Protein AF-A0A1V6EY72-F1 (afdb_monomer_lite)

Radius of gyration: 30.45 Å; chains: 1; bounding box: 79×69×80 Å

Secondary structure (DSSP, 8-state):
-PPPPHHHHHHHHHHHGGG-HHHHHHHHHHHHHHTT--HHHHHHHHHHHHHHH--SSTT---HHHHHHHHHHHHTSPPPPTTTTT-S--THHHHHHHHHHHHHHS-SS-----PPPPPHHHHHHHHHHHTT-EESTTSHHHHHHHHTT--HHHHHHTT-EEES--GGG-SEEEEEEE-TTS-EEEEEEEESS---GGGSEEEES--TT-BEE-TTTTT-SSEEEESSHHHHHHHHHHT--EEE-TT-SS--HHHHHHHHSPPTTSPTT-PPEEEE---SSHHHHHHHHHHHHT-TTSEEEE---SSSSHHHHHHHHHHHHHHHHHHHTT-------PPP--S-------------EE-TTT-PEE-------TTSEEEEE-TTT--EEEEES-GGGGS------PPP--S-----PPPPPPP--PPPHHHHHHHHHHHHHHHHHHHTTSPPPS-SSTT-----HHHHHHHHHHHHT-S-HHHHHHHHHHHHHTT---HHHHTTTS-GGGTT-

Sequence (512 aa):
MPQATPETLLDMALARAPAGRNNAGFWLAQQLHANGYAEPDAEAVMCQFAASTGGAGKDSYTEREARATLKAEYRREAKDPWSGGSGGGPGNWQERKAHKARQSFPTAPPARRDPEPNPDSVERFRRESRKVKAIVGTPAAAYLESRGIPADLARAARCAYAPAWGSVGQAVVFPIVNEAGKSIAANGRAITAQSPDKQKRTYGPKIGGAFLTPGALEADPVAITEAPIDALTLALAGLPAIALCGTSGLPSWLIKRLGSPAADTPAGHSRTVYLAFDNDQAGETAAARIGAAMPLVRTVRLRPKGKDWNQDLQDAGVIALREWLEAAGTNGKATQYPPESPEASESQPDAISGHSVCDSCGAAVALHAYPEGNGWHWYECDSCGESAAILSNPEEAASESNPSASFCDPGGEVELPPAPDPVEYPSPEEMAARMAALAETIRASLVGRPLPIPIKPGESITGIDLYAVAEARSALSKSPQLARPALERLALLGIDVSKHLSGIIGVEHAEV

Structure (mmCIF, N/CA/C/O backbone):
data_AF-A0A1V6EY72-F1
#
_entry.id   AF-A0A1V6EY72-F1
#
loop_
_atom_site.group_PDB
_atom_site.id
_atom_site.type_symbol
_atom_site.label_atom_id
_atom_site.label_alt_id
_atom_site.label_comp_id
_atom_site.label_asym_id
_atom_site.label_entity_id
_atom_site.label_seq_id
_atom_site.pdbx_PDB_ins_code
_atom_site.Cartn_x
_atom_site.Cartn_y
_atom_site.Cartn_z
_atom_site.occupancy
_atom_site.B_iso_or_equiv
_atom_site.auth_seq_id
_atom_site.auth_comp_id
_atom_site.auth_asym_id
_atom_site.auth_atom_id
_atom_site.pdbx_PDB_model_num
ATOM 1 N N . MET A 1 1 ? 17.220 39.074 -24.588 1.00 60.22 1 MET A N 1
ATOM 2 C CA . MET A 1 1 ? 16.649 38.477 -25.819 1.00 60.22 1 MET A CA 1
ATOM 3 C C . MET A 1 1 ? 15.350 39.199 -26.133 1.00 60.22 1 MET A C 1
ATOM 5 O O . MET A 1 1 ? 14.736 39.657 -25.174 1.00 60.22 1 MET A O 1
ATOM 9 N N . PRO A 1 2 ? 14.959 39.366 -27.409 1.00 81.00 2 PRO A N 1
ATOM 10 C CA . PRO A 1 2 ? 13.660 39.950 -27.730 1.00 81.00 2 PRO A CA 1
ATOM 11 C C . PRO A 1 2 ? 12.540 39.130 -27.073 1.00 81.00 2 PRO A C 1
ATOM 13 O O . PRO A 1 2 ? 12.644 37.905 -26.974 1.00 81.00 2 PRO A O 1
ATOM 16 N N . GLN A 1 3 ? 11.511 39.822 -26.590 1.00 90.00 3 GLN A N 1
ATOM 17 C CA . GLN A 1 3 ? 10.302 39.218 -26.032 1.00 90.00 3 GLN A CA 1
ATOM 18 C C . GLN A 1 3 ? 9.636 38.354 -27.114 1.00 90.00 3 GLN A C 1
ATOM 20 O O . GLN A 1 3 ? 9.439 38.825 -28.236 1.00 90.00 3 GLN A O 1
ATOM 25 N N . ALA A 1 4 ? 9.331 37.089 -26.815 1.00 94.25 4 ALA A N 1
ATOM 26 C CA . ALA A 1 4 ? 8.612 36.243 -27.770 1.00 94.25 4 ALA A CA 1
ATOM 27 C C . ALA A 1 4 ? 7.134 36.614 -27.792 1.00 94.25 4 ALA A C 1
ATOM 29 O O . ALA A 1 4 ? 6.539 36.736 -26.728 1.00 94.25 4 ALA A O 1
ATOM 30 N N . THR A 1 5 ? 6.554 36.727 -28.989 1.00 97.00 5 THR A N 1
ATOM 31 C CA . THR A 1 5 ? 5.135 37.066 -29.166 1.00 97.00 5 THR A CA 1
ATOM 32 C C . THR A 1 5 ? 4.212 36.002 -28.558 1.00 97.00 5 THR A C 1
ATOM 34 O O . THR A 1 5 ? 4.597 34.824 -28.506 1.00 97.00 5 THR A O 1
ATOM 37 N N . PRO A 1 6 ? 2.989 36.364 -28.121 1.00 97.44 6 PRO A N 1
ATOM 38 C CA . PRO A 1 6 ? 2.039 35.402 -27.562 1.00 97.44 6 PRO A CA 1
ATOM 39 C C . PRO A 1 6 ? 1.747 34.232 -28.503 1.00 97.44 6 PRO A C 1
ATOM 41 O O . PRO A 1 6 ? 1.673 33.089 -28.056 1.00 97.44 6 PRO A O 1
ATOM 44 N N . GLU A 1 7 ? 1.656 34.503 -29.806 1.00 97.56 7 GLU A N 1
ATOM 45 C CA . GLU A 1 7 ? 1.416 33.502 -30.848 1.00 97.56 7 GLU A CA 1
ATOM 46 C C . GLU A 1 7 ? 2.566 32.492 -30.911 1.00 97.56 7 GLU A C 1
ATOM 48 O O . GLU A 1 7 ? 2.340 31.285 -30.933 1.00 97.56 7 GLU A O 1
ATOM 53 N N . THR A 1 8 ? 3.812 32.973 -30.824 1.00 96.25 8 THR A N 1
ATOM 54 C CA . THR A 1 8 ? 4.997 32.106 -30.803 1.00 96.25 8 THR A CA 1
ATOM 55 C C . THR A 1 8 ? 4.994 31.207 -29.567 1.00 96.25 8 THR A C 1
ATOM 57 O O . THR A 1 8 ? 5.276 30.010 -29.655 1.00 96.25 8 THR A O 1
ATOM 60 N N . LEU A 1 9 ? 4.667 31.761 -28.395 1.00 96.88 9 LEU A N 1
ATOM 61 C CA . LEU A 1 9 ? 4.591 30.989 -27.153 1.00 96.88 9 LEU A CA 1
ATOM 62 C C . LEU A 1 9 ? 3.467 29.944 -27.200 1.00 96.88 9 LEU A C 1
ATOM 64 O O . LEU A 1 9 ? 3.668 28.813 -26.746 1.00 96.88 9 LEU A O 1
ATOM 68 N N . LEU A 1 10 ? 2.320 30.292 -27.787 1.00 97.12 10 LEU A N 1
ATOM 69 C CA . LEU A 1 10 ? 1.195 29.386 -27.988 1.00 97.12 10 LEU A CA 1
ATOM 70 C C . LEU A 1 10 ? 1.566 28.214 -28.905 1.00 97.12 10 LEU A C 1
ATOM 72 O O . LEU A 1 10 ? 1.381 27.061 -28.510 1.00 97.12 10 LEU A O 1
ATOM 76 N N . ASP A 1 11 ? 2.158 28.479 -30.070 1.00 95.94 11 ASP A N 1
ATOM 77 C CA . ASP A 1 11 ? 2.605 27.440 -31.010 1.00 95.94 11 ASP A CA 1
ATOM 78 C C . ASP A 1 11 ? 3.608 26.485 -30.354 1.00 95.94 11 ASP A C 1
ATOM 80 O O . ASP A 1 11 ? 3.514 25.256 -30.455 1.00 95.94 11 ASP A O 1
ATOM 84 N N . MET A 1 12 ? 4.543 27.045 -29.586 1.00 94.50 12 MET A N 1
ATOM 85 C CA . MET A 1 12 ? 5.507 26.278 -28.806 1.00 94.50 12 MET A CA 1
ATOM 86 C C . MET A 1 12 ? 4.840 25.393 -27.744 1.00 94.50 12 MET A C 1
ATOM 88 O O . MET A 1 12 ? 5.313 24.278 -27.489 1.00 94.50 12 MET A O 1
ATOM 92 N N . ALA A 1 13 ? 3.774 25.860 -27.098 1.00 95.88 13 ALA A N 1
ATOM 93 C CA . ALA A 1 13 ? 3.028 25.071 -26.125 1.00 95.88 13 ALA A CA 1
ATOM 94 C C . ALA A 1 13 ? 2.221 23.956 -26.804 1.00 95.88 13 ALA A C 1
ATOM 96 O O . ALA A 1 13 ? 2.232 22.817 -26.331 1.00 95.88 13 ALA A O 1
ATOM 97 N N . LEU A 1 14 ? 1.583 24.242 -27.942 1.00 95.62 14 LEU A N 1
ATOM 98 C CA . LEU A 1 14 ? 0.839 23.255 -28.730 1.00 95.62 14 LEU A CA 1
ATOM 99 C C . LEU A 1 14 ? 1.747 22.121 -29.212 1.00 95.62 14 LEU A C 1
ATOM 101 O O . LEU A 1 14 ? 1.399 20.951 -29.055 1.00 95.62 14 LEU A O 1
ATOM 105 N N . ALA A 1 15 ? 2.961 22.441 -29.663 1.00 93.44 15 ALA A N 1
ATOM 106 C CA . ALA A 1 15 ? 3.965 21.439 -30.020 1.00 93.44 15 ALA A CA 1
ATOM 107 C C . ALA A 1 15 ? 4.370 20.528 -28.838 1.00 93.44 15 ALA A C 1
ATOM 109 O O . ALA A 1 15 ? 4.776 19.384 -29.042 1.00 93.44 15 ALA A O 1
ATOM 110 N N . ARG A 1 16 ? 4.248 21.004 -27.590 1.00 93.19 16 ARG A N 1
ATOM 111 C CA . ARG A 1 16 ? 4.551 20.235 -26.365 1.00 93.19 16 ARG A CA 1
ATOM 112 C C . ARG A 1 16 ? 3.366 19.414 -25.852 1.00 93.19 16 ARG A C 1
ATOM 114 O O . ARG A 1 16 ? 3.576 18.453 -25.111 1.00 93.19 16 ARG A O 1
ATOM 121 N N . ALA A 1 17 ? 2.138 19.764 -26.229 1.00 93.56 17 ALA A N 1
ATOM 122 C CA . ALA A 1 17 ? 0.917 19.150 -25.710 1.00 93.56 17 ALA A CA 1
ATOM 123 C C . ALA A 1 17 ? 0.841 17.610 -25.856 1.00 93.56 17 ALA A C 1
ATOM 125 O O . ALA A 1 17 ? 0.350 16.977 -24.915 1.00 93.56 17 ALA A O 1
ATOM 126 N N . PRO A 1 18 ? 1.362 16.965 -26.928 1.00 91.12 18 PRO A N 1
ATOM 127 C CA . PRO A 1 18 ? 1.364 15.501 -27.049 1.00 91.12 18 PRO A CA 1
ATOM 128 C C . PRO A 1 18 ? 2.125 14.765 -25.935 1.00 91.12 18 PRO A C 1
ATOM 130 O O . PRO A 1 18 ? 1.813 13.617 -25.635 1.00 91.12 18 PRO A O 1
ATOM 133 N N . ALA A 1 19 ? 3.099 15.417 -25.288 1.00 80.75 19 ALA A N 1
ATOM 134 C CA . ALA A 1 19 ? 3.848 14.851 -24.162 1.00 80.75 19 ALA A CA 1
ATOM 135 C C . ALA A 1 19 ? 3.168 15.082 -22.793 1.00 80.75 19 ALA A C 1
ATOM 137 O O . ALA A 1 19 ? 3.672 14.616 -21.768 1.00 80.75 19 ALA A O 1
ATOM 138 N N . GLY A 1 20 ? 2.043 15.806 -22.763 1.00 90.00 20 GLY A N 1
ATOM 139 C CA . GLY A 1 20 ? 1.253 16.095 -21.568 1.00 90.00 20 GLY A CA 1
ATOM 140 C C . GLY A 1 20 ? 0.687 17.516 -21.583 1.00 90.00 20 GLY A C 1
ATOM 141 O O . GLY A 1 20 ? 1.420 18.482 -21.370 1.00 90.00 20 GLY A O 1
ATOM 142 N N . ARG A 1 21 ? -0.633 17.638 -21.767 1.00 93.50 21 ARG A N 1
ATOM 143 C CA . ARG A 1 21 ? -1.346 18.924 -21.912 1.00 93.50 21 ARG A CA 1
ATOM 144 C C . ARG A 1 21 ? -1.190 19.829 -20.690 1.00 93.50 21 ARG A C 1
ATOM 146 O O . ARG A 1 21 ? -0.842 20.993 -20.844 1.00 93.50 21 ARG A O 1
ATOM 153 N N . ASN A 1 22 ? -1.335 19.276 -19.484 1.00 92.00 22 ASN A N 1
ATOM 154 C CA . ASN A 1 22 ? -1.217 20.039 -18.234 1.00 92.00 22 ASN A CA 1
ATOM 155 C C . ASN A 1 22 ? 0.190 20.631 -18.059 1.00 92.00 22 ASN A C 1
ATOM 157 O O . ASN A 1 22 ? 0.340 21.774 -17.637 1.00 92.00 22 ASN A O 1
ATOM 161 N N . ASN A 1 23 ? 1.227 19.870 -18.429 1.00 91.69 23 ASN A N 1
ATOM 162 C CA . ASN A 1 23 ? 2.613 20.335 -18.357 1.00 91.69 23 ASN A CA 1
ATOM 163 C C . ASN A 1 23 ? 2.893 21.426 -19.396 1.00 91.69 23 ASN A C 1
ATOM 165 O O . ASN A 1 23 ? 3.575 22.401 -19.091 1.00 91.69 23 ASN A O 1
ATOM 169 N N . ALA A 1 24 ? 2.359 21.273 -20.610 1.00 94.75 24 ALA A N 1
ATOM 170 C CA . ALA A 1 24 ? 2.478 22.273 -21.665 1.00 94.75 24 ALA A CA 1
ATOM 171 C C . ALA A 1 24 ? 1.741 23.577 -21.311 1.00 94.75 24 ALA A C 1
ATOM 173 O O . ALA A 1 24 ? 2.314 24.651 -21.477 1.00 94.75 24 ALA A O 1
ATOM 174 N N . GLY A 1 25 ? 0.534 23.490 -20.741 1.00 96.31 25 GLY A N 1
ATOM 175 C CA . GLY A 1 25 ? -0.216 24.650 -20.251 1.00 96.31 25 GLY A CA 1
ATOM 176 C C . GLY A 1 25 ? 0.489 25.364 -19.095 1.00 96.31 25 GLY A C 1
ATOM 177 O O . GLY A 1 25 ? 0.601 26.586 -19.095 1.00 96.31 25 GLY A O 1
ATOM 178 N N . PHE A 1 26 ? 1.062 24.619 -18.144 1.00 96.31 26 PHE A N 1
ATOM 179 C CA . PHE A 1 26 ? 1.871 25.217 -17.076 1.00 96.31 26 PHE A CA 1
ATOM 180 C C . PHE A 1 26 ? 3.127 25.916 -17.613 1.00 96.31 26 PHE A C 1
ATOM 182 O O . PHE A 1 26 ? 3.440 27.028 -17.193 1.00 96.31 26 PHE A O 1
ATOM 189 N N . TRP A 1 27 ? 3.823 25.301 -18.573 1.00 95.44 27 TRP A N 1
ATOM 190 C CA . TRP A 1 27 ? 4.966 25.926 -19.238 1.00 95.44 27 TRP A CA 1
ATOM 191 C C . TRP A 1 27 ? 4.571 27.220 -19.968 1.00 95.44 27 TRP A C 1
ATOM 193 O O . TRP A 1 27 ? 5.279 28.219 -19.849 1.00 95.44 27 TRP A O 1
ATOM 203 N N . LEU A 1 28 ? 3.433 27.224 -20.670 1.00 97.38 28 LEU A N 1
ATOM 204 C CA . LEU A 1 28 ? 2.910 28.403 -21.364 1.00 97.38 28 LEU A CA 1
ATOM 205 C C . LEU A 1 28 ? 2.634 29.555 -20.389 1.00 97.38 28 LEU A C 1
ATOM 207 O O . LEU A 1 28 ? 3.116 30.663 -20.613 1.00 97.38 28 LEU A O 1
ATOM 211 N N . ALA A 1 29 ? 1.951 29.281 -19.272 1.00 97.44 29 ALA A N 1
ATOM 212 C CA . ALA A 1 29 ? 1.687 30.276 -18.229 1.00 97.44 29 ALA A CA 1
ATOM 213 C C . ALA A 1 29 ? 2.981 30.901 -17.677 1.00 97.44 29 ALA A C 1
ATOM 215 O O . ALA A 1 29 ? 3.060 32.118 -17.511 1.00 97.44 29 ALA A O 1
ATOM 216 N N . GLN A 1 30 ? 4.020 30.086 -17.454 1.00 96.69 30 GLN A N 1
ATOM 217 C CA . GLN A 1 30 ? 5.333 30.577 -17.027 1.00 96.69 30 GLN A CA 1
ATOM 218 C C . GLN A 1 30 ? 5.979 31.490 -18.062 1.00 96.69 30 GLN A C 1
ATOM 220 O O . GLN A 1 30 ? 6.523 32.527 -17.694 1.00 96.69 30 GLN A O 1
ATOM 225 N N . GLN A 1 31 ? 5.945 31.119 -19.345 1.00 96.94 31 GLN A N 1
ATOM 226 C CA . GLN A 1 31 ? 6.555 31.946 -20.384 1.00 96.94 31 GLN A CA 1
ATOM 227 C C . GLN A 1 31 ? 5.800 33.255 -20.593 1.00 96.94 31 GLN A C 1
ATOM 229 O O . GLN A 1 31 ? 6.450 34.278 -20.783 1.00 96.94 31 GLN A O 1
ATOM 234 N N . LEU A 1 32 ? 4.469 33.250 -20.522 1.00 97.19 32 LEU A N 1
ATOM 235 C CA . LEU A 1 32 ? 3.672 34.472 -20.634 1.00 97.19 32 LEU A CA 1
ATOM 236 C C . LEU A 1 32 ? 4.014 35.456 -19.505 1.00 97.19 32 LEU A C 1
ATOM 238 O O . LEU A 1 32 ? 4.316 36.619 -19.768 1.00 97.19 32 LEU A O 1
ATOM 242 N N . HIS A 1 33 ? 4.087 34.963 -18.268 1.00 97.19 33 HIS A N 1
ATOM 243 C CA . HIS A 1 33 ? 4.457 35.786 -17.121 1.00 97.19 33 HIS A CA 1
ATOM 244 C C . HIS A 1 33 ? 5.901 36.301 -17.215 1.00 97.19 33 HIS A C 1
ATOM 246 O O . HIS A 1 33 ? 6.160 37.488 -17.038 1.00 97.19 33 HIS A O 1
ATOM 252 N N . ALA A 1 34 ? 6.839 35.420 -17.561 1.00 95.31 34 ALA A N 1
ATOM 253 C CA . ALA A 1 34 ? 8.256 35.751 -17.667 1.00 95.31 34 ALA A CA 1
ATOM 254 C C . ALA A 1 34 ? 8.569 36.723 -18.819 1.00 95.31 34 ALA A C 1
ATOM 256 O O . ALA A 1 34 ? 9.513 37.502 -18.742 1.00 95.31 34 ALA A O 1
ATOM 257 N N . ASN A 1 35 ? 7.771 36.707 -19.889 1.00 95.88 35 ASN A N 1
ATOM 258 C CA . ASN A 1 35 ? 7.868 37.685 -20.973 1.00 95.88 35 ASN A CA 1
ATOM 259 C C . ASN A 1 35 ? 7.117 38.991 -20.655 1.00 95.88 35 ASN A C 1
ATOM 261 O O . ASN A 1 35 ? 7.055 39.856 -21.517 1.00 95.88 35 ASN A O 1
ATOM 265 N N . GLY A 1 36 ? 6.566 39.166 -19.450 1.00 95.69 36 GLY A N 1
ATOM 266 C CA . GLY A 1 36 ? 5.952 40.425 -19.021 1.00 95.69 36 GLY A CA 1
ATOM 267 C C . GLY A 1 36 ? 4.573 40.703 -19.623 1.00 95.69 36 GLY A C 1
ATOM 268 O O . GLY A 1 36 ? 4.155 41.858 -19.666 1.00 95.69 36 GLY A O 1
ATOM 269 N N . TYR A 1 37 ? 3.859 39.678 -20.094 1.00 97.62 37 TYR A N 1
ATOM 270 C CA . TYR A 1 37 ? 2.474 39.849 -20.534 1.00 97.62 37 TYR A CA 1
ATOM 271 C C . TYR A 1 37 ? 1.560 40.121 -19.335 1.00 97.62 37 TYR A C 1
ATOM 273 O O . TYR A 1 37 ? 1.716 39.509 -18.276 1.00 97.62 37 TYR A O 1
ATOM 281 N N . ALA A 1 38 ? 0.592 41.027 -19.487 1.00 97.56 38 ALA A N 1
ATOM 282 C CA . ALA A 1 38 ? -0.404 41.269 -18.450 1.00 97.56 38 ALA A CA 1
ATOM 283 C C . ALA A 1 38 ? -1.302 40.032 -18.273 1.00 97.56 38 ALA A C 1
ATOM 285 O O . ALA A 1 38 ? -1.573 39.313 -19.236 1.00 97.56 38 ALA A O 1
ATOM 286 N N . GLU A 1 39 ? -1.778 39.786 -17.047 1.00 97.88 39 GLU A N 1
ATOM 287 C CA . GLU A 1 39 ? -2.614 38.613 -16.732 1.00 97.88 39 GLU A CA 1
ATOM 288 C C . GLU A 1 39 ? -3.836 38.473 -17.667 1.00 97.88 39 GLU A C 1
ATOM 290 O O . GLU A 1 39 ? -4.047 37.363 -18.156 1.00 97.88 39 GLU A O 1
ATOM 295 N N . PRO A 1 40 ? -4.589 39.544 -18.013 1.00 97.88 40 PRO A N 1
ATOM 296 C CA . PRO A 1 40 ? -5.727 39.429 -18.931 1.00 97.88 40 PRO A CA 1
ATOM 297 C C . PRO A 1 40 ? -5.339 38.986 -20.351 1.00 97.88 40 PRO A C 1
ATOM 299 O O . PRO A 1 40 ? -6.041 38.178 -20.959 1.00 97.88 40 PRO A O 1
ATOM 302 N N . ASP A 1 41 ? -4.206 39.466 -20.868 1.00 97.50 41 ASP A N 1
ATOM 303 C CA . ASP A 1 41 ? -3.724 39.105 -22.207 1.00 97.50 41 ASP A CA 1
ATOM 304 C C . ASP A 1 41 ? -3.209 37.658 -22.223 1.00 97.50 41 ASP A C 1
ATOM 306 O O . ASP A 1 41 ? -3.508 36.881 -23.131 1.00 97.50 41 ASP A O 1
ATOM 310 N N . ALA A 1 42 ? -2.492 37.255 -21.170 1.00 97.88 42 ALA A N 1
ATOM 311 C CA . ALA A 1 42 ? -2.031 35.883 -20.987 1.00 97.88 42 ALA A CA 1
ATOM 312 C C . ALA A 1 42 ? -3.197 34.891 -20.807 1.00 97.88 42 ALA A C 1
ATOM 314 O O . ALA A 1 42 ? -3.120 33.744 -21.255 1.00 97.88 42 ALA A O 1
ATOM 315 N N . GLU A 1 43 ? -4.295 35.325 -20.185 1.00 98.25 43 GLU A N 1
ATOM 316 C CA . GLU A 1 43 ? -5.507 34.526 -20.003 1.00 98.25 43 GLU A CA 1
ATOM 317 C C . GLU A 1 43 ? -6.173 34.175 -21.331 1.00 98.25 43 GLU A C 1
ATOM 319 O O . GLU A 1 43 ? -6.558 33.017 -21.526 1.00 98.25 43 GLU A O 1
ATOM 324 N N . ALA A 1 44 ? -6.243 35.124 -22.268 1.00 97.94 44 ALA A N 1
ATOM 325 C CA . ALA A 1 44 ? -6.763 34.869 -23.608 1.00 97.94 44 ALA A CA 1
ATOM 326 C C . ALA A 1 44 ? -5.956 33.771 -24.327 1.00 97.94 44 ALA A C 1
ATOM 328 O O . ALA A 1 44 ? -6.532 32.822 -24.866 1.00 97.94 44 ALA A O 1
ATOM 329 N N . VAL A 1 45 ? -4.623 33.836 -24.245 1.00 98.12 45 VAL A N 1
ATOM 330 C CA . VAL A 1 45 ? -3.705 32.861 -24.861 1.00 98.12 45 VAL A CA 1
ATOM 331 C C . VAL A 1 45 ? -3.845 31.476 -24.218 1.00 98.12 45 VAL A C 1
ATOM 333 O O . VAL A 1 45 ? -3.906 30.458 -24.909 1.00 98.12 45 VAL A O 1
ATOM 336 N N . MET A 1 46 ? -3.957 31.417 -22.888 1.00 98.12 46 MET A N 1
ATOM 337 C CA . MET A 1 46 ? -4.177 30.168 -22.149 1.00 98.12 46 MET A CA 1
ATOM 338 C C . MET A 1 46 ? -5.526 29.517 -22.486 1.00 98.12 46 MET A C 1
ATOM 340 O O . MET A 1 46 ? -5.601 28.292 -22.614 1.00 98.12 46 MET A O 1
ATOM 344 N N . CYS A 1 47 ? -6.585 30.311 -22.670 1.00 97.31 47 CYS A N 1
ATOM 345 C CA . CYS A 1 47 ? -7.887 29.802 -23.108 1.00 97.31 47 CYS A CA 1
ATOM 346 C C . CYS A 1 47 ? -7.820 29.261 -24.542 1.00 97.31 47 CYS A C 1
ATOM 348 O O . CYS A 1 47 ? -8.342 28.180 -24.810 1.00 97.31 47 CYS A O 1
ATOM 350 N N . GLN A 1 48 ? -7.110 29.947 -25.442 1.00 97.44 48 GLN A N 1
ATOM 351 C CA . GLN A 1 48 ? -6.888 29.469 -26.808 1.00 97.44 48 GLN A CA 1
ATOM 352 C C . GLN A 1 48 ? -6.111 28.142 -26.837 1.00 97.44 48 GLN A C 1
ATOM 354 O O . GLN A 1 48 ? -6.460 27.236 -27.599 1.00 97.44 48 GLN A O 1
ATOM 359 N N . PHE A 1 49 ? -5.106 27.980 -25.971 1.00 97.12 49 PHE A N 1
ATOM 360 C CA . PHE A 1 49 ? -4.399 26.711 -25.794 1.00 97.12 49 PHE A CA 1
ATOM 361 C C . PHE A 1 49 ? -5.332 25.588 -25.306 1.00 97.12 49 PHE A C 1
ATOM 363 O O . PHE A 1 49 ? -5.315 24.485 -25.859 1.00 97.12 49 PHE A O 1
ATOM 370 N N . ALA A 1 50 ? -6.174 25.858 -24.303 1.00 96.50 50 ALA A N 1
ATOM 371 C CA . ALA A 1 50 ? -7.151 24.889 -23.801 1.00 96.50 50 ALA A CA 1
ATOM 372 C C . ALA A 1 50 ? -8.164 24.480 -24.883 1.00 96.50 50 ALA A C 1
ATOM 374 O O . ALA A 1 50 ? -8.389 23.290 -25.087 1.00 96.50 50 ALA A O 1
ATOM 375 N N . ALA A 1 51 ? -8.701 25.439 -25.643 1.00 95.75 51 ALA A N 1
ATOM 376 C CA . ALA A 1 51 ? -9.615 25.169 -26.754 1.00 95.75 51 ALA A CA 1
ATOM 377 C C . ALA A 1 51 ? -8.957 24.315 -27.853 1.00 95.75 51 ALA A C 1
ATOM 379 O O . ALA A 1 51 ? -9.561 23.377 -28.364 1.00 95.75 51 ALA A O 1
ATOM 380 N N . SER A 1 52 ? -7.688 24.589 -28.163 1.00 95.12 52 SER A N 1
ATOM 381 C CA . SER A 1 52 ? -6.929 23.872 -29.198 1.00 95.12 52 SER A CA 1
ATOM 382 C C . SER A 1 52 ? -6.496 22.462 -28.771 1.00 95.12 52 SER A C 1
ATOM 384 O O . SER A 1 52 ? -6.199 21.619 -29.616 1.00 95.12 52 SER A O 1
ATOM 386 N N . THR A 1 53 ? -6.444 22.183 -27.464 1.00 92.75 53 THR A N 1
ATOM 387 C CA . THR A 1 53 ? -6.046 20.873 -26.910 1.00 92.75 53 THR A CA 1
ATOM 388 C C . THR A 1 53 ? -7.215 20.076 -26.318 1.00 92.75 53 THR A C 1
ATOM 390 O O . THR A 1 53 ? -7.062 18.890 -26.000 1.00 92.75 53 THR A O 1
ATOM 393 N N . GLY A 1 54 ? -8.391 20.698 -26.206 1.00 79.44 54 GLY A N 1
ATOM 394 C CA . GLY A 1 54 ? -9.635 20.131 -25.699 1.00 79.44 54 GLY A CA 1
ATOM 395 C C . GLY A 1 54 ? -10.318 19.204 -26.704 1.00 79.44 54 GLY A C 1
ATOM 396 O O . GLY A 1 54 ? -11.317 19.562 -27.313 1.00 79.44 54 GLY A O 1
ATOM 397 N N . GLY A 1 55 ? -9.787 17.991 -26.874 1.00 72.12 55 GLY A N 1
ATOM 398 C CA . GLY A 1 55 ? -10.454 16.898 -27.595 1.00 72.12 55 GLY A CA 1
ATOM 399 C C . GLY A 1 55 ? -11.251 15.964 -26.673 1.00 72.12 55 GLY A C 1
ATOM 400 O O . GLY A 1 55 ? -11.022 15.952 -25.460 1.00 72.12 55 GLY A O 1
ATOM 401 N N . ALA A 1 56 ? -12.142 15.153 -27.264 1.00 48.62 56 ALA A N 1
ATOM 402 C CA . ALA A 1 56 ? -12.953 14.126 -26.600 1.00 48.62 56 ALA A CA 1
ATOM 403 C C . ALA A 1 56 ? -12.068 13.039 -25.961 1.00 48.62 56 ALA A C 1
ATOM 405 O O . ALA A 1 56 ? -11.693 12.052 -26.589 1.00 48.62 56 ALA A O 1
ATOM 406 N N . GLY A 1 57 ? -11.692 13.247 -24.704 1.00 67.81 57 GLY A N 1
ATOM 407 C CA . GLY A 1 57 ? -10.926 12.306 -23.899 1.00 67.81 57 GLY A CA 1
ATOM 408 C C . GLY A 1 57 ? -11.226 12.524 -22.422 1.00 67.81 57 GLY A C 1
ATOM 409 O O . GLY A 1 57 ? -11.702 13.583 -22.030 1.00 67.81 57 GLY A O 1
ATOM 410 N N . LYS A 1 58 ? -10.960 11.512 -21.594 1.00 64.94 58 LYS A N 1
ATOM 411 C CA . LYS A 1 58 ? -11.248 11.549 -20.150 1.00 64.94 58 LYS A CA 1
ATOM 412 C C . LYS A 1 58 ? -10.412 12.602 -19.393 1.00 64.94 58 LYS A C 1
ATOM 414 O O . LYS A 1 58 ? -10.840 13.059 -18.341 1.00 64.94 58 LYS A O 1
ATOM 419 N N . ASP A 1 59 ? -9.294 13.029 -19.989 1.00 74.62 59 ASP A N 1
ATOM 420 C CA . ASP A 1 59 ? -8.326 13.992 -19.445 1.00 74.62 59 ASP A CA 1
ATOM 421 C C . ASP A 1 59 ? -8.213 15.250 -20.339 1.00 74.62 59 ASP A C 1
ATOM 423 O O . ASP A 1 59 ? -7.150 15.593 -20.876 1.00 74.62 59 ASP A O 1
ATOM 427 N N . SER A 1 60 ? -9.338 15.915 -20.605 1.00 86.12 60 SER A N 1
ATOM 428 C CA . SER A 1 60 ? -9.344 17.190 -21.337 1.00 86.12 60 SER A CA 1
ATOM 429 C C . SER A 1 60 ? -8.769 18.306 -20.463 1.00 86.12 60 SER A C 1
ATOM 431 O O . SER A 1 60 ? -9.227 18.501 -19.344 1.00 86.12 60 SER A O 1
ATOM 433 N N . TYR A 1 61 ? -7.798 19.062 -20.987 1.00 92.06 61 TYR A N 1
ATOM 434 C CA . TYR A 1 61 ? -7.298 20.271 -20.331 1.00 92.06 61 TYR A CA 1
ATOM 435 C C . TYR A 1 61 ? -8.311 21.395 -20.549 1.00 92.06 61 TYR A C 1
ATOM 437 O O . TYR A 1 61 ? -8.483 21.884 -21.663 1.00 92.06 61 TYR A O 1
ATOM 445 N N . THR A 1 62 ? -9.050 21.734 -19.501 1.00 94.94 62 THR A N 1
ATOM 446 C CA . THR A 1 62 ? -10.197 22.644 -19.571 1.00 94.94 62 THR A CA 1
ATOM 447 C C . THR A 1 62 ? -9.781 24.110 -19.467 1.00 94.94 62 THR A C 1
ATOM 449 O O . THR A 1 62 ? -8.767 24.443 -18.855 1.00 94.94 62 THR A O 1
ATOM 452 N N . GLU A 1 63 ? -10.615 25.027 -19.970 1.00 96.38 63 GLU A N 1
ATOM 453 C CA . GLU A 1 63 ? -10.410 26.471 -19.762 1.00 96.38 63 GLU A CA 1
ATOM 454 C C . GLU A 1 63 ? -10.297 26.829 -18.274 1.00 96.38 63 GLU A C 1
ATOM 456 O O . GLU A 1 63 ? -9.483 27.663 -17.882 1.00 96.38 63 GLU A O 1
ATOM 461 N N . ARG A 1 64 ? -11.082 26.162 -17.417 1.00 95.19 64 ARG A N 1
ATOM 462 C CA . ARG A 1 64 ? -11.027 26.361 -15.964 1.00 95.19 64 ARG A CA 1
ATOM 463 C C . ARG A 1 64 ? -9.650 26.010 -15.398 1.00 95.19 64 ARG A C 1
ATOM 465 O O . ARG A 1 64 ? -9.136 26.747 -14.560 1.00 95.19 64 ARG A O 1
ATOM 472 N N . GLU A 1 65 ? -9.053 24.906 -15.842 1.00 95.00 65 GLU A N 1
ATOM 473 C CA . GLU A 1 65 ? -7.700 24.510 -15.436 1.00 95.00 65 GLU A CA 1
ATOM 474 C C . GLU A 1 65 ? -6.639 25.457 -15.992 1.00 95.00 65 GLU A C 1
ATOM 476 O O . GLU A 1 65 ? -5.703 25.797 -15.268 1.00 95.00 65 GLU A O 1
ATOM 481 N N . ALA A 1 66 ? -6.801 25.938 -17.225 1.00 97.12 66 ALA A N 1
ATOM 482 C CA . ALA A 1 66 ? -5.910 26.922 -17.829 1.00 97.12 66 ALA A CA 1
ATOM 483 C C . ALA A 1 66 ? -5.880 28.235 -17.024 1.00 97.12 66 ALA A C 1
ATOM 485 O O . ALA A 1 66 ? -4.805 28.689 -16.628 1.00 97.12 66 ALA A O 1
ATOM 486 N N . ARG A 1 67 ? -7.053 28.779 -16.665 1.00 97.88 67 ARG A N 1
ATOM 487 C CA . ARG A 1 67 ? -7.176 29.974 -15.806 1.00 97.88 67 ARG A CA 1
ATOM 488 C C . ARG A 1 67 ? -6.609 29.743 -14.404 1.00 97.88 67 ARG A C 1
ATOM 490 O O . ARG A 1 67 ? -5.896 30.593 -13.875 1.00 97.88 67 ARG A O 1
ATOM 497 N N . ALA A 1 68 ? -6.880 28.583 -13.798 1.00 96.12 68 ALA A N 1
ATOM 498 C CA . ALA A 1 68 ? -6.340 28.240 -12.480 1.00 96.12 68 ALA A CA 1
ATOM 499 C C . ALA A 1 68 ? -4.805 28.129 -12.493 1.00 96.12 68 ALA A C 1
ATOM 501 O O . ALA A 1 68 ? -4.145 28.612 -11.572 1.00 96.12 68 ALA A O 1
ATOM 502 N N . THR A 1 69 ? -4.247 27.533 -13.550 1.00 97.12 69 THR A N 1
ATOM 503 C CA . THR A 1 69 ? -2.801 27.407 -13.772 1.00 97.12 69 THR A CA 1
ATOM 504 C C . THR A 1 69 ? -2.153 28.784 -13.907 1.00 97.12 69 THR A C 1
ATOM 506 O O . THR A 1 69 ? -1.166 29.065 -13.229 1.00 97.12 69 THR A O 1
ATOM 509 N N . LEU A 1 70 ? -2.745 29.660 -14.724 1.00 98.00 70 LEU A N 1
ATOM 510 C CA . LEU A 1 70 ? -2.266 31.023 -14.938 1.00 98.00 70 LEU A CA 1
ATOM 511 C C . LEU A 1 70 ? -2.275 31.842 -13.644 1.00 98.00 70 LEU A C 1
ATOM 513 O O . LEU A 1 70 ? -1.243 32.367 -13.233 1.00 98.00 70 LEU A O 1
ATOM 517 N N . LYS A 1 71 ? -3.413 31.870 -12.943 1.00 97.06 71 LYS A N 1
ATOM 518 C CA . LYS A 1 71 ? -3.572 32.612 -11.687 1.00 97.06 71 LYS A CA 1
ATOM 519 C C . LYS A 1 71 ? -2.615 32.133 -10.596 1.00 97.06 71 LYS A C 1
ATOM 521 O O . LYS A 1 71 ? -2.177 32.916 -9.756 1.00 97.06 71 LYS A O 1
ATOM 526 N N . ALA A 1 72 ? -2.297 30.837 -10.571 1.00 95.06 72 ALA A N 1
ATOM 527 C CA . ALA A 1 72 ? -1.304 30.297 -9.649 1.00 95.06 72 ALA A CA 1
ATOM 528 C C . ALA A 1 72 ? 0.115 30.803 -9.961 1.00 95.06 72 ALA A C 1
ATOM 530 O O . ALA A 1 72 ? 0.885 31.029 -9.027 1.00 95.06 72 ALA A O 1
ATOM 531 N N . GLU A 1 73 ? 0.454 30.997 -11.238 1.00 97.19 73 GLU A N 1
ATOM 532 C CA . GLU A 1 73 ? 1.766 31.499 -11.650 1.00 97.19 73 GLU A CA 1
ATOM 533 C C . GLU A 1 73 ? 1.900 33.019 -11.470 1.00 97.19 73 GLU A C 1
ATOM 535 O O . GLU A 1 73 ? 2.933 33.466 -10.984 1.00 97.19 73 GLU A O 1
ATOM 540 N N . TYR A 1 74 ? 0.852 33.805 -11.738 1.00 96.88 74 TYR A N 1
ATOM 541 C CA . TYR A 1 74 ? 0.858 35.271 -11.553 1.00 96.88 74 TYR A CA 1
ATOM 542 C C . TYR A 1 74 ? 0.843 35.723 -10.084 1.00 96.88 74 TYR A C 1
ATOM 544 O O . TYR A 1 74 ? 1.113 36.877 -9.774 1.00 96.88 74 TYR A O 1
ATOM 552 N N . ARG A 1 75 ? 0.577 34.810 -9.141 1.00 96.12 75 ARG A N 1
ATOM 553 C CA . ARG A 1 75 ? 0.778 35.062 -7.701 1.00 96.12 75 ARG A CA 1
ATOM 554 C C . ARG A 1 75 ? 2.245 35.026 -7.275 1.00 96.12 75 ARG A C 1
ATOM 556 O O . ARG A 1 75 ? 2.545 35.344 -6.126 1.00 96.12 75 ARG A O 1
ATOM 563 N N . ARG A 1 76 ? 3.131 34.539 -8.141 1.00 93.00 76 ARG A N 1
ATOM 564 C CA . ARG A 1 76 ? 4.572 34.456 -7.891 1.00 93.00 76 ARG A CA 1
ATOM 565 C C . ARG A 1 76 ? 5.256 35.682 -8.482 1.00 93.00 76 ARG A C 1
ATOM 567 O O . ARG A 1 76 ? 4.638 36.450 -9.203 1.00 93.00 76 ARG A O 1
ATOM 574 N N . GLU A 1 77 ? 6.531 35.864 -8.180 1.00 93.94 77 GLU A N 1
ATOM 575 C CA . GLU A 1 77 ? 7.354 36.847 -8.882 1.00 93.94 77 GLU A CA 1
ATOM 576 C C . GLU A 1 77 ? 7.682 36.336 -10.294 1.00 93.94 77 GLU A C 1
ATOM 578 O O . GLU A 1 77 ? 7.920 35.134 -10.480 1.00 93.94 77 GLU A O 1
ATOM 583 N N . ALA A 1 78 ? 7.659 37.230 -11.286 1.00 91.38 78 ALA A N 1
ATOM 584 C CA . ALA A 1 78 ? 8.011 36.892 -12.659 1.00 91.38 78 ALA A CA 1
ATOM 585 C C . ALA A 1 78 ? 9.451 36.368 -12.707 1.00 91.38 78 ALA A C 1
ATOM 587 O O . ALA A 1 78 ? 10.376 36.982 -12.178 1.00 91.38 78 ALA A O 1
ATOM 588 N N . LYS A 1 79 ? 9.643 35.211 -13.337 1.00 90.50 79 LYS A N 1
ATOM 589 C CA . LYS A 1 79 ? 10.980 34.652 -13.566 1.00 90.50 79 LYS A CA 1
ATOM 590 C C . LYS A 1 79 ? 11.575 35.237 -14.836 1.00 90.50 79 LYS A C 1
ATOM 592 O O . LYS A 1 79 ? 10.836 35.690 -15.703 1.00 90.50 79 LYS A O 1
ATOM 597 N N . ASP A 1 80 ? 12.890 35.123 -14.996 1.00 88.94 80 ASP A N 1
ATOM 598 C CA . ASP A 1 80 ? 13.529 35.479 -16.259 1.00 88.94 80 ASP A CA 1
ATOM 599 C C . ASP A 1 80 ? 12.938 34.645 -17.410 1.00 88.94 80 ASP A C 1
ATOM 601 O O . ASP A 1 80 ? 12.804 33.416 -17.282 1.00 88.94 80 ASP A O 1
ATOM 605 N N . PRO A 1 81 ? 12.587 35.258 -18.551 1.00 83.50 81 PRO A N 1
ATOM 606 C CA . PRO A 1 81 ? 12.092 34.513 -19.697 1.00 83.50 81 PRO A CA 1
ATOM 607 C C . PRO A 1 81 ? 13.133 33.476 -20.115 1.00 83.50 81 PRO A C 1
ATOM 609 O O . PRO A 1 81 ? 14.339 33.716 -20.045 1.00 83.50 81 PRO A O 1
ATOM 612 N N . TRP A 1 82 ? 12.667 32.284 -20.500 1.00 83.19 82 TRP A N 1
ATOM 613 C CA . TRP A 1 82 ? 13.509 31.133 -20.865 1.00 83.19 82 TRP A CA 1
ATOM 614 C C . TRP A 1 82 ? 14.289 30.463 -19.719 1.00 83.19 82 TRP A C 1
ATOM 616 O O . TRP A 1 82 ? 14.765 29.341 -19.901 1.00 83.19 82 TRP A O 1
ATOM 626 N N . SER A 1 83 ? 14.341 31.050 -18.515 1.00 68.81 83 SER A N 1
ATOM 627 C CA . SER A 1 83 ? 15.024 30.446 -17.352 1.00 68.81 83 SER A CA 1
ATOM 628 C C . SER A 1 83 ? 14.364 29.150 -16.865 1.00 68.81 83 SER A C 1
ATOM 630 O O . SER A 1 83 ? 15.023 28.279 -16.300 1.00 68.81 83 SER A O 1
ATOM 632 N N . GLY A 1 84 ? 13.073 28.966 -17.164 1.00 54.84 84 GLY A N 1
ATOM 633 C CA . GLY A 1 84 ? 12.334 27.729 -16.892 1.00 54.84 84 GLY A CA 1
ATOM 634 C C . GLY A 1 84 ? 12.634 26.571 -17.855 1.00 54.84 84 GLY A C 1
ATOM 635 O O . GLY A 1 84 ? 12.073 25.490 -17.682 1.00 54.84 84 GLY A O 1
ATOM 636 N N . GLY A 1 85 ? 13.479 26.777 -18.877 1.00 50.25 85 GLY A N 1
ATOM 637 C CA . GLY A 1 85 ? 13.666 25.843 -19.994 1.00 50.25 85 GLY A CA 1
ATOM 638 C C . GLY A 1 85 ? 15.102 25.411 -20.296 1.00 50.25 85 GLY A C 1
ATOM 639 O O . GLY A 1 85 ? 15.283 24.535 -21.137 1.00 50.25 85 GLY A O 1
ATOM 640 N N . SER A 1 86 ? 16.123 25.935 -19.610 1.00 43.53 86 SER A N 1
ATOM 641 C CA . SER A 1 86 ? 17.533 25.570 -19.862 1.00 43.53 86 SER A CA 1
ATOM 642 C C . SER A 1 86 ? 17.876 24.112 -19.538 1.00 43.53 86 SER A C 1
ATOM 644 O O . SER A 1 86 ? 18.967 23.639 -19.838 1.00 43.53 86 SER A O 1
ATOM 646 N N . GLY A 1 87 ? 16.935 23.345 -18.990 1.00 42.25 87 GLY A N 1
ATOM 647 C CA . GLY A 1 87 ? 16.953 21.912 -19.203 1.00 42.25 87 GLY A CA 1
ATOM 648 C C . GLY A 1 87 ? 16.367 21.613 -20.579 1.00 42.25 87 GLY A C 1
ATOM 649 O O . GLY A 1 87 ? 15.160 21.424 -20.647 1.00 42.25 87 GLY A O 1
ATOM 650 N N . GLY A 1 88 ? 17.207 21.524 -21.616 1.00 39.00 88 GLY A N 1
ATOM 651 C CA . GLY A 1 88 ? 17.079 20.589 -22.741 1.00 39.00 88 GLY A CA 1
ATOM 652 C C . GLY A 1 88 ? 16.094 20.876 -23.879 1.00 39.00 88 GLY A C 1
ATOM 653 O O . GLY A 1 88 ? 14.883 20.792 -23.689 1.00 39.00 88 GLY A O 1
ATOM 654 N N . GLY A 1 89 ? 16.624 21.083 -25.090 1.00 39.78 89 GLY A N 1
ATOM 655 C CA . GLY A 1 89 ? 15.859 21.142 -26.341 1.00 39.78 89 GLY A CA 1
ATOM 656 C C . GLY A 1 89 ? 15.068 19.858 -26.673 1.00 39.78 89 GLY A C 1
ATOM 657 O O . GLY A 1 89 ? 15.185 18.854 -25.968 1.00 39.78 89 GLY A O 1
ATOM 658 N N . PRO A 1 90 ? 14.269 19.859 -27.759 1.00 43.44 90 PRO A N 1
ATOM 659 C CA . PRO A 1 90 ? 13.364 18.759 -28.123 1.00 43.44 90 PRO A CA 1
ATOM 660 C C . PRO A 1 90 ? 14.056 17.398 -28.327 1.00 43.44 90 PRO A C 1
ATOM 662 O O . PRO A 1 90 ? 13.426 16.367 -28.103 1.00 43.44 90 PRO A O 1
ATOM 665 N N . GLY A 1 91 ? 15.358 17.370 -28.635 1.00 43.22 91 GLY A N 1
ATOM 666 C CA . GLY A 1 91 ? 16.145 16.128 -28.691 1.00 43.22 91 GLY A CA 1
ATOM 667 C C . GLY A 1 91 ? 16.366 15.465 -27.327 1.00 43.22 91 GLY A C 1
ATOM 668 O O . GLY A 1 91 ? 16.535 14.252 -27.236 1.00 43.22 91 GLY A O 1
ATOM 669 N N . ASN A 1 92 ? 16.275 16.223 -26.233 1.00 47.34 92 ASN A N 1
ATOM 670 C CA . ASN A 1 92 ? 16.565 15.693 -24.913 1.00 47.34 92 ASN A CA 1
ATOM 671 C C . ASN A 1 92 ? 15.317 15.202 -24.164 1.00 47.34 92 ASN A C 1
ATOM 673 O O . ASN A 1 92 ? 15.460 14.715 -23.053 1.00 47.34 92 ASN A O 1
ATOM 677 N N . TRP A 1 93 ? 14.089 15.314 -24.683 1.00 44.31 93 TRP A N 1
ATOM 678 C CA . TRP A 1 93 ? 12.957 14.661 -24.007 1.00 44.31 93 TRP A CA 1
ATOM 679 C C . TRP A 1 93 ? 13.087 13.140 -24.115 1.00 44.31 93 TRP A C 1
ATOM 681 O O . TRP A 1 93 ? 12.858 12.438 -23.135 1.00 44.31 93 TRP A O 1
ATOM 691 N N . GLN A 1 94 ? 13.565 12.636 -25.256 1.00 47.75 94 GLN A N 1
ATOM 692 C CA . GLN A 1 94 ? 13.963 11.238 -25.417 1.00 47.75 94 GLN A CA 1
ATOM 693 C C . GLN A 1 94 ? 15.222 10.921 -24.614 1.00 47.75 94 GLN A C 1
ATOM 695 O O . GLN A 1 94 ? 15.229 9.896 -23.946 1.00 47.75 94 GLN A O 1
ATOM 700 N N . GLU A 1 95 ? 16.227 11.803 -24.552 1.00 43.16 95 GLU A N 1
ATOM 701 C CA . GLU A 1 95 ? 17.378 11.592 -23.662 1.00 43.16 95 GLU A CA 1
ATOM 702 C C . GLU A 1 95 ? 17.042 11.751 -22.186 1.00 43.16 95 GLU A C 1
ATOM 704 O O . GLU A 1 95 ? 17.706 11.135 -21.386 1.00 43.16 95 GLU A O 1
ATOM 709 N N . ARG A 1 96 ? 16.020 12.505 -21.779 1.00 49.38 96 ARG A N 1
ATOM 710 C CA . ARG A 1 96 ? 15.537 12.618 -20.396 1.00 49.38 96 ARG A CA 1
ATOM 711 C C . ARG A 1 96 ? 14.566 11.513 -20.077 1.00 49.38 96 ARG A C 1
ATOM 713 O O . ARG A 1 96 ? 14.522 11.110 -18.934 1.00 49.38 96 ARG A O 1
ATOM 720 N N . LYS A 1 97 ? 13.846 10.956 -21.046 1.00 49.31 97 LYS A N 1
ATOM 721 C CA . LYS A 1 97 ? 13.133 9.688 -20.891 1.00 49.31 97 LYS A CA 1
ATOM 722 C C . LYS A 1 97 ? 14.127 8.532 -20.832 1.00 49.31 97 LYS A C 1
ATOM 724 O O . LYS A 1 97 ? 13.929 7.650 -20.018 1.00 49.31 97 LYS A O 1
ATOM 729 N N . ALA A 1 98 ? 15.232 8.589 -21.577 1.00 47.62 98 ALA A N 1
ATOM 730 C CA . ALA A 1 98 ? 16.338 7.638 -21.532 1.00 47.62 98 ALA A CA 1
ATOM 731 C C . ALA A 1 98 ? 17.246 7.857 -20.319 1.00 47.62 98 ALA A C 1
ATOM 733 O O . ALA A 1 98 ? 17.750 6.889 -19.790 1.00 47.62 98 ALA A O 1
ATOM 734 N N . HIS A 1 99 ? 17.424 9.078 -19.822 1.00 44.75 99 HIS A N 1
ATOM 735 C CA . HIS A 1 99 ? 18.201 9.419 -18.629 1.00 44.75 99 HIS A CA 1
ATOM 736 C C . HIS A 1 99 ? 17.359 9.198 -17.387 1.00 44.75 99 HIS A C 1
ATOM 738 O O . HIS A 1 99 ? 17.871 8.701 -16.405 1.00 44.75 99 HIS A O 1
ATOM 744 N N . LYS A 1 100 ? 16.050 9.464 -17.432 1.00 47.53 100 LYS A N 1
ATOM 745 C CA . LYS A 1 100 ? 15.097 9.032 -16.412 1.00 47.53 100 LYS A CA 1
ATOM 746 C C . LYS A 1 100 ? 14.917 7.526 -16.482 1.00 47.53 100 LYS A C 1
ATOM 748 O O . LYS A 1 100 ? 14.844 6.958 -15.420 1.00 47.53 100 LYS A O 1
ATOM 753 N N . ALA A 1 101 ? 14.971 6.852 -17.634 1.00 45.72 101 ALA A N 1
ATOM 754 C CA . ALA A 1 101 ? 15.037 5.385 -17.714 1.00 45.72 101 ALA A CA 1
ATOM 755 C C . ALA A 1 101 ? 16.390 4.838 -17.217 1.00 45.72 101 ALA A C 1
ATOM 757 O O . ALA A 1 101 ? 16.404 3.875 -16.465 1.00 45.72 101 ALA A O 1
ATOM 758 N N . ARG A 1 102 ? 17.519 5.494 -17.518 1.00 44.12 102 ARG A N 1
ATOM 759 C CA . ARG A 1 102 ? 18.860 5.182 -16.979 1.00 44.12 102 ARG A CA 1
ATOM 760 C C . ARG A 1 102 ? 18.950 5.480 -15.472 1.00 44.12 102 ARG A C 1
ATOM 762 O O . ARG A 1 102 ? 19.622 4.753 -14.761 1.00 44.12 102 ARG A O 1
ATOM 769 N N . GLN A 1 103 ? 18.225 6.479 -14.963 1.00 40.75 103 GLN A N 1
ATOM 770 C CA . GLN A 1 103 ? 18.064 6.793 -13.533 1.00 40.75 103 GLN A CA 1
ATOM 771 C C . GLN A 1 103 ? 16.949 5.968 -12.862 1.00 40.75 103 GLN A C 1
ATOM 773 O O . GLN A 1 103 ? 16.941 5.851 -11.642 1.00 40.75 103 GLN A O 1
ATOM 778 N N . SER A 1 104 ? 16.028 5.382 -13.636 1.00 36.19 104 SER A N 1
ATOM 779 C CA . SER A 1 104 ? 15.007 4.420 -13.178 1.00 36.19 104 SER A CA 1
ATOM 780 C C . SER A 1 104 ? 15.569 3.007 -13.088 1.00 36.19 104 SER A C 1
ATOM 782 O O . SER A 1 104 ? 14.922 2.138 -12.516 1.00 36.19 104 SER A O 1
ATOM 784 N N . PHE A 1 105 ? 16.771 2.779 -13.618 1.00 45.12 105 PHE A N 1
ATOM 785 C CA . PHE A 1 105 ? 17.482 1.514 -13.505 1.00 45.12 105 PHE A CA 1
ATOM 786 C C . PHE A 1 105 ? 18.919 1.754 -13.047 1.00 45.12 105 PHE A C 1
ATOM 788 O O . PHE A 1 105 ? 19.836 1.751 -13.875 1.00 45.12 105 PHE A O 1
ATOM 795 N N . PRO A 1 106 ? 19.153 1.945 -11.741 1.00 44.12 106 PRO A N 1
ATOM 796 C CA . PRO A 1 106 ? 20.505 2.052 -11.241 1.00 44.12 106 PRO A CA 1
ATOM 797 C C . PRO A 1 106 ? 21.157 0.659 -11.285 1.00 44.12 106 PRO A C 1
ATOM 799 O O . PRO A 1 106 ? 20.564 -0.329 -10.853 1.00 44.12 106 PRO A O 1
ATOM 802 N N . THR A 1 107 ? 22.428 0.589 -11.688 1.00 40.00 107 THR A N 1
ATOM 803 C CA . THR A 1 107 ? 23.421 -0.047 -10.802 1.00 40.00 107 THR A CA 1
ATOM 804 C C . THR A 1 107 ? 23.061 0.359 -9.382 1.00 40.00 107 THR A C 1
ATOM 806 O O . THR A 1 107 ? 23.016 1.570 -9.165 1.00 40.00 107 THR A O 1
ATOM 809 N N . ALA A 1 108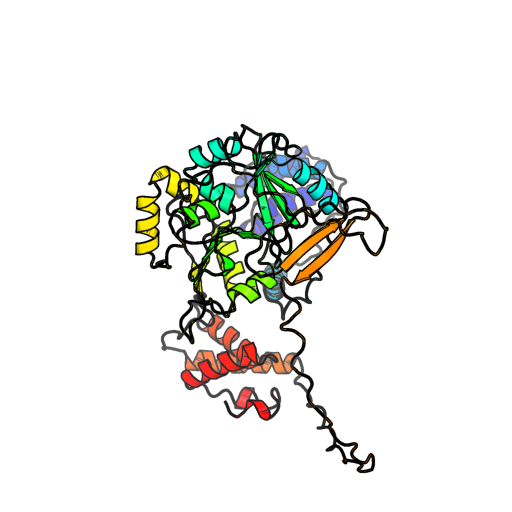 ? 22.699 -0.612 -8.528 1.00 33.16 108 ALA A N 1
ATOM 810 C CA . ALA A 1 108 ? 22.089 -0.429 -7.205 1.00 33.16 108 ALA A CA 1
ATOM 811 C C . ALA A 1 108 ? 22.304 1.000 -6.684 1.00 33.16 108 ALA A C 1
ATOM 813 O O . ALA A 1 108 ? 23.464 1.374 -6.480 1.00 33.16 108 ALA A O 1
ATOM 814 N N . PRO A 1 109 ? 21.240 1.828 -6.573 1.00 37.66 109 PRO A N 1
ATOM 815 C CA . PRO A 1 109 ? 21.418 3.222 -6.187 1.00 37.66 109 PRO A CA 1
ATOM 816 C C . PRO A 1 109 ? 22.253 3.209 -4.907 1.00 37.66 109 PRO A C 1
ATOM 818 O O . PRO A 1 109 ? 21.980 2.337 -4.073 1.00 37.66 109 PRO A O 1
ATOM 821 N N . PRO A 1 110 ? 23.281 4.079 -4.771 1.00 36.47 110 PRO A N 1
ATOM 822 C CA . PRO A 1 110 ? 24.117 4.086 -3.575 1.00 36.47 110 PRO A CA 1
ATOM 823 C C . PRO A 1 110 ? 23.156 4.042 -2.408 1.00 36.47 110 PRO A C 1
ATOM 825 O O . PRO A 1 110 ? 22.244 4.876 -2.409 1.00 36.47 110 PRO A O 1
ATOM 828 N N . ALA A 1 111 ? 23.271 3.001 -1.567 1.00 42.78 111 ALA A N 1
ATOM 829 C CA . ALA A 1 111 ? 22.289 2.676 -0.542 1.00 42.78 111 ALA A CA 1
ATOM 830 C C . ALA A 1 111 ? 21.884 3.997 0.091 1.00 42.78 111 ALA A C 1
ATOM 832 O O . ALA A 1 111 ? 22.710 4.635 0.749 1.00 42.78 111 ALA A O 1
ATOM 833 N N . ARG A 1 112 ? 20.689 4.499 -0.261 1.00 41.94 112 ARG A N 1
ATOM 834 C CA . ARG A 1 112 ? 20.252 5.781 0.270 1.00 41.94 112 ARG A CA 1
ATOM 835 C C . ARG A 1 112 ? 20.187 5.482 1.746 1.00 41.94 112 ARG A C 1
ATOM 837 O O . ARG A 1 112 ? 19.357 4.671 2.140 1.00 41.94 112 ARG A O 1
ATOM 844 N N . ARG A 1 113 ? 21.123 6.041 2.521 1.00 47.59 113 ARG A N 1
ATOM 845 C CA . ARG A 1 113 ? 20.996 6.033 3.970 1.00 47.59 113 ARG A CA 1
ATOM 846 C C . ARG A 1 113 ? 19.611 6.589 4.198 1.00 47.59 113 ARG A C 1
ATOM 848 O O . ARG A 1 113 ? 19.334 7.707 3.747 1.00 47.59 113 ARG A O 1
ATOM 855 N N . ASP A 1 114 ? 18.733 5.749 4.736 1.00 51.03 114 ASP A N 1
ATOM 856 C CA . ASP A 1 114 ? 17.398 6.192 5.076 1.00 51.03 114 ASP A CA 1
ATOM 857 C C . ASP A 1 114 ? 17.610 7.448 5.921 1.00 51.03 114 ASP A C 1
ATOM 859 O O . ASP A 1 114 ? 18.408 7.402 6.865 1.00 51.03 114 ASP A O 1
ATOM 863 N N . PRO A 1 115 ? 17.056 8.602 5.505 1.00 58.41 115 PRO A N 1
ATOM 864 C CA . PRO A 1 115 ? 17.272 9.831 6.241 1.00 58.41 115 PRO A CA 1
ATOM 865 C C . PRO A 1 115 ? 16.893 9.549 7.688 1.00 58.41 115 PRO A C 1
ATOM 867 O O . PRO A 1 115 ? 15.830 8.963 7.928 1.00 58.41 115 PRO A O 1
ATOM 870 N N . GLU A 1 116 ? 17.781 9.908 8.619 1.00 64.50 116 GLU A N 1
ATOM 871 C CA . GLU A 1 116 ? 17.516 9.710 10.039 1.00 64.50 116 GLU A CA 1
ATOM 872 C C . GLU A 1 116 ? 16.098 10.212 10.342 1.00 64.50 116 GLU A C 1
ATOM 874 O O . GLU A 1 116 ? 15.718 11.300 9.882 1.00 64.50 116 GLU A O 1
ATOM 879 N N . PRO A 1 117 ? 15.267 9.402 11.024 1.00 71.19 117 PRO A N 1
ATOM 880 C CA . PRO A 1 117 ? 13.902 9.781 11.325 1.00 71.19 117 PRO A CA 1
ATOM 881 C C . PRO A 1 117 ? 13.877 11.166 11.953 1.00 71.19 117 PRO A C 1
ATOM 883 O O . PRO A 1 117 ? 14.555 11.402 12.948 1.00 71.19 117 PRO A O 1
ATOM 886 N N . ASN A 1 118 ? 13.071 12.074 11.397 1.00 77.06 118 ASN A N 1
ATOM 887 C CA . ASN A 1 118 ? 12.878 13.381 12.012 1.00 77.06 118 ASN A CA 1
ATOM 888 C C . ASN A 1 118 ? 12.467 13.168 13.490 1.00 77.06 118 ASN A C 1
ATOM 890 O O . ASN A 1 118 ? 11.419 12.544 13.718 1.00 77.06 118 ASN A O 1
ATOM 894 N N . PRO A 1 119 ? 13.245 13.664 14.473 1.00 71.69 119 PRO A N 1
ATOM 895 C CA . PRO A 1 119 ? 12.981 13.434 15.891 1.00 71.69 119 PRO A CA 1
ATOM 896 C C . PRO A 1 119 ? 11.586 13.919 16.305 1.00 71.69 119 PRO A C 1
ATOM 898 O O . PRO A 1 119 ? 10.899 13.233 17.063 1.00 71.69 119 PRO A O 1
ATOM 901 N N . ASP A 1 120 ? 11.087 15.006 15.710 1.00 77.88 120 ASP A N 1
ATOM 902 C CA . ASP A 1 120 ? 9.731 15.508 15.958 1.00 77.88 120 ASP A CA 1
ATOM 903 C C . ASP A 1 120 ? 8.650 14.520 15.505 1.00 77.88 120 ASP A C 1
ATOM 905 O O . ASP A 1 120 ? 7.562 14.455 16.084 1.00 77.88 120 ASP A O 1
ATOM 909 N N . SER A 1 121 ? 8.927 13.750 14.449 1.00 85.88 121 SER A N 1
ATOM 910 C CA . SER A 1 121 ? 8.017 12.717 13.951 1.00 85.88 121 SER A CA 1
ATOM 911 C C . SER A 1 121 ? 7.940 11.544 14.924 1.00 85.88 121 SER A C 1
ATOM 913 O O . SER A 1 121 ? 6.845 11.047 15.198 1.00 85.88 121 SER A O 1
ATOM 915 N N . VAL A 1 122 ? 9.088 11.134 15.474 1.00 89.50 122 VAL A N 1
ATOM 916 C CA . VAL A 1 122 ? 9.186 10.058 16.471 1.00 89.50 122 VAL A CA 1
ATOM 917 C C . VAL A 1 122 ? 8.501 10.469 17.771 1.00 89.50 122 VAL A C 1
ATOM 919 O O . VAL A 1 122 ? 7.665 9.726 18.283 1.00 89.50 122 VAL A O 1
ATOM 922 N N . GLU A 1 123 ? 8.781 11.669 18.278 1.00 92.44 123 GLU A N 1
ATOM 923 C CA . GLU A 1 123 ? 8.181 12.146 19.526 1.00 92.44 123 GLU A CA 1
ATOM 924 C C . GLU A 1 123 ? 6.669 12.346 19.387 1.00 92.44 123 GLU A C 1
ATOM 926 O O . GLU A 1 123 ? 5.884 11.965 20.258 1.00 92.44 123 GLU A O 1
ATOM 931 N N . ARG A 1 124 ? 6.214 12.860 18.237 1.00 92.62 124 ARG A N 1
ATOM 932 C CA . ARG A 1 124 ? 4.781 12.944 17.941 1.00 92.62 124 ARG A CA 1
ATOM 933 C C . ARG A 1 124 ? 4.133 11.563 17.887 1.00 92.62 124 ARG A C 1
ATOM 935 O O . ARG A 1 124 ? 3.053 11.400 18.444 1.00 92.62 124 ARG A O 1
ATOM 942 N N . PHE A 1 125 ? 4.773 10.580 17.258 1.00 95.56 125 PHE A N 1
ATOM 943 C CA . PHE A 1 125 ? 4.283 9.203 17.249 1.00 95.56 125 PHE A CA 1
ATOM 944 C C . PHE A 1 125 ? 4.164 8.629 18.660 1.00 95.56 125 PHE A C 1
ATOM 946 O O . PHE A 1 125 ? 3.107 8.100 18.995 1.00 95.56 125 PHE A O 1
ATOM 953 N N . ARG A 1 126 ? 5.187 8.787 19.507 1.00 94.88 126 ARG A N 1
ATOM 954 C CA . ARG A 1 126 ? 5.147 8.337 20.908 1.00 94.88 126 ARG A CA 1
ATOM 955 C C . ARG A 1 126 ? 3.992 8.980 21.668 1.00 94.88 126 ARG A C 1
ATOM 957 O O . ARG A 1 126 ? 3.207 8.280 22.303 1.00 94.88 126 ARG A O 1
ATOM 964 N N . ARG A 1 127 ? 3.840 10.302 21.553 1.00 95.94 127 ARG A N 1
ATOM 965 C CA . ARG A 1 127 ? 2.759 11.045 22.211 1.00 95.94 127 ARG A CA 1
ATOM 966 C C . ARG A 1 127 ? 1.369 10.592 21.768 1.00 95.94 127 ARG A C 1
ATOM 968 O O . ARG A 1 127 ? 0.496 10.448 22.617 1.00 95.94 127 ARG A O 1
ATOM 975 N N . GLU A 1 128 ? 1.138 10.408 20.469 1.00 95.81 128 GLU A N 1
ATOM 976 C CA . GLU A 1 128 ? -0.173 9.963 19.980 1.00 95.81 128 GLU A CA 1
ATOM 977 C C . GLU A 1 128 ? -0.428 8.482 20.297 1.00 95.81 128 GLU A C 1
ATOM 979 O O . GLU A 1 128 ? -1.546 8.122 20.656 1.00 95.81 128 GLU A O 1
ATOM 984 N N . SER A 1 129 ? 0.605 7.635 20.268 1.00 94.94 129 SER A N 1
ATOM 985 C CA . SER A 1 129 ? 0.482 6.205 20.585 1.00 94.94 129 SER A CA 1
ATOM 986 C C . SER A 1 129 ? 0.091 5.954 22.038 1.00 94.94 129 SER A C 1
ATOM 988 O O . SER A 1 129 ? -0.680 5.044 22.301 1.00 94.94 129 SER A O 1
ATOM 990 N N . ARG A 1 130 ? 0.516 6.800 22.986 1.00 96.56 130 ARG A N 1
ATOM 991 C CA . ARG A 1 130 ? 0.078 6.707 24.395 1.00 96.56 130 ARG A CA 1
ATOM 992 C C . ARG A 1 130 ? -1.428 6.917 24.596 1.00 96.56 130 ARG A C 1
ATOM 994 O O . ARG A 1 130 ? -1.944 6.611 25.662 1.00 96.56 130 ARG A O 1
ATOM 1001 N N . LYS A 1 131 ? -2.133 7.478 23.608 1.00 96.12 131 LYS A N 1
ATOM 1002 C CA . LYS A 1 131 ? -3.572 7.779 23.693 1.00 96.12 131 LYS A CA 1
ATOM 1003 C C . LYS A 1 131 ? -4.451 6.679 23.102 1.00 96.12 131 LYS A C 1
ATOM 1005 O O . LYS A 1 131 ? -5.677 6.788 23.181 1.00 96.12 131 LYS A O 1
ATOM 1010 N N . VAL A 1 132 ? -3.855 5.684 22.444 1.00 97.81 132 VAL A N 1
ATOM 1011 C CA . VAL A 1 132 ? -4.620 4.616 21.799 1.00 97.81 132 VAL A CA 1
ATOM 1012 C C . VAL A 1 132 ? -5.156 3.648 22.849 1.00 97.81 132 VAL A C 1
ATOM 1014 O O . VAL A 1 132 ? -4.559 3.440 23.901 1.00 97.81 132 VAL A O 1
ATOM 1017 N N . LYS A 1 133 ? -6.313 3.069 22.560 1.00 98.19 133 LYS A N 1
ATOM 1018 C CA . LYS A 1 133 ? -7.014 2.087 23.381 1.00 98.19 133 LYS A CA 1
ATOM 1019 C C . LYS A 1 133 ? -7.097 0.771 22.618 1.00 98.19 133 LYS A C 1
ATOM 1021 O O . LYS A 1 133 ? -7.050 0.772 21.384 1.00 98.19 133 LYS A O 1
ATOM 1026 N N . ALA A 1 134 ? -7.267 -0.332 23.343 1.00 97.94 134 ALA A N 1
ATOM 1027 C CA . ALA A 1 134 ? -7.613 -1.616 22.739 1.00 97.94 134 ALA A CA 1
ATOM 1028 C C . ALA A 1 134 ? -8.839 -1.462 21.822 1.00 97.94 134 ALA A C 1
ATOM 1030 O O . ALA A 1 134 ? -9.718 -0.647 22.097 1.00 97.94 134 ALA A O 1
ATOM 1031 N N . ILE A 1 135 ? -8.876 -2.201 20.711 1.00 98.12 135 ILE A N 1
ATOM 1032 C CA . ILE A 1 135 ? -9.899 -1.989 19.680 1.00 98.12 135 ILE A CA 1
ATOM 1033 C C . ILE A 1 135 ? -11.270 -2.574 20.040 1.00 98.12 135 ILE A C 1
ATOM 1035 O O . ILE A 1 135 ? -12.287 -1.994 19.663 1.00 98.12 135 ILE A O 1
ATOM 1039 N N . VAL A 1 136 ? -11.317 -3.687 20.774 1.00 97.25 136 VAL A N 1
ATOM 1040 C CA . VAL A 1 136 ? -12.565 -4.394 21.112 1.00 97.25 136 VAL A CA 1
ATOM 1041 C C . VAL A 1 136 ? -13.480 -3.498 21.953 1.00 97.25 136 VAL A C 1
ATOM 1043 O O . VAL A 1 136 ? -13.023 -2.811 22.863 1.00 97.25 136 VAL A O 1
ATOM 1046 N N . GLY A 1 137 ? -14.774 -3.472 21.617 1.00 96.88 137 GLY A N 1
ATOM 1047 C CA . GLY A 1 137 ? -15.772 -2.649 22.312 1.00 96.88 137 GLY A CA 1
ATOM 1048 C C . GLY A 1 137 ? -15.683 -1.144 22.028 1.00 96.88 137 GLY A C 1
ATOM 1049 O O . GLY A 1 137 ? -16.303 -0.347 22.729 1.00 96.88 137 GLY A O 1
ATOM 1050 N N . THR A 1 138 ? -14.915 -0.723 21.018 1.00 98.25 138 THR A N 1
ATOM 1051 C CA . THR A 1 138 ? -14.757 0.697 20.663 1.00 98.25 138 THR A CA 1
ATOM 1052 C C . THR A 1 138 ? -15.469 1.068 19.359 1.00 98.25 138 THR A C 1
ATOM 1054 O O . THR A 1 138 ? -15.741 0.196 18.531 1.00 98.25 138 THR A O 1
ATOM 1057 N N . PRO A 1 139 ? -15.693 2.372 19.090 1.00 98.50 139 PRO A N 1
ATOM 1058 C CA . PRO A 1 139 ? -16.195 2.825 17.792 1.00 98.50 139 PRO A CA 1
ATOM 1059 C C . PRO A 1 139 ? -15.330 2.394 16.596 1.00 98.50 139 PRO A C 1
ATOM 1061 O O . PRO A 1 139 ? -15.851 2.240 15.495 1.00 98.50 139 PRO A O 1
ATOM 1064 N N . ALA A 1 140 ? -14.021 2.175 16.784 1.00 98.44 140 ALA A N 1
ATOM 1065 C CA . ALA A 1 140 ? -13.160 1.667 15.716 1.00 98.44 140 ALA A CA 1
ATOM 1066 C C . ALA A 1 140 ? -13.449 0.201 15.366 1.00 98.44 140 ALA A C 1
ATOM 1068 O O . ALA A 1 140 ? -13.388 -0.142 14.187 1.00 98.44 140 ALA A O 1
ATOM 1069 N N . ALA A 1 141 ? -13.792 -0.642 16.350 1.00 98.56 141 ALA A N 1
ATOM 1070 C CA . ALA A 1 141 ? -14.254 -2.005 16.081 1.00 98.56 141 ALA A CA 1
ATOM 1071 C C . ALA A 1 141 ? -15.566 -1.985 15.293 1.00 98.56 141 ALA A C 1
ATOM 1073 O O . ALA A 1 141 ? -15.613 -2.557 14.211 1.00 98.56 141 ALA A O 1
ATOM 1074 N N . ALA A 1 142 ? -16.566 -1.221 15.748 1.00 98.44 142 ALA A N 1
ATOM 1075 C CA . ALA A 1 142 ? -17.839 -1.078 15.033 1.00 98.44 142 ALA A CA 1
ATOM 1076 C C . ALA A 1 142 ? -17.648 -0.557 13.594 1.00 98.44 142 ALA A C 1
ATOM 1078 O O . ALA A 1 142 ? -18.304 -1.002 12.651 1.00 98.44 142 ALA A O 1
ATOM 1079 N N . TYR A 1 143 ? -16.704 0.370 13.400 1.00 98.44 143 TYR A N 1
ATOM 1080 C CA . TYR A 1 143 ? -16.319 0.828 12.071 1.00 98.44 143 TYR A CA 1
ATOM 1081 C C . TYR A 1 143 ? -15.743 -0.309 11.212 1.00 98.44 143 TYR A C 1
ATOM 1083 O O . TYR A 1 143 ? -16.185 -0.475 10.077 1.00 98.44 143 TYR A O 1
ATOM 1091 N N . LEU A 1 144 ? -14.790 -1.100 11.714 1.00 98.56 144 LEU A N 1
ATOM 1092 C CA . LEU A 1 144 ? -14.229 -2.229 10.959 1.00 98.56 144 LEU A CA 1
ATOM 1093 C C . LEU A 1 144 ? -15.272 -3.321 10.683 1.00 98.56 144 LEU A C 1
ATOM 1095 O O . LEU A 1 144 ? -15.313 -3.844 9.571 1.00 98.56 144 LEU A O 1
ATOM 1099 N N . GLU A 1 145 ? -16.172 -3.588 11.625 1.00 98.38 145 GLU A N 1
ATOM 1100 C CA . GLU A 1 145 ? -17.286 -4.525 11.450 1.00 98.38 145 GLU A CA 1
ATOM 1101 C C . GLU A 1 145 ? -18.234 -4.067 10.337 1.00 98.38 145 GLU A C 1
ATOM 1103 O O . GLU A 1 145 ? -18.610 -4.866 9.482 1.00 98.38 145 GLU A O 1
ATOM 1108 N N . SER A 1 146 ? -18.530 -2.764 10.244 1.00 98.00 146 SER A N 1
ATOM 1109 C CA . SER A 1 146 ? -19.289 -2.201 9.111 1.00 98.00 146 SER A CA 1
ATOM 1110 C C . SER A 1 146 ? -18.571 -2.357 7.757 1.00 98.00 146 SER A C 1
ATOM 1112 O O . SER A 1 146 ? -19.187 -2.280 6.692 1.00 98.00 146 SER A O 1
ATOM 1114 N N . ARG A 1 147 ? -17.253 -2.597 7.785 1.00 98.31 147 ARG A N 1
ATOM 1115 C CA . ARG A 1 147 ? -16.411 -2.928 6.624 1.00 98.31 147 ARG A CA 1
ATOM 1116 C C . ARG A 1 147 ? -16.247 -4.440 6.422 1.00 98.31 147 ARG A C 1
ATOM 1118 O O . ARG A 1 147 ? -15.438 -4.839 5.588 1.00 98.31 147 ARG A O 1
ATOM 1125 N N . GLY A 1 148 ? -16.990 -5.262 7.164 1.00 98.19 148 GLY A N 1
ATOM 1126 C CA . GLY A 1 148 ? -16.942 -6.723 7.104 1.00 98.19 148 GLY A CA 1
ATOM 1127 C C . GLY A 1 148 ? -15.743 -7.350 7.820 1.00 98.19 148 GLY A C 1
ATOM 1128 O O . GLY A 1 148 ? -15.497 -8.535 7.632 1.00 98.19 148 GLY A O 1
ATOM 1129 N N . ILE A 1 149 ? -14.984 -6.587 8.613 1.00 98.56 149 ILE A N 1
ATOM 1130 C CA . ILE A 1 149 ? -13.776 -7.059 9.303 1.00 98.56 149 ILE A CA 1
ATOM 1131 C C . ILE A 1 149 ? -14.090 -7.277 10.792 1.00 98.56 149 ILE A C 1
ATOM 1133 O O . ILE A 1 149 ? -14.361 -6.299 11.492 1.00 98.56 149 ILE A O 1
ATOM 1137 N N . PRO A 1 150 ? -14.018 -8.520 11.308 1.00 98.19 150 PRO A N 1
ATOM 1138 C CA . PRO A 1 150 ? -14.274 -8.807 12.718 1.00 98.19 150 PRO A CA 1
ATOM 1139 C C . PRO A 1 150 ? -13.271 -8.128 13.660 1.00 98.19 150 PRO A C 1
ATOM 1141 O O . PRO A 1 150 ? -12.074 -8.048 13.359 1.00 98.19 150 PRO A O 1
ATOM 1144 N N . ALA A 1 151 ? -13.740 -7.710 14.840 1.00 97.56 151 ALA A N 1
ATOM 1145 C CA . ALA A 1 151 ? -12.901 -7.085 15.863 1.00 97.56 151 ALA A CA 1
ATOM 1146 C C . ALA A 1 151 ? -11.732 -7.980 16.311 1.00 97.56 151 ALA A C 1
ATOM 1148 O O . ALA A 1 151 ? -10.645 -7.466 16.580 1.00 97.56 151 ALA A O 1
ATOM 1149 N N . ASP A 1 152 ? -11.915 -9.303 16.321 1.00 97.38 152 ASP A N 1
ATOM 1150 C CA . ASP A 1 152 ? -10.868 -10.259 16.698 1.00 97.38 152 ASP A CA 1
ATOM 1151 C C . ASP A 1 152 ? -9.694 -10.250 15.735 1.00 97.38 152 ASP A C 1
ATOM 1153 O O . ASP A 1 152 ? -8.550 -10.151 16.170 1.00 97.38 152 ASP A O 1
ATOM 1157 N N . LEU A 1 153 ? -9.965 -10.251 14.428 1.00 97.94 153 LEU A N 1
ATOM 1158 C CA . LEU A 1 153 ? -8.924 -10.125 13.409 1.00 97.94 153 LEU A CA 1
ATOM 1159 C C . LEU A 1 153 ? -8.241 -8.751 13.471 1.00 97.94 153 LEU A C 1
ATOM 1161 O O . LEU A 1 153 ? -7.048 -8.618 13.200 1.00 97.94 153 LEU A O 1
ATOM 1165 N N . ALA A 1 154 ? -8.968 -7.704 13.850 1.00 98.25 154 ALA A N 1
ATOM 1166 C CA . ALA A 1 154 ? -8.360 -6.396 14.035 1.00 98.25 154 ALA A CA 1
ATOM 1167 C C . ALA A 1 154 ? -7.438 -6.365 15.270 1.00 98.25 154 ALA A C 1
ATOM 1169 O O . ALA A 1 154 ? -6.301 -5.894 15.176 1.00 98.25 154 ALA A O 1
ATOM 1170 N N . ARG A 1 155 ? -7.891 -6.915 16.408 1.00 98.00 155 ARG A N 1
ATOM 1171 C CA . ARG A 1 155 ? -7.107 -7.097 17.646 1.00 98.00 155 ARG A CA 1
ATOM 1172 C C . ARG A 1 155 ? -5.845 -7.908 17.365 1.00 98.00 155 ARG A C 1
ATOM 1174 O O . ARG A 1 155 ? -4.755 -7.517 17.774 1.00 98.00 155 ARG A O 1
ATOM 1181 N N . ALA A 1 156 ? -5.990 -8.974 16.592 1.00 97.31 156 ALA A N 1
ATOM 1182 C CA . ALA A 1 156 ? -4.916 -9.829 16.133 1.00 97.31 156 ALA A CA 1
ATOM 1183 C C . ALA A 1 156 ? -3.783 -9.114 15.414 1.00 97.31 156 ALA A C 1
ATOM 1185 O O . ALA A 1 156 ? -2.604 -9.351 15.667 1.00 97.31 156 ALA A O 1
ATOM 1186 N N . ALA A 1 157 ? -4.168 -8.225 14.502 1.00 97.88 157 ALA A N 1
ATOM 1187 C CA . ALA A 1 157 ? -3.261 -7.394 13.734 1.00 97.88 157 ALA A CA 1
ATOM 1188 C C . ALA A 1 157 ? -2.792 -6.166 14.535 1.00 97.88 157 ALA A C 1
ATOM 1190 O O . ALA A 1 157 ? -2.256 -5.215 13.965 1.00 97.88 157 ALA A O 1
ATOM 1191 N N . ARG A 1 158 ? -3.019 -6.161 15.859 1.00 98.06 158 ARG A N 1
ATOM 1192 C CA . ARG A 1 158 ? -2.659 -5.090 16.795 1.00 98.06 158 ARG A CA 1
ATOM 1193 C C . ARG A 1 158 ? -3.280 -3.737 16.423 1.00 98.06 158 ARG A C 1
ATOM 1195 O O . ARG A 1 158 ? -2.714 -2.687 16.724 1.00 98.06 158 ARG A O 1
ATOM 1202 N N . CYS A 1 159 ? -4.441 -3.745 15.764 1.00 98.56 159 CYS A N 1
ATOM 1203 C CA . CYS A 1 159 ? -5.193 -2.521 15.510 1.00 98.56 159 CYS A CA 1
ATOM 1204 C C . CYS A 1 159 ? -5.682 -1.929 16.838 1.00 98.56 159 CYS A C 1
ATOM 1206 O O . CYS A 1 159 ? -5.984 -2.653 17.789 1.00 98.56 159 CYS A O 1
ATOM 1208 N N . ALA A 1 160 ? -5.792 -0.606 16.887 1.00 98.62 160 ALA A N 1
ATOM 1209 C CA . ALA A 1 160 ? -6.186 0.127 18.082 1.00 98.62 160 ALA A CA 1
ATOM 1210 C C . ALA A 1 160 ? -7.205 1.227 17.759 1.00 98.62 160 ALA A C 1
ATOM 1212 O O . ALA A 1 160 ? -7.451 1.563 16.599 1.00 98.62 160 ALA A O 1
ATOM 1213 N N . TYR A 1 161 ? -7.789 1.810 18.800 1.00 98.69 161 TYR A N 1
ATOM 1214 C CA . TYR A 1 161 ? -8.691 2.952 18.704 1.00 98.69 161 TYR A CA 1
ATOM 1215 C C . TYR A 1 161 ? -8.040 4.209 19.271 1.00 98.69 161 TYR A C 1
ATOM 1217 O O . TYR A 1 161 ? -7.578 4.209 20.406 1.00 98.69 161 TYR A O 1
ATOM 1225 N N . ALA A 1 162 ? -8.068 5.312 18.530 1.00 98.19 162 ALA A N 1
ATOM 1226 C CA . ALA A 1 162 ? -7.732 6.626 19.061 1.00 98.19 162 ALA A CA 1
ATOM 1227 C C . ALA A 1 162 ? -8.997 7.495 19.144 1.00 98.19 162 ALA A C 1
ATOM 1229 O O . ALA A 1 162 ? -9.567 7.816 18.099 1.00 98.19 162 ALA A O 1
ATOM 1230 N N . PRO A 1 163 ? -9.419 7.956 20.340 1.00 97.69 163 PRO A N 1
ATOM 1231 C CA . PRO A 1 163 ? -10.523 8.913 20.451 1.00 97.69 163 PRO A CA 1
ATOM 1232 C C . PRO A 1 163 ? -10.176 10.281 19.841 1.00 97.69 163 PRO A C 1
ATOM 1234 O O . PRO A 1 163 ? -11.065 11.026 19.435 1.00 97.69 163 PRO A O 1
ATOM 1237 N N . ALA A 1 164 ? -8.882 10.598 19.749 1.00 96.50 164 ALA A N 1
ATOM 1238 C CA . ALA A 1 164 ? -8.361 11.761 19.047 1.00 96.50 164 ALA A CA 1
ATOM 1239 C C . ALA A 1 164 ? -6.983 11.441 18.446 1.00 96.50 164 ALA A C 1
ATOM 1241 O O . ALA A 1 164 ? -6.008 11.276 19.176 1.00 96.50 164 ALA A O 1
ATOM 1242 N N . TRP A 1 165 ? -6.903 11.372 17.117 1.00 96.06 165 TRP A N 1
ATOM 1243 C CA . TRP A 1 165 ? -5.681 11.129 16.354 1.00 96.06 165 TRP A CA 1
ATOM 1244 C C . TRP A 1 165 ? -5.246 12.394 15.612 1.00 96.06 165 TRP A C 1
ATOM 1246 O O . TRP A 1 165 ? -5.530 12.597 14.427 1.00 96.06 165 TRP A O 1
ATOM 1256 N N . GLY A 1 166 ? -4.592 13.299 16.340 1.00 92.50 166 GLY A N 1
ATOM 1257 C CA . GLY A 1 166 ? -4.244 14.623 15.828 1.00 92.50 166 GLY A CA 1
ATOM 1258 C C . GLY A 1 166 ? -5.435 15.349 15.195 1.00 92.50 166 GLY A C 1
ATOM 1259 O O . GLY A 1 166 ? -6.468 15.526 15.831 1.00 92.50 166 GLY A O 1
ATOM 1260 N N . SER A 1 167 ? -5.302 15.761 13.930 1.00 90.56 167 SER A N 1
ATOM 1261 C CA . SER A 1 167 ? -6.357 16.482 13.200 1.00 90.56 167 SER A CA 1
ATOM 1262 C C . SER A 1 167 ? -7.438 15.588 12.582 1.00 90.56 167 SER A C 1
ATOM 1264 O O . SER A 1 167 ? -8.355 16.116 11.962 1.00 90.56 167 SER A O 1
ATOM 1266 N N . VAL A 1 168 ? -7.306 14.261 12.684 1.00 92.94 168 VAL A N 1
ATOM 1267 C CA . VAL A 1 168 ? -8.258 13.286 12.117 1.00 92.94 168 VAL A CA 1
ATOM 1268 C C . VAL A 1 168 ? -9.486 13.122 13.021 1.00 92.94 168 VAL A C 1
ATOM 1270 O O . VAL A 1 168 ? -10.567 12.801 12.541 1.00 92.94 168 VAL A O 1
ATOM 1273 N N . GLY A 1 169 ? -9.340 13.370 14.327 1.00 95.25 169 GLY A N 1
ATOM 1274 C CA . GLY A 1 169 ? -10.380 13.076 15.314 1.00 95.25 169 GLY A CA 1
ATOM 1275 C C . GLY A 1 169 ? -10.398 11.592 15.681 1.00 95.25 169 GLY A C 1
ATOM 1276 O O . GLY A 1 169 ? -9.335 10.989 15.826 1.00 95.25 169 GLY A O 1
ATOM 1277 N N . GLN A 1 170 ? -11.584 11.007 15.856 1.00 97.81 170 GLN A N 1
ATOM 1278 C CA . GLN A 1 170 ? -11.714 9.579 16.161 1.00 97.81 170 GLN A CA 1
ATOM 1279 C C . GLN A 1 170 ? -11.190 8.730 14.998 1.00 97.81 170 GLN A C 1
ATOM 1281 O O . GLN A 1 170 ? -11.582 8.939 13.845 1.00 97.81 170 GLN A O 1
ATOM 1286 N N . ALA A 1 171 ? -10.324 7.763 15.298 1.00 98.31 171 ALA A N 1
ATOM 1287 C CA . ALA A 1 171 ? -9.666 6.959 14.281 1.00 98.31 171 ALA A CA 1
ATOM 1288 C C . ALA A 1 171 ? -9.456 5.502 14.699 1.00 98.31 171 ALA A C 1
ATOM 1290 O O . ALA A 1 171 ? -9.189 5.202 15.864 1.00 98.31 171 ALA A O 1
ATOM 1291 N N . VAL A 1 172 ? -9.492 4.613 13.707 1.00 98.69 172 VAL A N 1
ATOM 1292 C CA . VAL A 1 172 ? -8.844 3.302 13.792 1.00 98.69 172 VAL A CA 1
ATOM 1293 C C . VAL A 1 172 ? -7.360 3.490 13.492 1.00 98.69 172 VAL A C 1
ATOM 1295 O O . VAL A 1 172 ? -6.997 4.216 12.564 1.00 98.69 172 VAL A O 1
ATOM 1298 N N . VAL A 1 173 ? -6.503 2.882 14.305 1.00 98.50 173 VAL A N 1
ATOM 1299 C CA . VAL A 1 173 ? -5.047 3.022 14.243 1.00 98.50 173 VAL A CA 1
ATOM 1300 C C . VAL A 1 173 ? -4.425 1.686 13.856 1.00 98.50 173 VAL A C 1
ATOM 1302 O O . VAL A 1 173 ? -4.632 0.679 14.530 1.00 98.50 173 VAL A O 1
ATOM 1305 N N . PHE A 1 174 ? -3.642 1.699 12.781 1.00 98.44 174 PHE A N 1
ATOM 1306 C CA . PHE A 1 174 ? -2.919 0.553 12.239 1.00 98.44 174 PHE A CA 1
ATOM 1307 C C . PHE A 1 174 ? -1.421 0.708 12.535 1.00 98.44 174 PHE A C 1
ATOM 1309 O O . PHE A 1 174 ? -0.811 1.667 12.039 1.00 98.44 174 PHE A O 1
ATOM 1316 N N . PRO A 1 175 ? -0.808 -0.180 13.337 1.00 98.31 175 PRO A N 1
ATOM 1317 C CA . PRO A 1 175 ? 0.612 -0.089 13.651 1.00 98.31 175 PRO A CA 1
ATOM 1318 C C . PRO A 1 175 ? 1.470 -0.408 12.426 1.00 98.31 175 PRO A C 1
ATOM 1320 O O . PRO A 1 175 ? 1.158 -1.281 11.623 1.00 98.31 175 PRO A O 1
ATOM 1323 N N . ILE A 1 176 ? 2.582 0.302 12.287 1.00 97.94 176 ILE A N 1
ATOM 1324 C CA . ILE A 1 176 ? 3.603 0.046 11.274 1.00 97.94 176 ILE A CA 1
ATOM 1325 C C . ILE A 1 176 ? 4.846 -0.408 12.032 1.00 97.94 176 ILE A C 1
ATOM 1327 O O . ILE A 1 176 ? 5.424 0.367 12.803 1.00 97.94 176 ILE A O 1
ATOM 1331 N N . VAL A 1 177 ? 5.232 -1.666 11.835 1.00 97.44 177 VAL A N 1
ATOM 1332 C CA . VAL A 1 177 ? 6.296 -2.331 12.592 1.00 97.44 177 VAL A CA 1
ATOM 1333 C C . VAL A 1 177 ? 7.563 -2.502 11.763 1.00 97.44 177 VAL A C 1
ATOM 1335 O O . VAL A 1 177 ? 7.503 -2.586 10.536 1.00 97.44 177 VAL A O 1
ATOM 1338 N N . ASN A 1 178 ? 8.711 -2.526 12.436 1.00 96.06 178 ASN A N 1
ATOM 1339 C CA . ASN A 1 178 ? 10.005 -2.860 11.840 1.00 96.06 178 ASN A CA 1
ATOM 1340 C C . ASN A 1 178 ? 10.280 -4.380 11.883 1.00 96.06 178 ASN A C 1
ATOM 1342 O O . ASN A 1 178 ? 9.422 -5.157 12.297 1.00 96.06 178 ASN A O 1
ATOM 1346 N N . GLU A 1 179 ? 11.491 -4.791 11.490 1.00 95.38 179 GLU A N 1
ATOM 1347 C CA . GLU A 1 179 ? 11.947 -6.194 11.514 1.00 95.38 179 GLU A CA 1
ATOM 1348 C C . GLU A 1 179 ? 11.803 -6.858 12.891 1.00 95.38 179 GLU A C 1
ATOM 1350 O O . GLU A 1 179 ? 11.430 -8.021 12.979 1.00 95.38 179 GLU A O 1
ATOM 1355 N N . ALA A 1 180 ? 12.030 -6.104 13.970 1.00 95.12 180 ALA A N 1
ATOM 1356 C CA . ALA A 1 180 ? 11.903 -6.589 15.343 1.00 95.12 180 ALA A CA 1
ATOM 1357 C C . ALA A 1 180 ? 10.442 -6.647 15.838 1.00 95.12 180 ALA A C 1
ATOM 1359 O O . ALA A 1 180 ? 10.202 -6.839 17.025 1.00 95.12 180 ALA A O 1
ATOM 1360 N N . GLY A 1 181 ? 9.452 -6.386 14.976 1.00 95.25 181 GLY A N 1
ATOM 1361 C CA . GLY A 1 181 ? 8.040 -6.326 15.364 1.00 95.25 181 GLY A CA 1
ATOM 1362 C C . GLY A 1 181 ? 7.669 -5.109 16.225 1.00 95.25 181 GLY A C 1
ATOM 1363 O O . GLY A 1 181 ? 6.520 -4.989 16.663 1.00 95.25 181 GLY A O 1
ATOM 1364 N N . LYS A 1 182 ? 8.603 -4.173 16.447 1.00 96.50 182 LYS A N 1
ATOM 1365 C CA . LYS A 1 182 ? 8.376 -2.944 17.215 1.00 96.50 182 LYS A CA 1
ATOM 1366 C C . LYS A 1 182 ? 7.642 -1.922 16.357 1.00 96.50 182 LYS A C 1
ATOM 1368 O O . LYS A 1 182 ? 8.065 -1.622 15.241 1.00 96.50 182 LYS A O 1
ATOM 1373 N N . SER A 1 183 ? 6.572 -1.335 16.893 1.00 96.88 183 SER A N 1
ATOM 1374 C CA . SER A 1 183 ? 5.856 -0.248 16.216 1.00 96.88 183 SER A CA 1
ATOM 1375 C C . SER A 1 183 ? 6.747 0.992 16.126 1.00 96.88 183 SER A C 1
ATOM 1377 O O . SER A 1 183 ? 7.129 1.567 17.145 1.00 96.88 183 SER A O 1
ATOM 1379 N N . ILE A 1 184 ? 7.066 1.411 14.903 1.00 95.56 184 ILE A N 1
ATOM 1380 C CA . ILE A 1 184 ? 7.879 2.605 14.617 1.00 95.56 184 ILE A CA 1
ATOM 1381 C C . ILE A 1 184 ? 7.040 3.759 14.065 1.00 95.56 184 ILE A C 1
ATOM 1383 O O . ILE A 1 184 ? 7.447 4.916 14.128 1.00 95.56 184 ILE A O 1
ATOM 1387 N N . ALA A 1 185 ? 5.859 3.454 13.540 1.00 96.75 185 ALA A N 1
ATOM 1388 C CA . ALA A 1 185 ? 4.881 4.417 13.072 1.00 96.75 185 ALA A CA 1
ATOM 1389 C C . ALA A 1 185 ? 3.471 3.851 13.265 1.00 96.75 185 ALA A C 1
ATOM 1391 O O . ALA A 1 185 ? 3.297 2.684 13.615 1.00 96.75 185 ALA A O 1
ATOM 1392 N N . ALA A 1 186 ? 2.455 4.670 13.022 1.00 97.44 186 ALA A N 1
ATOM 1393 C CA . ALA A 1 186 ? 1.081 4.204 12.925 1.00 97.44 186 ALA A CA 1
ATOM 1394 C C . ALA A 1 186 ? 0.282 5.056 11.940 1.00 97.44 186 ALA A C 1
ATOM 1396 O O . ALA A 1 186 ? 0.450 6.279 11.873 1.00 97.44 186 ALA A O 1
ATOM 1397 N N . ASN A 1 187 ? -0.596 4.407 11.179 1.00 97.44 187 ASN A N 1
ATOM 1398 C CA . ASN A 1 187 ? -1.557 5.062 10.304 1.00 97.44 187 ASN A CA 1
ATOM 1399 C C . ASN A 1 187 ? -2.918 5.133 11.003 1.00 97.44 187 ASN A C 1
ATOM 1401 O O . ASN A 1 187 ? -3.490 4.105 11.337 1.00 97.44 187 ASN A O 1
ATOM 1405 N N . GLY A 1 188 ? -3.437 6.339 11.218 1.00 97.62 188 GLY A N 1
ATOM 1406 C CA . GLY A 1 188 ? -4.796 6.547 11.707 1.00 97.62 188 GLY A CA 1
ATOM 1407 C C . GLY A 1 188 ? -5.737 6.887 10.561 1.00 97.62 188 GLY A C 1
ATOM 1408 O O . GLY A 1 188 ? -5.442 7.790 9.769 1.00 97.62 188 GLY A O 1
ATOM 1409 N N . ARG A 1 189 ? -6.875 6.196 10.492 1.00 97.69 189 ARG A N 1
ATOM 1410 C CA . ARG A 1 189 ? -7.962 6.457 9.543 1.00 97.69 189 ARG A CA 1
ATOM 1411 C C . ARG A 1 189 ? -9.198 6.937 10.291 1.00 97.69 189 ARG A C 1
ATOM 1413 O O . ARG A 1 189 ? -9.613 6.290 11.248 1.00 97.69 189 ARG A O 1
ATOM 1420 N N . ALA A 1 190 ? -9.779 8.046 9.840 1.00 97.81 190 ALA A N 1
ATOM 1421 C CA . ALA A 1 190 ? -11.011 8.582 10.405 1.00 97.81 190 ALA A CA 1
ATOM 1422 C C . ALA A 1 190 ? -12.132 7.539 10.354 1.00 97.81 190 ALA A C 1
ATOM 1424 O O . ALA A 1 190 ? -12.336 6.902 9.319 1.00 97.81 190 ALA A O 1
ATOM 1425 N N . ILE A 1 191 ? -12.867 7.410 11.457 1.00 97.44 191 ILE A N 1
ATOM 1426 C CA . ILE A 1 191 ? -14.092 6.592 11.532 1.00 97.44 191 ILE A CA 1
ATOM 1427 C C . ILE A 1 191 ? -15.363 7.448 11.551 1.00 97.44 191 ILE A C 1
ATOM 1429 O O . ILE A 1 191 ? -16.472 6.931 11.485 1.00 97.44 191 ILE A O 1
ATOM 1433 N N . THR A 1 192 ? -15.202 8.768 11.625 1.00 94.62 192 THR A N 1
ATOM 1434 C CA . THR A 1 192 ? -16.270 9.753 11.459 1.00 94.62 192 THR A CA 1
ATOM 1435 C C . THR A 1 192 ? -16.120 10.459 10.115 1.00 94.62 192 THR A C 1
ATOM 1437 O O . THR A 1 192 ? -15.051 10.434 9.499 1.00 94.62 192 THR A O 1
ATOM 1440 N N . ALA A 1 193 ? -17.191 11.098 9.640 1.00 91.12 193 ALA A N 1
ATOM 1441 C CA . ALA A 1 193 ? -17.134 11.893 8.419 1.00 91.12 193 ALA A CA 1
ATOM 1442 C C . ALA A 1 193 ? -16.099 13.022 8.567 1.00 91.12 193 ALA A C 1
ATOM 1444 O O . ALA A 1 193 ? -16.190 13.849 9.472 1.00 91.12 193 ALA A O 1
ATOM 1445 N N . GLN A 1 194 ? -15.114 13.046 7.670 1.00 88.38 194 GLN A N 1
ATOM 1446 C CA . GLN A 1 194 ? -14.063 14.060 7.602 1.00 88.38 194 GLN A CA 1
ATOM 1447 C C . GLN A 1 194 ? -13.902 14.533 6.158 1.00 88.38 194 GLN A C 1
ATOM 1449 O O . GLN A 1 194 ? -14.191 13.793 5.209 1.00 88.38 194 GLN A O 1
ATOM 1454 N N . SER A 1 195 ? -13.394 15.753 5.984 1.00 85.38 195 SER A N 1
ATOM 1455 C CA . SER A 1 195 ? -12.983 16.237 4.667 1.00 85.38 195 SER A CA 1
ATOM 1456 C C . SER A 1 195 ? -11.890 15.325 4.078 1.00 85.38 195 SER A C 1
ATOM 1458 O O . SER A 1 195 ? -11.125 14.728 4.842 1.00 85.38 195 SER A O 1
ATOM 1460 N N . PRO A 1 196 ? -11.789 15.182 2.742 1.00 84.31 196 PRO A N 1
ATOM 1461 C CA . PRO A 1 196 ? -10.861 14.235 2.109 1.00 84.31 196 PRO A CA 1
ATOM 1462 C C . PRO A 1 196 ? -9.398 14.359 2.569 1.00 84.31 196 PRO A C 1
ATOM 1464 O O . PRO A 1 196 ? -8.704 13.355 2.718 1.00 84.31 196 PRO A O 1
ATOM 1467 N N . ASP A 1 197 ? -8.939 15.575 2.865 1.00 81.62 197 ASP A N 1
ATOM 1468 C CA . ASP A 1 197 ? -7.595 15.886 3.367 1.00 81.62 197 ASP A CA 1
ATOM 1469 C C . ASP A 1 197 ? -7.345 15.431 4.820 1.00 81.62 197 ASP A C 1
ATOM 1471 O O . ASP A 1 197 ? -6.194 15.316 5.244 1.00 81.62 197 ASP A O 1
ATOM 1475 N N . LYS A 1 198 ? -8.407 15.130 5.577 1.00 86.31 198 LYS A N 1
ATOM 1476 C CA . LYS A 1 198 ? -8.363 14.734 6.995 1.00 86.31 198 LYS A CA 1
ATOM 1477 C C . LYS A 1 198 ? -8.767 13.284 7.244 1.00 86.31 198 LYS A C 1
ATOM 1479 O O . LYS A 1 198 ? -8.831 12.862 8.393 1.00 86.31 198 LYS A O 1
ATOM 1484 N N . GLN A 1 199 ? -8.995 12.494 6.196 1.00 90.69 199 GLN A N 1
ATOM 1485 C CA . GLN A 1 199 ? -9.427 11.099 6.347 1.00 90.69 199 GLN A CA 1
ATOM 1486 C C . GLN A 1 199 ? -8.328 10.158 6.853 1.00 90.69 199 GLN A C 1
ATOM 1488 O O . GLN A 1 199 ? -8.637 9.111 7.420 1.00 90.69 199 GLN A O 1
ATOM 1493 N N . LYS A 1 200 ? -7.049 10.495 6.646 1.00 93.94 200 LYS A N 1
ATOM 1494 C CA . LYS A 1 200 ? -5.918 9.652 7.056 1.00 93.94 200 LYS A CA 1
ATOM 1495 C C . LYS A 1 200 ? -4.724 10.471 7.528 1.00 93.94 200 LYS A C 1
ATOM 1497 O O . LYS A 1 200 ? -4.380 11.487 6.926 1.00 93.94 200 LYS A O 1
ATOM 1502 N N . ARG A 1 201 ? -4.041 10.001 8.574 1.00 94.62 201 ARG A N 1
ATOM 1503 C CA . ARG A 1 201 ? -2.794 10.603 9.063 1.00 94.62 201 ARG A CA 1
ATOM 1504 C C . ARG A 1 201 ? -1.851 9.546 9.612 1.00 94.62 201 ARG A C 1
ATOM 1506 O O . ARG A 1 201 ? -2.221 8.779 10.493 1.00 94.62 201 ARG A O 1
ATOM 1513 N N . THR A 1 202 ? -0.608 9.570 9.146 1.00 95.00 202 THR A N 1
ATOM 1514 C CA . THR A 1 202 ? 0.471 8.743 9.700 1.00 95.00 202 THR A CA 1
ATOM 1515 C C . THR A 1 202 ? 1.340 9.572 10.641 1.00 95.00 202 THR A C 1
ATOM 1517 O O . THR A 1 202 ? 1.686 10.712 10.314 1.00 95.00 202 THR A O 1
ATOM 1520 N N . TYR A 1 203 ? 1.711 8.993 11.781 1.00 95.19 203 TYR A N 1
ATOM 1521 C CA . TYR A 1 203 ? 2.752 9.516 12.666 1.00 95.19 203 TYR A CA 1
ATOM 1522 C C . TYR A 1 203 ? 3.907 8.521 12.767 1.00 95.19 203 TYR A C 1
ATOM 1524 O O . TYR A 1 203 ? 3.670 7.316 12.771 1.00 95.19 203 TYR A O 1
ATOM 1532 N N . GLY A 1 204 ? 5.137 9.036 12.854 1.00 94.06 204 GLY A N 1
ATOM 1533 C CA . GLY A 1 204 ? 6.364 8.245 12.966 1.00 94.06 204 GLY A CA 1
ATOM 1534 C C . GLY A 1 204 ? 7.050 7.960 11.623 1.00 94.06 204 GLY A C 1
ATOM 1535 O O . GLY A 1 204 ? 6.503 8.264 10.553 1.00 94.06 204 GLY A O 1
ATOM 1536 N N . PRO A 1 205 ? 8.277 7.412 11.651 1.00 90.88 205 PRO A N 1
ATOM 1537 C CA . PRO A 1 205 ? 8.983 6.938 10.464 1.00 90.88 205 PRO A CA 1
ATOM 1538 C C . PRO A 1 205 ? 8.269 5.741 9.825 1.00 90.88 205 PRO A C 1
ATOM 1540 O O . PRO A 1 205 ? 8.387 4.608 10.272 1.00 90.88 205 PRO A O 1
ATOM 1543 N N . LYS A 1 206 ? 7.536 5.991 8.735 1.00 90.19 206 LYS A N 1
ATOM 1544 C CA . LYS A 1 206 ? 6.960 4.913 7.909 1.00 90.19 206 LYS A CA 1
ATOM 1545 C C . LYS A 1 206 ? 8.012 4.164 7.084 1.00 90.19 206 LYS A C 1
ATOM 1547 O O . LYS A 1 206 ? 7.778 3.039 6.661 1.00 90.19 206 LYS A O 1
ATOM 1552 N N . ILE A 1 207 ? 9.139 4.820 6.798 1.00 89.06 207 ILE A N 1
ATOM 1553 C CA . ILE A 1 207 ? 10.252 4.214 6.065 1.00 89.06 207 ILE A CA 1
ATOM 1554 C C . ILE A 1 207 ? 10.857 3.144 6.973 1.00 89.06 207 ILE A C 1
ATOM 1556 O O . ILE A 1 207 ? 11.131 3.416 8.138 1.00 89.06 207 ILE A O 1
ATOM 1560 N N . GLY A 1 208 ? 11.013 1.932 6.446 1.00 89.44 208 GLY A N 1
ATOM 1561 C CA . GLY A 1 208 ? 11.538 0.800 7.206 1.00 89.44 208 GLY A CA 1
ATOM 1562 C C . GLY A 1 208 ? 10.485 -0.026 7.948 1.00 89.44 208 GLY A C 1
ATOM 1563 O O . GLY A 1 208 ? 10.865 -0.968 8.638 1.00 89.44 208 GLY A O 1
ATOM 1564 N N . GLY A 1 209 ? 9.186 0.259 7.797 1.00 95.00 209 GLY A N 1
ATOM 1565 C CA . GLY A 1 209 ? 8.140 -0.555 8.415 1.00 95.00 209 GLY A CA 1
ATOM 1566 C C . GLY A 1 209 ? 6.965 -0.891 7.504 1.00 95.00 209 GLY A C 1
ATOM 1567 O O . GLY A 1 209 ? 6.801 -0.312 6.429 1.00 95.00 209 GLY A O 1
ATOM 1568 N N . ALA A 1 210 ? 6.152 -1.844 7.956 1.00 97.50 210 ALA A N 1
ATOM 1569 C CA . ALA A 1 210 ? 4.927 -2.283 7.294 1.00 97.50 210 ALA A CA 1
ATOM 1570 C C . ALA A 1 210 ? 3.846 -2.639 8.327 1.00 97.50 210 ALA A C 1
ATOM 1572 O O . ALA A 1 210 ? 4.154 -2.903 9.489 1.00 97.50 210 ALA A O 1
ATOM 1573 N N . PHE A 1 211 ? 2.581 -2.638 7.914 1.00 98.19 211 PHE A N 1
ATOM 1574 C CA . PHE A 1 211 ? 1.500 -3.243 8.698 1.00 98.19 211 PHE A CA 1
ATOM 1575 C C . PHE A 1 211 ? 1.386 -4.724 8.327 1.00 98.19 211 PHE A C 1
ATOM 1577 O O . PHE A 1 211 ? 1.439 -5.060 7.144 1.00 98.19 211 PHE A O 1
ATOM 1584 N N . LEU A 1 212 ? 1.225 -5.596 9.323 1.00 98.25 212 LEU A N 1
ATOM 1585 C CA . LEU A 1 212 ? 1.215 -7.049 9.154 1.00 98.25 212 LEU A CA 1
ATOM 1586 C C . LEU A 1 212 ? -0.096 -7.624 9.683 1.00 98.25 212 LEU A C 1
ATOM 1588 O O . LEU A 1 212 ? -0.488 -7.329 10.813 1.00 98.25 212 LEU A O 1
ATOM 1592 N N . THR A 1 213 ? -0.745 -8.485 8.904 1.00 98.31 213 THR A N 1
ATOM 1593 C CA . THR A 1 213 ? -1.780 -9.364 9.453 1.00 98.31 213 THR A CA 1
ATOM 1594 C C . THR A 1 213 ? -1.132 -10.544 10.189 1.00 98.31 213 THR A C 1
ATOM 1596 O O . THR A 1 213 ? 0.055 -10.825 9.988 1.00 98.31 213 THR A O 1
ATOM 1599 N N . PRO A 1 214 ? -1.883 -11.275 11.027 1.00 97.00 214 PRO A N 1
ATOM 1600 C CA . PRO A 1 214 ? -1.360 -12.441 11.735 1.00 97.00 214 PRO A CA 1
ATOM 1601 C C . PRO A 1 214 ? -0.717 -13.467 10.793 1.00 97.00 214 PRO A C 1
ATOM 1603 O O . PRO A 1 214 ? -1.298 -13.815 9.764 1.00 97.00 214 PRO A O 1
ATOM 1606 N N . GLY A 1 215 ? 0.485 -13.931 11.146 1.00 94.69 215 GLY A N 1
ATOM 1607 C CA . GLY A 1 215 ? 1.239 -14.944 10.396 1.00 94.69 215 GLY A CA 1
ATOM 1608 C C . GLY A 1 215 ? 1.778 -14.497 9.031 1.00 94.69 215 GLY A C 1
ATOM 1609 O O . GLY A 1 215 ? 2.298 -15.326 8.290 1.00 94.69 215 GLY A O 1
ATOM 1610 N N . ALA A 1 216 ? 1.667 -13.214 8.662 1.00 95.81 216 ALA A N 1
ATOM 1611 C CA . ALA A 1 216 ? 2.031 -12.757 7.320 1.00 95.81 216 ALA A CA 1
ATOM 1612 C C . ALA A 1 216 ? 3.520 -12.948 6.973 1.00 95.81 216 ALA A C 1
ATOM 1614 O O . ALA A 1 216 ? 3.848 -13.144 5.808 1.00 95.81 216 ALA A O 1
ATOM 1615 N N . LEU A 1 217 ? 4.435 -12.901 7.948 1.00 94.06 217 LEU A N 1
ATOM 1616 C CA . LEU A 1 217 ? 5.870 -13.091 7.686 1.00 94.06 217 LEU A CA 1
ATOM 1617 C C . LEU A 1 217 ? 6.257 -14.568 7.533 1.00 94.06 217 LEU A C 1
ATOM 1619 O O . LEU A 1 217 ? 7.329 -14.874 7.000 1.00 94.06 217 LEU A O 1
ATOM 1623 N N . GLU A 1 218 ? 5.402 -15.471 8.002 1.00 92.38 218 GLU A N 1
ATOM 1624 C CA . GLU A 1 218 ? 5.592 -16.918 8.029 1.00 92.38 218 GLU A CA 1
ATOM 1625 C C . GLU A 1 218 ? 4.872 -17.592 6.860 1.00 92.38 218 GLU A C 1
ATOM 1627 O O . GLU A 1 218 ? 5.353 -18.613 6.387 1.00 92.38 218 GLU A O 1
ATOM 1632 N N . ALA A 1 219 ? 3.795 -16.994 6.355 1.00 91.69 219 ALA A N 1
ATOM 1633 C CA . ALA A 1 219 ? 2.948 -17.578 5.326 1.00 91.69 219 ALA A CA 1
ATOM 1634 C C . ALA A 1 219 ? 3.626 -17.743 3.952 1.00 91.69 219 ALA A C 1
ATOM 1636 O O . ALA A 1 219 ? 4.409 -16.898 3.504 1.00 91.69 219 ALA A O 1
ATOM 1637 N N . ASP A 1 220 ? 3.243 -18.816 3.260 1.00 91.50 220 ASP A N 1
ATOM 1638 C CA . ASP A 1 220 ? 3.461 -19.038 1.833 1.00 91.50 220 ASP A CA 1
ATOM 1639 C C . ASP A 1 220 ? 2.188 -19.668 1.233 1.00 91.50 220 ASP A C 1
ATOM 1641 O O . ASP A 1 220 ? 1.844 -20.805 1.569 1.00 91.50 220 ASP A O 1
ATOM 1645 N N . PRO A 1 221 ? 1.429 -18.947 0.391 1.00 94.50 221 PRO A N 1
ATOM 1646 C CA . PRO A 1 221 ? 1.681 -17.607 -0.129 1.00 94.50 221 PRO A CA 1
ATOM 1647 C C . PRO A 1 221 ? 1.364 -16.471 0.862 1.00 94.50 221 PRO A C 1
ATOM 1649 O O . PRO A 1 221 ? 0.642 -16.648 1.842 1.00 94.50 221 PRO A O 1
ATOM 1652 N N . VAL A 1 222 ? 1.838 -15.264 0.537 1.00 96.19 222 VAL A N 1
ATOM 1653 C CA . VAL A 1 222 ? 1.512 -14.002 1.234 1.00 96.19 222 VAL A CA 1
ATOM 1654 C C . VAL A 1 222 ? 1.158 -12.902 0.230 1.00 96.19 222 VAL A C 1
ATOM 1656 O O . VAL A 1 222 ? 1.695 -12.866 -0.877 1.00 96.19 222 VAL A O 1
ATOM 1659 N N . ALA A 1 223 ? 0.266 -11.982 0.596 1.00 97.81 223 ALA A N 1
ATOM 1660 C CA . ALA A 1 223 ? -0.086 -10.818 -0.216 1.00 97.81 223 ALA A CA 1
ATOM 1661 C C . ALA A 1 223 ? 0.582 -9.515 0.257 1.00 97.81 223 ALA A C 1
ATOM 1663 O O . ALA A 1 223 ? 0.829 -9.308 1.443 1.00 97.81 223 ALA A O 1
ATOM 1664 N N . ILE A 1 224 ? 0.815 -8.589 -0.673 1.00 98.19 224 ILE A N 1
ATOM 1665 C CA . ILE A 1 224 ? 1.216 -7.203 -0.399 1.00 98.19 224 ILE A CA 1
ATOM 1666 C C . ILE A 1 224 ? 0.150 -6.261 -0.962 1.00 98.19 224 ILE A C 1
ATOM 1668 O O . ILE A 1 224 ? -0.139 -6.311 -2.157 1.00 98.19 224 ILE A O 1
ATOM 1672 N N . THR A 1 225 ? -0.392 -5.382 -0.121 1.00 98.31 225 THR A N 1
ATOM 1673 C CA . THR A 1 225 ? -1.431 -4.396 -0.458 1.00 98.31 225 THR A CA 1
ATOM 1674 C C . THR A 1 225 ? -0.968 -2.959 -0.182 1.00 98.31 225 THR A C 1
ATOM 1676 O O . THR A 1 225 ? 0.080 -2.711 0.430 1.00 98.31 225 THR A O 1
ATOM 1679 N N . GLU A 1 226 ? -1.753 -1.970 -0.625 1.00 96.12 226 GLU A N 1
ATOM 1680 C CA . GLU A 1 226 ? -1.503 -0.567 -0.277 1.00 96.12 226 GLU A CA 1
ATOM 1681 C C . GLU A 1 226 ? -1.975 -0.236 1.145 1.00 96.12 226 GLU A C 1
ATOM 1683 O O . GLU A 1 226 ? -1.219 0.364 1.922 1.00 96.12 226 GLU A O 1
ATOM 1688 N N . ALA A 1 227 ? -3.211 -0.616 1.490 1.00 97.00 227 ALA A N 1
ATOM 1689 C CA . ALA A 1 227 ? -3.863 -0.192 2.722 1.00 97.00 227 ALA A CA 1
ATOM 1690 C C . ALA A 1 227 ? -4.078 -1.338 3.735 1.00 97.00 227 ALA A C 1
ATOM 1692 O O . ALA A 1 227 ? -4.340 -2.481 3.351 1.00 97.00 227 ALA A O 1
ATOM 1693 N N . PRO A 1 228 ? -4.042 -1.034 5.049 1.00 98.38 228 PRO A N 1
ATOM 1694 C CA . PRO A 1 228 ? -4.290 -2.019 6.107 1.00 98.38 228 PRO A CA 1
ATOM 1695 C C . PRO A 1 228 ? -5.651 -2.715 6.032 1.00 98.38 228 PRO A C 1
ATOM 1697 O O . PRO A 1 228 ? -5.749 -3.894 6.349 1.00 98.38 228 PRO A O 1
ATOM 1700 N N . ILE A 1 229 ? -6.701 -2.008 5.603 1.00 98.62 229 ILE A N 1
ATOM 1701 C CA . ILE A 1 229 ? -8.057 -2.573 5.492 1.00 98.62 229 ILE A CA 1
ATOM 1702 C C . ILE A 1 229 ? -8.110 -3.651 4.398 1.00 98.62 229 ILE A C 1
ATOM 1704 O O . ILE A 1 229 ? -8.744 -4.685 4.596 1.00 98.62 229 ILE A O 1
ATOM 1708 N N . ASP A 1 230 ? -7.399 -3.461 3.286 1.00 98.69 230 ASP A N 1
ATOM 1709 C CA . ASP A 1 230 ? -7.286 -4.480 2.239 1.00 98.69 230 ASP A CA 1
ATOM 1710 C C . ASP A 1 230 ? -6.476 -5.685 2.713 1.00 98.69 230 ASP A C 1
ATOM 1712 O O . ASP A 1 230 ? -6.854 -6.823 2.450 1.00 98.69 230 ASP A O 1
ATOM 1716 N N . ALA A 1 231 ? -5.404 -5.453 3.479 1.00 98.56 231 ALA A N 1
ATOM 1717 C CA . ALA A 1 231 ? -4.639 -6.543 4.077 1.00 98.56 231 ALA A CA 1
ATOM 1718 C C . ALA A 1 231 ? -5.505 -7.366 5.047 1.00 98.56 231 ALA A C 1
ATOM 1720 O O . ALA A 1 231 ? -5.554 -8.588 4.942 1.00 98.56 231 ALA A O 1
ATOM 1721 N N . LEU A 1 232 ? -6.253 -6.705 5.940 1.00 98.69 232 LEU A N 1
ATOM 1722 C CA . LEU A 1 232 ? -7.214 -7.366 6.831 1.00 98.69 232 LEU A CA 1
ATOM 1723 C C . LEU A 1 232 ? -8.287 -8.133 6.047 1.00 98.69 232 LEU A C 1
ATOM 1725 O O . LEU A 1 232 ? -8.653 -9.236 6.438 1.00 98.69 232 LEU A O 1
ATOM 1729 N N . THR A 1 233 ? -8.761 -7.579 4.930 1.00 98.62 233 THR A N 1
ATOM 1730 C CA . THR A 1 233 ? -9.751 -8.226 4.060 1.00 98.62 233 THR A CA 1
ATOM 1731 C C . THR A 1 233 ? -9.214 -9.518 3.441 1.00 98.62 233 THR A C 1
ATOM 1733 O O . THR A 1 233 ? -9.881 -10.549 3.496 1.00 98.62 233 THR A O 1
ATOM 1736 N N . LEU A 1 234 ? -7.995 -9.491 2.896 1.00 98.19 234 LEU A N 1
ATOM 1737 C CA . LEU A 1 234 ? -7.356 -10.685 2.340 1.00 98.19 234 LEU A CA 1
ATOM 1738 C C . LEU A 1 234 ? -7.082 -11.733 3.422 1.00 98.19 234 LEU A C 1
ATOM 1740 O O . LEU A 1 234 ? -7.386 -12.908 3.218 1.0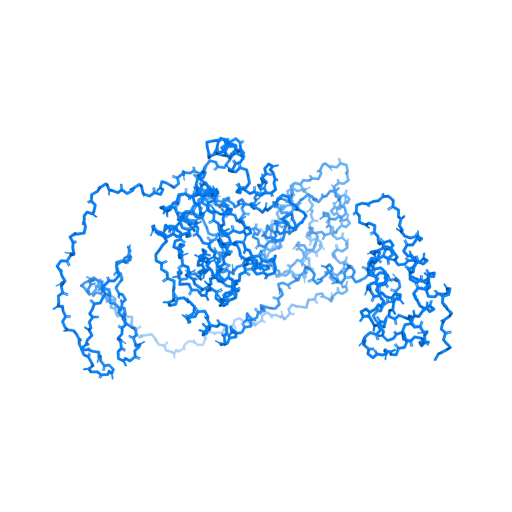0 98.19 234 LEU A O 1
ATOM 1744 N N . ALA A 1 235 ? -6.601 -11.312 4.596 1.00 97.81 235 ALA A N 1
ATOM 1745 C CA . ALA A 1 235 ? -6.365 -12.223 5.712 1.00 97.81 235 ALA A CA 1
ATOM 1746 C C . ALA A 1 235 ? -7.661 -12.894 6.186 1.00 97.81 235 ALA A C 1
ATOM 1748 O O . ALA A 1 235 ? -7.676 -14.103 6.405 1.00 97.81 235 ALA A O 1
ATOM 1749 N N . LEU A 1 236 ? -8.768 -12.146 6.261 1.00 97.38 236 LEU A N 1
ATOM 1750 C CA . LEU A 1 236 ? -10.094 -12.690 6.567 1.00 97.38 236 LEU A CA 1
ATOM 1751 C C . LEU A 1 236 ? -10.539 -13.751 5.543 1.00 97.38 236 LEU A C 1
ATOM 1753 O O . LEU A 1 236 ? -11.150 -14.766 5.894 1.00 97.38 236 LEU A O 1
ATOM 1757 N N . ALA A 1 237 ? -10.216 -13.529 4.270 1.00 96.88 237 ALA A N 1
ATOM 1758 C CA . ALA A 1 237 ? -10.518 -14.459 3.192 1.00 96.88 237 ALA A CA 1
ATOM 1759 C C . ALA A 1 237 ? -9.561 -15.670 3.137 1.00 96.88 237 ALA A C 1
ATOM 1761 O O . ALA A 1 237 ? -9.836 -16.606 2.394 1.00 96.88 237 ALA A O 1
ATOM 1762 N N . GLY A 1 238 ? -8.516 -15.712 3.973 1.00 95.44 238 GLY A N 1
ATOM 1763 C CA . GLY A 1 238 ? -7.582 -16.838 4.095 1.00 95.44 238 GLY A CA 1
ATOM 1764 C C . GLY A 1 238 ? -6.201 -16.602 3.479 1.00 95.44 238 GLY A C 1
ATOM 1765 O O . GLY A 1 238 ? -5.400 -17.531 3.444 1.00 95.44 238 GLY A O 1
ATOM 1766 N N . LEU A 1 239 ? -5.903 -15.383 3.017 1.00 96.19 239 LEU A N 1
ATOM 1767 C CA . LEU A 1 239 ? -4.610 -15.006 2.444 1.00 96.19 239 LEU A CA 1
ATOM 1768 C C . LEU A 1 239 ? -3.904 -13.971 3.339 1.00 96.19 239 LEU A C 1
ATOM 1770 O O . LEU A 1 239 ? -4.234 -12.784 3.263 1.00 96.19 239 LEU A O 1
ATOM 1774 N N . PRO A 1 240 ? -2.930 -14.375 4.179 1.00 97.06 240 PRO A N 1
ATOM 1775 C CA . PRO A 1 240 ? -2.158 -13.446 5.003 1.00 97.06 240 PRO A CA 1
ATOM 1776 C C . PRO A 1 240 ? -1.534 -12.330 4.165 1.00 97.06 240 PRO A C 1
ATOM 1778 O O . PRO A 1 240 ? -1.067 -12.563 3.048 1.00 97.06 240 PRO A O 1
ATOM 1781 N N . ALA A 1 241 ? -1.531 -11.109 4.695 1.00 97.94 241 ALA A N 1
ATOM 1782 C CA . ALA A 1 241 ? -1.212 -9.924 3.920 1.00 97.94 241 ALA A CA 1
ATOM 1783 C C . ALA A 1 241 ? -0.393 -8.881 4.690 1.00 97.94 241 ALA A C 1
ATOM 1785 O O . ALA A 1 241 ? -0.416 -8.771 5.917 1.00 97.94 241 ALA A O 1
ATOM 1786 N N . ILE A 1 242 ? 0.324 -8.072 3.920 1.00 98.38 242 ILE A N 1
ATOM 1787 C CA . ILE A 1 242 ? 1.192 -6.995 4.381 1.00 98.38 242 ILE A CA 1
ATOM 1788 C C . ILE A 1 242 ? 0.753 -5.706 3.693 1.00 98.38 242 ILE A C 1
ATOM 1790 O O . ILE A 1 242 ? 0.651 -5.676 2.471 1.00 98.38 242 ILE A O 1
ATOM 1794 N N . ALA A 1 243 ? 0.543 -4.625 4.444 1.00 98.12 243 ALA A N 1
ATOM 1795 C CA . ALA A 1 243 ? 0.228 -3.320 3.865 1.00 98.12 243 ALA A CA 1
ATOM 1796 C C . ALA A 1 243 ? 1.409 -2.349 3.963 1.00 98.12 243 ALA A C 1
ATOM 1798 O O . ALA A 1 243 ? 2.027 -2.183 5.020 1.00 98.12 243 ALA A O 1
ATOM 1799 N N . LEU A 1 244 ? 1.685 -1.656 2.854 1.00 96.31 244 LEU A N 1
ATOM 1800 C CA . LEU A 1 244 ? 2.780 -0.683 2.754 1.00 96.31 244 LEU A CA 1
ATOM 1801 C C . LEU A 1 244 ? 2.432 0.700 3.319 1.00 96.31 244 LEU A C 1
ATOM 1803 O O . LEU A 1 244 ? 3.323 1.517 3.547 1.00 96.31 244 LEU A O 1
ATOM 1807 N N . CYS A 1 245 ? 1.151 0.997 3.546 1.00 93.81 245 CYS A N 1
ATOM 1808 C CA . CYS A 1 245 ? 0.696 2.235 4.187 1.00 93.81 245 CYS A CA 1
ATOM 1809 C C . CYS A 1 245 ? 1.206 3.515 3.486 1.00 93.81 245 CYS A C 1
ATOM 1811 O O . CYS A 1 245 ? 1.553 4.512 4.131 1.00 93.81 245 CYS A O 1
ATOM 1813 N N . GLY A 1 246 ? 1.270 3.494 2.149 1.00 84.25 246 GLY A N 1
ATOM 1814 C CA . GLY A 1 246 ? 1.711 4.627 1.330 1.00 84.25 246 GLY A CA 1
ATOM 1815 C C . GLY A 1 246 ? 3.221 4.901 1.374 1.00 84.25 246 GLY A C 1
ATOM 1816 O O . GLY A 1 246 ? 3.649 6.053 1.211 1.00 84.25 246 GLY A O 1
ATOM 1817 N N . THR A 1 247 ? 4.054 3.895 1.648 1.00 75.88 247 THR A N 1
ATOM 1818 C CA . THR A 1 247 ? 5.498 3.965 1.384 1.00 75.88 247 THR A CA 1
ATOM 1819 C C . THR A 1 247 ? 5.782 3.764 -0.108 1.00 75.88 247 THR A C 1
ATOM 1821 O O . THR A 1 247 ? 5.058 3.090 -0.839 1.00 75.88 247 THR A O 1
ATOM 1824 N N . SER A 1 248 ? 6.846 4.395 -0.603 1.00 72.69 248 SER A N 1
ATOM 1825 C CA . SER A 1 248 ? 7.257 4.295 -2.008 1.00 72.69 248 SER A CA 1
ATOM 1826 C C . SER A 1 248 ? 8.088 3.041 -2.312 1.00 72.69 248 SER A C 1
ATOM 1828 O O . SER A 1 248 ? 8.658 2.948 -3.395 1.00 72.69 248 SER A O 1
ATOM 1830 N N . GLY A 1 249 ? 8.199 2.088 -1.389 1.00 82.94 249 GLY A N 1
ATOM 1831 C CA . GLY A 1 249 ? 9.009 0.886 -1.568 1.00 82.94 249 GLY A CA 1
ATOM 1832 C C . GLY A 1 249 ? 8.909 -0.065 -0.382 1.00 82.94 249 GLY A C 1
ATOM 1833 O O . GLY A 1 249 ? 8.393 0.307 0.672 1.00 82.94 249 GLY A O 1
ATOM 1834 N N . LEU A 1 250 ? 9.407 -1.288 -0.571 1.00 90.12 250 LEU A N 1
ATOM 1835 C CA . LEU A 1 250 ? 9.516 -2.276 0.499 1.00 90.12 250 LEU A CA 1
ATOM 1836 C C . LEU A 1 250 ? 10.706 -1.959 1.412 1.00 90.12 250 LEU A C 1
ATOM 1838 O O . LEU A 1 250 ? 11.781 -1.633 0.902 1.00 90.12 250 LEU A O 1
ATOM 1842 N N . PRO A 1 251 ? 10.559 -2.110 2.738 1.00 92.44 251 PRO A N 1
ATOM 1843 C CA . PRO A 1 251 ? 11.702 -2.186 3.638 1.00 92.44 251 PRO A CA 1
ATOM 1844 C C . PRO A 1 251 ? 12.674 -3.297 3.213 1.00 92.44 251 PRO A C 1
ATOM 1846 O O . PRO A 1 251 ? 12.246 -4.389 2.835 1.00 92.44 251 PRO A O 1
ATOM 1849 N N . SER A 1 252 ? 13.982 -3.047 3.306 1.00 91.25 252 SER A N 1
ATOM 1850 C CA . SER A 1 252 ? 15.020 -4.021 2.926 1.00 91.25 252 SER A CA 1
ATOM 1851 C C . SER A 1 252 ? 14.924 -5.324 3.724 1.00 91.25 252 SER A C 1
ATOM 1853 O O . SER A 1 252 ? 15.059 -6.405 3.151 1.00 91.25 252 SER A O 1
ATOM 1855 N N . TRP A 1 253 ? 14.619 -5.232 5.023 1.00 94.50 253 TRP A N 1
ATOM 1856 C CA . TRP A 1 253 ? 14.391 -6.397 5.879 1.00 94.50 253 TRP A CA 1
ATOM 1857 C C . TRP A 1 253 ? 13.225 -7.250 5.379 1.00 94.50 253 TRP A C 1
ATOM 1859 O O . TRP A 1 253 ? 13.295 -8.473 5.426 1.00 94.50 253 TRP A O 1
ATOM 1869 N N . LEU A 1 254 ? 12.179 -6.621 4.836 1.00 94.50 254 LEU A N 1
ATOM 1870 C CA . LEU A 1 254 ? 11.016 -7.334 4.334 1.00 94.50 254 LEU A CA 1
ATOM 1871 C C . LEU A 1 254 ? 11.344 -8.050 3.020 1.00 94.50 254 LEU A C 1
ATOM 1873 O O . LEU A 1 254 ? 10.970 -9.204 2.852 1.00 94.50 254 LEU A O 1
ATOM 1877 N N . ILE A 1 255 ? 12.117 -7.418 2.129 1.00 92.31 255 ILE A N 1
ATOM 1878 C CA . ILE A 1 255 ? 12.644 -8.077 0.920 1.00 92.31 255 ILE A CA 1
ATOM 1879 C C . ILE A 1 255 ? 13.480 -9.301 1.308 1.00 92.31 255 ILE A C 1
ATOM 1881 O O . ILE A 1 255 ? 13.280 -10.380 0.756 1.00 92.31 255 ILE A O 1
ATOM 1885 N N . LYS A 1 256 ? 14.386 -9.155 2.285 1.00 90.12 256 LYS A N 1
ATOM 1886 C CA . LYS A 1 256 ? 15.211 -10.260 2.791 1.00 90.12 256 LYS A CA 1
ATOM 1887 C C . LYS A 1 256 ? 14.343 -11.376 3.384 1.00 90.12 256 LYS A C 1
ATOM 1889 O O . LYS A 1 256 ? 14.534 -12.536 3.034 1.00 90.12 256 LYS A O 1
ATOM 1894 N N . ARG A 1 257 ? 13.366 -11.026 4.227 1.00 92.44 257 ARG A N 1
ATOM 1895 C CA . ARG A 1 257 ? 12.457 -11.969 4.900 1.00 92.44 257 ARG A CA 1
ATOM 1896 C C . ARG A 1 257 ? 11.563 -12.729 3.921 1.00 92.44 257 ARG A C 1
ATOM 1898 O O . ARG A 1 257 ? 11.345 -13.919 4.112 1.00 92.44 257 ARG A O 1
ATOM 1905 N N . LEU A 1 258 ? 11.055 -12.068 2.882 1.00 92.06 258 LEU A N 1
ATOM 1906 C CA . LEU A 1 258 ? 10.239 -12.702 1.839 1.00 92.06 258 LEU A CA 1
ATOM 1907 C C . LEU A 1 258 ? 11.084 -13.473 0.813 1.00 92.06 258 LEU A C 1
ATOM 1909 O O . LEU A 1 258 ? 10.581 -14.400 0.188 1.00 92.06 258 LEU A O 1
ATOM 1913 N N . GLY A 1 259 ? 12.360 -13.108 0.658 1.00 87.81 259 GLY A N 1
ATOM 1914 C CA . GLY A 1 259 ? 13.344 -13.822 -0.158 1.00 87.81 259 GLY A CA 1
ATOM 1915 C C . GLY A 1 259 ? 13.804 -15.154 0.432 1.00 87.81 259 GLY A C 1
ATOM 1916 O O . GLY A 1 259 ? 14.279 -16.011 -0.306 1.00 87.81 259 GLY A O 1
ATOM 1917 N N . SER A 1 260 ? 13.670 -15.342 1.745 1.00 84.12 260 SER A N 1
ATOM 1918 C CA . SER A 1 260 ? 13.919 -16.628 2.401 1.00 84.12 260 SER A CA 1
ATOM 1919 C C . SER A 1 260 ? 12.678 -17.531 2.321 1.00 84.12 260 SER A C 1
ATOM 1921 O O . SER A 1 260 ? 11.569 -17.022 2.497 1.00 84.12 260 SER A O 1
ATOM 1923 N N . PRO A 1 261 ? 12.832 -18.851 2.093 1.00 79.94 261 PRO A N 1
ATOM 1924 C CA . PRO A 1 261 ? 11.725 -19.807 2.179 1.00 79.94 261 PRO A CA 1
ATOM 1925 C C . PRO A 1 261 ? 10.980 -19.713 3.521 1.00 79.94 261 PRO A C 1
ATOM 1927 O O . PRO A 1 261 ? 11.590 -19.410 4.550 1.00 79.94 261 PRO A O 1
ATOM 1930 N N . ALA A 1 262 ? 9.670 -19.979 3.523 1.00 78.50 262 ALA A N 1
ATOM 1931 C CA . ALA A 1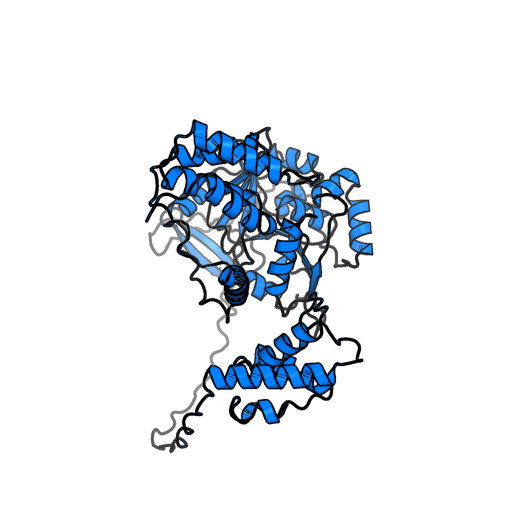 262 ? 8.929 -20.179 4.766 1.00 78.50 262 ALA A CA 1
ATOM 1932 C C . ALA A 1 262 ? 9.353 -21.489 5.426 1.00 78.50 262 ALA A C 1
ATOM 1934 O O . ALA A 1 262 ? 9.892 -22.375 4.765 1.00 78.50 262 ALA A O 1
ATOM 1935 N N . ALA A 1 263 ? 9.027 -21.641 6.710 1.00 78.44 263 ALA A N 1
ATOM 1936 C CA . ALA A 1 263 ? 9.204 -22.911 7.410 1.00 78.44 263 ALA A CA 1
ATOM 1937 C C . ALA A 1 263 ? 8.450 -24.070 6.727 1.00 78.44 263 ALA A C 1
ATOM 1939 O O . ALA A 1 263 ? 8.879 -25.216 6.813 1.00 78.44 263 ALA A O 1
ATOM 1940 N N . ASP A 1 264 ? 7.344 -23.776 6.041 1.00 74.44 264 ASP A N 1
ATOM 1941 C CA . ASP A 1 264 ? 6.507 -24.733 5.321 1.00 74.44 264 ASP A CA 1
ATOM 1942 C C . ASP A 1 264 ? 6.655 -24.678 3.790 1.00 74.44 264 ASP A C 1
ATOM 1944 O O . ASP A 1 264 ? 6.012 -25.469 3.095 1.00 74.44 264 ASP A O 1
ATOM 1948 N N . THR A 1 265 ? 7.521 -23.809 3.252 1.00 72.94 265 THR A N 1
ATOM 1949 C CA . THR A 1 265 ? 7.839 -23.806 1.819 1.00 72.94 265 THR A CA 1
ATOM 1950 C C . THR A 1 265 ? 8.608 -25.092 1.485 1.00 72.94 265 THR A C 1
ATOM 1952 O O . THR A 1 265 ? 9.638 -25.364 2.112 1.00 72.94 265 THR A O 1
ATOM 1955 N N . PRO A 1 266 ? 8.169 -25.897 0.496 1.00 76.88 266 PRO A N 1
ATOM 1956 C CA . PRO A 1 266 ? 8.886 -27.106 0.108 1.00 76.88 266 PRO A CA 1
ATOM 1957 C C . PRO A 1 266 ? 10.339 -26.810 -0.276 1.00 76.88 266 PRO A C 1
ATOM 1959 O O . PRO A 1 266 ? 10.632 -25.794 -0.910 1.00 76.88 266 PRO A O 1
ATOM 1962 N N . ALA A 1 267 ? 11.255 -27.721 0.063 1.00 78.12 267 ALA A N 1
ATOM 1963 C CA . ALA A 1 267 ? 12.664 -27.574 -0.288 1.00 78.12 267 ALA A CA 1
ATOM 1964 C C . ALA A 1 267 ? 12.829 -27.279 -1.793 1.00 78.12 267 ALA A C 1
ATOM 1966 O O . ALA A 1 267 ? 12.180 -27.895 -2.643 1.00 78.12 267 ALA A O 1
ATOM 1967 N N . GLY A 1 268 ? 13.668 -26.293 -2.118 1.00 75.94 268 GLY A N 1
ATOM 1968 C CA . GLY A 1 268 ? 13.908 -25.855 -3.496 1.00 75.94 268 GLY A CA 1
ATOM 1969 C C . GLY A 1 268 ? 12.838 -24.938 -4.103 1.00 75.94 268 GLY A C 1
ATOM 1970 O O . GLY A 1 268 ? 12.960 -24.597 -5.276 1.00 75.94 268 GLY A O 1
ATOM 1971 N N . HIS A 1 269 ? 11.817 -24.518 -3.348 1.00 76.38 269 HIS A N 1
ATOM 1972 C CA . HIS A 1 269 ? 10.803 -23.574 -3.827 1.00 76.38 269 HIS A CA 1
ATOM 1973 C C . HIS A 1 269 ? 11.016 -22.172 -3.242 1.00 76.38 269 HIS A C 1
ATOM 1975 O O . HIS A 1 269 ? 11.372 -22.010 -2.075 1.00 76.38 269 HIS A O 1
ATOM 1981 N N . SER A 1 270 ? 10.778 -21.146 -4.062 1.00 82.12 270 SER A N 1
ATOM 1982 C CA . SER A 1 270 ? 10.654 -19.764 -3.590 1.00 82.12 270 SER A CA 1
ATOM 1983 C C . SER A 1 270 ? 9.233 -19.509 -3.101 1.00 82.12 270 SER A C 1
ATOM 1985 O O . SER A 1 270 ? 8.274 -19.969 -3.728 1.00 82.12 270 SER A O 1
ATOM 1987 N N . ARG A 1 271 ? 9.101 -18.688 -2.054 1.00 88.19 271 ARG A N 1
ATOM 1988 C CA . ARG A 1 271 ? 7.805 -18.163 -1.608 1.00 88.19 271 ARG A CA 1
ATOM 1989 C C . ARG A 1 271 ? 7.042 -17.507 -2.755 1.00 88.19 271 ARG A C 1
ATOM 1991 O O . ARG A 1 271 ? 7.638 -16.851 -3.618 1.00 88.19 271 ARG A O 1
ATOM 1998 N N . THR A 1 272 ? 5.719 -17.634 -2.725 1.00 93.00 272 THR A N 1
ATOM 1999 C CA . THR A 1 272 ? 4.825 -16.916 -3.635 1.00 93.00 272 THR A CA 1
ATOM 2000 C C . THR A 1 272 ? 4.305 -15.644 -2.970 1.00 93.00 272 THR A C 1
ATOM 2002 O O . THR A 1 272 ? 3.618 -15.688 -1.952 1.00 93.00 272 THR A O 1
ATOM 2005 N N . VAL A 1 273 ? 4.608 -14.494 -3.575 1.00 95.94 273 VAL A N 1
ATOM 2006 C CA . VAL A 1 273 ? 4.130 -13.182 -3.129 1.00 95.94 273 VAL A CA 1
ATOM 2007 C C . VAL A 1 273 ? 3.111 -12.627 -4.117 1.00 95.94 273 VAL A C 1
ATOM 2009 O O . VAL A 1 273 ? 3.438 -12.286 -5.258 1.00 95.94 273 VAL A O 1
ATOM 2012 N N . TYR A 1 274 ? 1.871 -12.486 -3.663 1.00 97.88 274 TYR A N 1
ATOM 2013 C CA . TYR A 1 274 ? 0.810 -11.845 -4.425 1.00 97.88 274 TYR A CA 1
ATOM 2014 C C . TYR A 1 274 ? 0.892 -10.322 -4.295 1.00 97.88 274 TYR A C 1
ATOM 2016 O O . TYR A 1 274 ? 0.801 -9.757 -3.209 1.00 97.88 274 TYR A O 1
ATOM 2024 N N . LEU A 1 275 ? 1.044 -9.629 -5.419 1.00 97.62 275 LEU A N 1
ATOM 2025 C CA . LEU A 1 275 ? 1.030 -8.172 -5.498 1.00 97.62 275 LEU A CA 1
ATOM 2026 C C . LEU A 1 275 ? -0.422 -7.718 -5.659 1.00 97.62 275 LEU A C 1
ATOM 2028 O O . LEU A 1 275 ? -0.948 -7.643 -6.771 1.00 97.62 275 LEU A O 1
ATOM 2032 N N . ALA A 1 276 ? -1.070 -7.471 -4.529 1.00 98.00 276 ALA A N 1
ATOM 2033 C CA . ALA A 1 276 ? -2.501 -7.267 -4.372 1.00 98.00 276 ALA A CA 1
ATOM 2034 C C . ALA A 1 276 ? -2.840 -5.780 -4.153 1.00 98.00 276 ALA A C 1
ATOM 2036 O O . ALA A 1 276 ? -3.544 -5.410 -3.220 1.00 98.00 276 ALA A O 1
ATOM 2037 N N . PHE A 1 277 ? -2.323 -4.903 -5.012 1.00 97.94 277 PHE A N 1
ATOM 2038 C CA . PHE A 1 277 ? -2.675 -3.478 -5.017 1.00 97.94 277 PHE A CA 1
ATOM 2039 C C . PHE A 1 277 ? -4.034 -3.222 -5.689 1.00 97.94 277 PHE A C 1
ATOM 2041 O O . PHE A 1 277 ? -4.532 -4.089 -6.416 1.00 97.94 277 PHE A O 1
ATOM 2048 N N . ASP A 1 278 ? -4.587 -2.026 -5.491 1.00 97.56 278 ASP A N 1
ATOM 2049 C CA . ASP A 1 278 ? -5.837 -1.550 -6.096 1.00 97.56 278 ASP A CA 1
ATOM 2050 C C . ASP A 1 278 ? -5.885 -1.798 -7.613 1.00 97.56 278 ASP A C 1
ATOM 2052 O O . ASP A 1 278 ? -4.857 -1.872 -8.302 1.00 97.56 278 ASP A O 1
ATOM 2056 N N . ASN A 1 279 ? -7.093 -1.950 -8.151 1.00 97.12 279 ASN A N 1
ATOM 2057 C CA . ASN A 1 279 ? -7.321 -2.181 -9.576 1.00 97.12 279 ASN A CA 1
ATOM 2058 C C . ASN A 1 279 ? -7.368 -0.857 -10.355 1.00 97.12 279 ASN A C 1
ATOM 2060 O O . ASN A 1 279 ? -8.357 -0.510 -11.001 1.00 97.12 279 ASN A O 1
ATOM 2064 N N . ASP A 1 280 ? -6.289 -0.085 -10.257 1.00 94.94 280 ASP A N 1
ATOM 2065 C CA . ASP A 1 280 ? -6.100 1.160 -10.988 1.00 94.94 280 ASP A CA 1
ATOM 2066 C C . ASP A 1 280 ? -4.653 1.314 -11.492 1.00 94.94 280 ASP A C 1
ATOM 2068 O O . ASP A 1 280 ? -3.775 0.480 -11.254 1.00 94.94 280 ASP A O 1
ATOM 2072 N N . GLN A 1 281 ? -4.379 2.399 -12.220 1.00 93.62 281 GLN A N 1
ATOM 2073 C CA . GLN A 1 281 ? -3.053 2.643 -12.790 1.00 93.62 281 GLN A CA 1
ATOM 2074 C C . GLN A 1 281 ? -1.959 2.816 -11.720 1.00 93.62 281 GLN A C 1
ATOM 2076 O O . GLN A 1 281 ? -0.790 2.495 -11.973 1.00 93.62 281 GLN A O 1
ATOM 2081 N N . ALA A 1 282 ? -2.303 3.338 -10.539 1.00 91.44 282 ALA A N 1
ATOM 2082 C CA . ALA A 1 282 ? -1.354 3.502 -9.445 1.00 91.44 282 ALA A CA 1
ATOM 2083 C C . ALA A 1 282 ? -0.989 2.136 -8.850 1.00 91.44 282 ALA A C 1
ATOM 2085 O O . ALA A 1 282 ? 0.200 1.855 -8.676 1.00 91.44 282 ALA A O 1
ATOM 2086 N N . GLY A 1 283 ? -1.979 1.264 -8.651 1.00 95.00 283 GLY A N 1
ATOM 2087 C CA . GLY A 1 283 ? -1.796 -0.112 -8.209 1.00 95.00 283 GLY A CA 1
ATOM 2088 C C . GLY A 1 283 ? -0.978 -0.950 -9.192 1.00 95.00 283 GLY A C 1
ATOM 2089 O O . GLY A 1 283 ? -0.051 -1.644 -8.775 1.00 95.00 283 GLY A O 1
ATOM 2090 N N . GLU A 1 284 ? -1.211 -0.819 -10.502 1.00 94.38 284 GLU A N 1
ATOM 2091 C CA . GLU A 1 284 ? -0.382 -1.480 -11.526 1.00 94.38 284 GLU A CA 1
ATOM 2092 C C . GLU A 1 284 ? 1.077 -1.000 -11.487 1.00 94.38 284 GLU A C 1
ATOM 2094 O O . GLU A 1 284 ? 2.015 -1.799 -11.537 1.00 94.38 284 GLU A O 1
ATOM 2099 N N . THR A 1 285 ? 1.282 0.309 -11.332 1.00 91.25 285 THR A N 1
ATOM 2100 C CA . THR A 1 285 ? 2.627 0.894 -11.220 1.00 91.25 285 THR A CA 1
ATOM 2101 C C . THR A 1 285 ? 3.335 0.413 -9.951 1.00 91.25 285 THR A C 1
ATOM 2103 O O . THR A 1 285 ? 4.528 0.097 -9.981 1.00 91.25 285 THR A O 1
ATOM 2106 N N . ALA A 1 286 ? 2.610 0.338 -8.832 1.00 92.62 286 ALA A N 1
ATOM 2107 C CA . ALA A 1 286 ? 3.126 -0.176 -7.572 1.00 92.62 286 ALA A CA 1
ATOM 2108 C C . ALA A 1 286 ? 3.493 -1.660 -7.690 1.00 92.62 286 ALA A C 1
ATOM 2110 O O . ALA A 1 286 ? 4.611 -2.020 -7.325 1.00 92.62 286 ALA A O 1
ATOM 2111 N N . ALA A 1 287 ? 2.619 -2.491 -8.264 1.00 95.06 287 ALA A N 1
ATOM 2112 C CA . ALA A 1 287 ? 2.881 -3.908 -8.493 1.00 95.06 287 ALA A CA 1
ATOM 2113 C C . ALA A 1 287 ? 4.149 -4.115 -9.331 1.00 95.06 287 ALA A C 1
ATOM 2115 O O . ALA A 1 287 ? 5.070 -4.793 -8.886 1.00 95.06 287 ALA A O 1
ATOM 2116 N N . ALA A 1 288 ? 4.256 -3.468 -10.494 1.00 91.56 288 ALA A N 1
ATOM 2117 C CA . ALA A 1 288 ? 5.429 -3.605 -11.358 1.00 91.56 288 ALA A CA 1
ATOM 2118 C C . ALA A 1 288 ? 6.731 -3.205 -10.640 1.00 91.56 288 ALA A C 1
ATOM 2120 O O . ALA A 1 288 ? 7.723 -3.934 -10.672 1.00 91.56 288 ALA A O 1
ATOM 2121 N N . ARG A 1 289 ? 6.717 -2.069 -9.928 1.00 92.50 289 ARG A N 1
ATOM 2122 C CA . ARG A 1 289 ? 7.877 -1.585 -9.166 1.00 92.50 289 ARG A CA 1
ATOM 2123 C C . ARG A 1 289 ? 8.286 -2.557 -8.057 1.00 92.50 289 ARG A C 1
ATOM 2125 O O . ARG A 1 289 ? 9.474 -2.789 -7.861 1.00 92.50 289 ARG A O 1
ATOM 2132 N N . ILE A 1 290 ? 7.317 -3.074 -7.307 1.00 92.94 290 ILE A N 1
ATOM 2133 C CA . ILE A 1 290 ? 7.563 -3.941 -6.149 1.00 92.94 290 ILE A CA 1
ATOM 2134 C C . ILE A 1 290 ? 7.996 -5.339 -6.604 1.00 92.94 290 ILE A C 1
ATOM 2136 O O . ILE A 1 290 ? 8.943 -5.883 -6.042 1.00 92.94 290 ILE A O 1
ATOM 2140 N N . GLY A 1 291 ? 7.394 -5.875 -7.670 1.00 93.12 291 GLY A N 1
ATOM 2141 C CA . GLY A 1 291 ? 7.827 -7.125 -8.296 1.00 93.12 291 GLY A CA 1
ATOM 2142 C C . GLY A 1 291 ? 9.274 -7.059 -8.783 1.00 93.12 291 GLY A C 1
ATOM 2143 O O . GLY A 1 291 ? 10.075 -7.936 -8.473 1.00 93.12 291 GLY A O 1
ATOM 2144 N N . ALA A 1 292 ? 9.656 -5.956 -9.436 1.00 88.81 292 ALA A N 1
ATOM 2145 C CA . ALA A 1 292 ? 11.034 -5.737 -9.877 1.00 88.81 292 ALA A CA 1
ATOM 2146 C C . ALA A 1 292 ? 12.054 -5.655 -8.721 1.00 88.81 292 ALA A C 1
ATOM 2148 O O . ALA A 1 292 ? 13.237 -5.918 -8.939 1.00 88.81 292 ALA A O 1
ATOM 2149 N N . ALA A 1 293 ? 11.617 -5.297 -7.508 1.00 87.56 293 ALA A N 1
ATOM 2150 C CA . ALA A 1 293 ? 12.473 -5.203 -6.326 1.00 87.56 293 ALA A CA 1
ATOM 2151 C C . ALA A 1 293 ? 12.721 -6.556 -5.628 1.00 87.56 293 ALA A C 1
ATOM 2153 O O . ALA A 1 293 ? 13.583 -6.627 -4.754 1.00 87.56 293 ALA A O 1
ATOM 2154 N N . MET A 1 294 ? 12.002 -7.622 -6.002 1.00 88.19 294 MET A N 1
ATOM 2155 C CA . MET A 1 294 ? 12.117 -8.959 -5.399 1.00 88.19 294 MET A CA 1
ATOM 2156 C C . MET A 1 294 ? 12.401 -10.043 -6.458 1.00 88.19 294 MET A C 1
ATOM 2158 O O . MET A 1 294 ? 11.601 -10.960 -6.628 1.00 88.19 294 MET A O 1
ATOM 2162 N N . PRO A 1 295 ? 13.539 -9.984 -7.177 1.00 83.00 295 PRO A N 1
ATOM 2163 C CA . PRO A 1 295 ? 13.804 -10.868 -8.319 1.00 83.00 295 PRO A CA 1
ATOM 2164 C C . PRO A 1 295 ? 13.962 -12.354 -7.956 1.00 83.00 295 PRO A C 1
ATOM 2166 O O . PRO A 1 295 ? 13.857 -13.201 -8.835 1.00 83.00 295 PRO A O 1
ATOM 2169 N N . LEU A 1 296 ? 14.224 -12.672 -6.683 1.00 82.00 296 LEU A N 1
ATOM 2170 C CA . LEU A 1 296 ? 14.397 -14.048 -6.190 1.00 82.00 296 LEU A CA 1
ATOM 2171 C C . LEU A 1 296 ? 13.086 -14.685 -5.696 1.00 82.00 296 LEU A C 1
ATOM 2173 O O . LEU A 1 296 ? 13.045 -15.876 -5.384 1.00 82.00 296 LEU A O 1
ATOM 2177 N N . VAL A 1 297 ? 12.020 -13.890 -5.608 1.00 87.12 297 VAL A N 1
ATOM 2178 C CA . VAL A 1 297 ? 10.714 -14.309 -5.100 1.00 87.12 297 VAL A CA 1
ATOM 2179 C C . VAL A 1 297 ? 9.765 -14.483 -6.275 1.00 87.12 297 VAL A C 1
ATOM 2181 O O . VAL A 1 297 ? 9.747 -13.668 -7.201 1.00 87.12 297 VAL A O 1
ATOM 2184 N N . ARG A 1 298 ? 8.931 -15.525 -6.240 1.00 92.06 298 ARG A N 1
ATOM 2185 C CA . ARG A 1 298 ? 7.874 -15.672 -7.238 1.00 92.06 298 ARG A CA 1
ATOM 2186 C C . ARG A 1 298 ? 6.807 -14.623 -6.955 1.00 92.06 298 ARG A C 1
ATOM 2188 O O . ARG A 1 298 ? 6.043 -14.757 -6.004 1.00 92.06 298 ARG A O 1
ATOM 2195 N N . THR A 1 299 ? 6.737 -13.588 -7.783 1.00 94.69 299 THR A N 1
ATOM 2196 C CA . THR A 1 299 ? 5.707 -12.552 -7.654 1.00 94.69 299 THR A CA 1
ATOM 2197 C C . THR A 1 299 ? 4.572 -12.778 -8.646 1.00 94.69 299 THR A C 1
ATOM 2199 O O . THR A 1 299 ? 4.799 -13.130 -9.803 1.00 94.69 299 THR A O 1
ATOM 2202 N N . VAL A 1 300 ? 3.331 -12.606 -8.187 1.00 95.88 300 VAL A N 1
ATOM 2203 C CA . VAL A 1 300 ? 2.126 -12.771 -9.010 1.00 95.88 300 VAL A CA 1
ATOM 2204 C C . VAL A 1 300 ? 1.212 -11.572 -8.805 1.00 95.88 300 VAL A C 1
ATOM 2206 O O . VAL A 1 300 ? 0.852 -11.241 -7.680 1.00 95.88 300 VAL A O 1
ATOM 2209 N N . ARG A 1 301 ? 0.811 -10.899 -9.886 1.00 96.62 301 ARG A N 1
ATOM 2210 C CA . ARG A 1 301 ? -0.169 -9.810 -9.806 1.00 96.62 301 ARG A CA 1
ATOM 2211 C C . ARG A 1 301 ? -1.561 -10.389 -9.550 1.00 96.62 301 ARG A C 1
ATOM 2213 O O . ARG A 1 301 ? -2.099 -11.085 -10.404 1.00 96.62 301 ARG A O 1
ATOM 2220 N N . LEU A 1 302 ? -2.146 -10.047 -8.407 1.00 97.50 302 LEU A N 1
ATOM 2221 C CA . LEU A 1 302 ? -3.498 -10.436 -8.005 1.00 97.50 302 LEU A CA 1
ATOM 2222 C C . LEU A 1 302 ? -4.372 -9.178 -7.958 1.00 97.50 302 LEU A C 1
ATOM 2224 O O . LEU A 1 302 ? -3.970 -8.212 -7.320 1.00 97.50 302 LEU A O 1
ATOM 2228 N N . ARG A 1 303 ? -5.517 -9.144 -8.649 1.00 97.44 303 ARG A N 1
ATOM 2229 C CA . ARG A 1 303 ? -6.363 -7.937 -8.776 1.00 97.44 303 ARG A CA 1
ATOM 2230 C C . ARG A 1 303 ? -7.713 -8.126 -8.089 1.00 97.44 303 ARG A C 1
ATOM 2232 O O . ARG A 1 303 ? -8.299 -9.181 -8.321 1.00 97.44 303 ARG A O 1
ATOM 2239 N N . PRO A 1 304 ? -8.236 -7.132 -7.350 1.00 97.44 304 PRO A N 1
ATOM 2240 C CA . PRO A 1 304 ? -9.640 -7.158 -6.961 1.00 97.44 304 PRO A CA 1
ATOM 2241 C C . PRO A 1 304 ? -10.534 -7.064 -8.211 1.00 97.44 304 PRO A C 1
ATOM 2243 O O . PRO A 1 304 ? -10.120 -6.523 -9.243 1.00 97.44 304 PRO A O 1
ATOM 2246 N N . LYS A 1 305 ? -11.752 -7.609 -8.138 1.00 95.12 305 LYS A N 1
ATOM 2247 C CA . LYS A 1 305 ? -12.769 -7.529 -9.200 1.00 95.12 305 LYS A CA 1
ATOM 2248 C C . LYS A 1 305 ? -13.243 -6.091 -9.387 1.00 95.12 305 LYS A C 1
ATOM 2250 O O . LYS A 1 305 ? -13.379 -5.629 -10.519 1.00 95.12 305 LYS A O 1
ATOM 2255 N N . GLY A 1 306 ? -13.514 -5.415 -8.276 1.00 95.06 306 GLY A N 1
ATOM 2256 C CA . GLY A 1 306 ? -13.912 -4.023 -8.208 1.00 95.06 306 GLY A CA 1
ATOM 2257 C C . GLY A 1 306 ? -12.706 -3.094 -8.162 1.00 95.06 306 GLY A C 1
ATOM 2258 O O . GLY A 1 306 ? -11.739 -3.245 -8.909 1.00 95.06 306 GLY A O 1
ATOM 2259 N N . LYS A 1 307 ? -12.797 -2.089 -7.291 1.00 94.88 307 LYS A N 1
ATOM 2260 C CA . LYS A 1 307 ? -11.763 -1.066 -7.117 1.00 94.88 307 LYS A CA 1
ATOM 2261 C C . LYS A 1 307 ? -10.649 -1.532 -6.174 1.00 94.88 307 LYS A C 1
ATOM 2263 O O . LYS A 1 307 ? -9.473 -1.442 -6.519 1.00 94.88 307 LYS A O 1
ATOM 2268 N N . ASP A 1 308 ? -11.039 -2.002 -4.995 1.00 97.81 308 ASP A N 1
ATOM 2269 C CA . ASP A 1 308 ? -10.162 -2.436 -3.910 1.00 97.81 308 ASP A CA 1
ATOM 2270 C C . ASP A 1 308 ? -10.731 -3.703 -3.246 1.00 97.81 308 ASP A C 1
ATOM 2272 O O . ASP A 1 308 ? -11.866 -4.107 -3.514 1.00 97.81 308 ASP A O 1
ATOM 2276 N N . TRP A 1 309 ? -9.922 -4.374 -2.425 1.00 98.44 309 TRP A N 1
ATOM 2277 C CA . TRP A 1 309 ? -10.276 -5.675 -1.850 1.00 98.44 309 TRP A CA 1
ATOM 2278 C C . TRP A 1 309 ? -11.429 -5.577 -0.871 1.00 98.44 309 TRP A C 1
ATOM 2280 O O . TRP A 1 309 ? -12.281 -6.463 -0.809 1.00 98.44 309 TRP A O 1
ATOM 2290 N N . ASN A 1 310 ? -11.462 -4.502 -0.089 1.00 98.50 310 ASN A N 1
ATOM 2291 C CA . ASN A 1 310 ? -12.526 -4.321 0.877 1.00 98.50 310 ASN A CA 1
ATOM 2292 C C . ASN A 1 310 ? -13.868 -3.993 0.211 1.00 98.50 310 ASN A C 1
ATOM 2294 O O . ASN A 1 310 ? -14.899 -4.411 0.730 1.00 98.50 310 ASN A O 1
ATOM 2298 N N . GLN A 1 311 ? -13.872 -3.318 -0.940 1.00 98.00 311 GLN A N 1
ATOM 2299 C CA . GLN A 1 311 ? -15.070 -3.174 -1.764 1.00 98.00 311 GLN A CA 1
ATOM 2300 C C . GLN A 1 311 ? -15.589 -4.544 -2.227 1.00 98.00 311 GLN A C 1
ATOM 2302 O O . GLN A 1 311 ? -16.768 -4.827 -2.038 1.00 98.00 311 GLN A O 1
ATOM 2307 N N . ASP A 1 312 ? -14.718 -5.430 -2.724 1.00 98.19 312 ASP A N 1
ATOM 2308 C CA . ASP A 1 312 ? -15.117 -6.791 -3.121 1.00 98.19 312 ASP A CA 1
ATOM 2309 C C . ASP A 1 312 ? -15.712 -7.592 -1.950 1.00 98.19 312 ASP A C 1
ATOM 2311 O O . ASP A 1 312 ? -16.712 -8.294 -2.118 1.00 98.19 312 ASP A O 1
ATOM 2315 N N . LEU A 1 313 ? -15.126 -7.469 -0.752 1.00 98.12 313 LEU A N 1
ATOM 2316 C CA . LEU A 1 313 ? -15.669 -8.077 0.467 1.00 98.12 313 LEU A CA 1
ATOM 2317 C C . LEU A 1 313 ? -17.064 -7.538 0.794 1.00 98.12 313 LEU A C 1
ATOM 2319 O O . LEU A 1 313 ? -17.942 -8.318 1.155 1.00 98.12 313 LEU A O 1
ATOM 2323 N N . GLN A 1 314 ? -17.266 -6.224 0.704 1.00 98.19 314 GLN A N 1
ATOM 2324 C CA . GLN A 1 314 ? -18.560 -5.612 1.003 1.00 98.19 314 GLN A CA 1
ATOM 2325 C C . GLN A 1 314 ? -19.635 -5.989 -0.021 1.00 98.19 314 GLN A C 1
ATOM 2327 O O . GLN A 1 314 ? -20.786 -6.179 0.365 1.00 98.19 314 GLN A O 1
ATOM 2332 N N . ASP A 1 315 ? -19.261 -6.123 -1.292 1.00 98.06 315 ASP A N 1
ATOM 2333 C CA . ASP A 1 315 ? -20.200 -6.414 -2.375 1.00 98.06 315 ASP A CA 1
ATOM 2334 C C . ASP A 1 315 ? -20.601 -7.895 -2.428 1.00 98.06 315 ASP A C 1
ATOM 2336 O O . ASP A 1 315 ? -21.761 -8.209 -2.692 1.00 98.06 315 ASP A O 1
ATOM 2340 N N . ALA A 1 316 ? -19.658 -8.814 -2.188 1.00 97.38 316 ALA A N 1
ATOM 2341 C CA . ALA A 1 316 ? -19.872 -10.251 -2.390 1.00 97.38 316 ALA A CA 1
ATOM 2342 C C . ALA A 1 316 ? -19.833 -11.091 -1.100 1.00 97.38 316 ALA A C 1
ATOM 2344 O O . ALA A 1 316 ? -20.274 -12.242 -1.098 1.00 97.38 316 ALA A O 1
ATOM 2345 N N . GLY A 1 317 ? -19.321 -10.541 0.002 1.00 97.69 317 GLY A N 1
ATOM 2346 C CA . GLY A 1 317 ? -19.106 -11.262 1.253 1.00 97.69 317 GLY A CA 1
ATOM 2347 C C . GLY A 1 317 ? -17.839 -12.128 1.261 1.00 97.69 317 GLY A C 1
ATOM 2348 O O . GLY A 1 317 ? -17.217 -12.412 0.236 1.00 97.69 317 GLY A O 1
ATOM 2349 N N . VAL A 1 318 ? -17.446 -12.570 2.461 1.00 97.62 318 VAL A N 1
ATOM 2350 C CA . VAL A 1 318 ? -16.176 -13.289 2.689 1.00 97.62 318 VAL A CA 1
ATOM 2351 C C . VAL A 1 318 ? -16.102 -14.637 1.969 1.00 97.62 318 VAL A C 1
ATOM 2353 O O . VAL A 1 318 ? -15.033 -15.010 1.492 1.00 97.62 318 VAL A O 1
ATOM 2356 N N . ILE A 1 319 ? -17.221 -15.362 1.865 1.00 97.25 319 ILE A N 1
ATOM 2357 C CA . ILE A 1 319 ? -17.259 -16.691 1.236 1.00 97.25 319 ILE A CA 1
ATOM 2358 C C . ILE A 1 319 ? -16.950 -16.580 -0.258 1.00 97.25 319 ILE A C 1
ATOM 2360 O O . ILE A 1 319 ? -16.033 -17.236 -0.737 1.00 97.25 319 ILE A O 1
ATOM 2364 N N . ALA A 1 320 ? -17.628 -15.675 -0.967 1.00 97.25 320 ALA A N 1
ATOM 2365 C CA . ALA A 1 320 ? -17.395 -15.461 -2.392 1.00 97.25 320 ALA A CA 1
ATOM 2366 C C . ALA A 1 320 ? -15.984 -14.919 -2.685 1.00 97.25 320 ALA A C 1
ATOM 2368 O O . ALA A 1 320 ? -15.387 -15.262 -3.707 1.00 97.25 320 ALA A O 1
ATOM 2369 N N . LEU A 1 321 ? -15.434 -14.077 -1.799 1.00 96.88 321 LEU A N 1
ATOM 2370 C CA . LEU A 1 321 ? -14.053 -13.606 -1.923 1.00 96.88 321 LEU A CA 1
ATOM 2371 C C . LEU A 1 321 ? -13.047 -14.754 -1.736 1.00 96.88 321 LEU A C 1
ATOM 2373 O O . LEU A 1 321 ? -12.092 -14.851 -2.503 1.00 96.88 321 LEU A O 1
ATOM 2377 N N . ARG A 1 322 ? -13.279 -15.645 -0.765 1.00 96.44 322 ARG A N 1
ATOM 2378 C CA . ARG A 1 322 ? -12.450 -16.836 -0.541 1.00 96.44 322 ARG A CA 1
ATOM 2379 C C . ARG A 1 322 ? -12.487 -17.788 -1.733 1.00 96.44 322 ARG A C 1
ATOM 2381 O O . ARG A 1 322 ? -11.431 -18.138 -2.241 1.00 96.44 322 ARG A O 1
ATOM 2388 N N . GLU A 1 323 ? -13.670 -18.137 -2.230 1.00 95.62 323 GLU A N 1
ATOM 2389 C CA . GLU A 1 323 ? -13.816 -18.995 -3.417 1.00 95.62 323 GLU A CA 1
ATOM 2390 C C . GLU A 1 323 ? -13.099 -18.402 -4.636 1.00 95.62 323 GLU A C 1
ATOM 2392 O O . GLU A 1 323 ? -12.474 -19.112 -5.424 1.00 95.62 323 GLU A O 1
ATOM 2397 N N . TRP A 1 324 ? -13.149 -17.075 -4.789 1.00 95.31 324 TRP A N 1
ATOM 2398 C CA . TRP A 1 324 ? -12.435 -16.392 -5.860 1.00 95.31 324 TRP A CA 1
ATOM 2399 C C . TRP A 1 324 ? -10.910 -16.481 -5.706 1.00 95.31 324 TRP A C 1
ATOM 2401 O O . TRP A 1 324 ? -10.211 -16.721 -6.691 1.00 95.31 324 TRP A O 1
ATOM 2411 N N . LEU A 1 325 ? -10.397 -16.314 -4.486 1.00 95.25 325 LEU A N 1
ATOM 2412 C CA . LEU A 1 325 ? -8.978 -16.472 -4.164 1.00 95.25 325 LEU A CA 1
ATOM 2413 C C . LEU A 1 325 ? -8.500 -17.913 -4.422 1.00 95.25 325 LEU A C 1
ATOM 2415 O O . LEU A 1 325 ? -7.484 -18.127 -5.089 1.00 95.25 325 LEU A O 1
ATOM 2419 N N . GLU A 1 326 ? -9.279 -18.905 -3.994 1.00 93.94 326 GLU A N 1
ATOM 2420 C CA . GLU A 1 326 ? -9.004 -20.322 -4.247 1.00 93.94 326 GLU A CA 1
ATOM 2421 C C . GLU A 1 326 ? -8.963 -20.630 -5.751 1.00 93.94 326 GLU A C 1
ATOM 2423 O O . GLU A 1 326 ? -8.013 -21.247 -6.243 1.00 93.94 326 GLU A O 1
ATOM 2428 N N . ALA A 1 327 ? -9.935 -20.119 -6.515 1.00 92.31 327 ALA A N 1
ATOM 2429 C CA . ALA A 1 327 ? -9.972 -20.250 -7.971 1.00 92.31 327 ALA A CA 1
ATOM 2430 C C . ALA A 1 327 ? -8.796 -19.541 -8.671 1.00 92.31 327 ALA A C 1
ATOM 2432 O O . ALA A 1 327 ? -8.352 -19.979 -9.733 1.00 92.31 327 ALA A O 1
ATOM 2433 N N . ALA A 1 328 ? -8.260 -18.472 -8.075 1.00 89.88 328 ALA A N 1
ATOM 2434 C CA . ALA A 1 328 ? -7.053 -17.790 -8.539 1.00 89.88 328 ALA A CA 1
ATOM 2435 C C . ALA A 1 328 ? -5.750 -18.533 -8.169 1.00 89.88 328 ALA A C 1
ATOM 2437 O O . ALA A 1 328 ? -4.661 -18.071 -8.515 1.00 89.88 328 ALA A O 1
ATOM 2438 N N . GLY A 1 329 ? -5.843 -19.686 -7.495 1.00 88.62 329 GLY A N 1
ATOM 2439 C CA . GLY A 1 329 ? -4.700 -20.510 -7.112 1.00 88.62 329 GLY A CA 1
ATOM 2440 C C . GLY A 1 329 ? -3.964 -20.000 -5.875 1.00 88.62 329 GLY A C 1
ATOM 2441 O O . GLY A 1 329 ? -2.804 -20.358 -5.664 1.00 88.62 329 GLY A O 1
ATOM 2442 N N . THR A 1 330 ? -4.601 -19.178 -5.035 1.00 86.50 330 THR A N 1
ATOM 2443 C CA . THR A 1 330 ? -3.981 -18.652 -3.808 1.00 86.50 330 THR A CA 1
ATOM 2444 C C . THR A 1 330 ? -4.088 -19.616 -2.620 1.00 86.50 330 THR A C 1
ATOM 2446 O O . THR A 1 330 ? -4.084 -19.157 -1.480 1.00 86.50 330 THR A O 1
ATOM 2449 N N . ASN A 1 331 ? -4.200 -20.928 -2.865 1.00 68.44 331 ASN A N 1
ATOM 2450 C CA . ASN A 1 331 ? -4.391 -21.966 -1.845 1.00 68.44 331 ASN A CA 1
ATOM 2451 C C . ASN A 1 331 ? -3.167 -22.089 -0.923 1.00 68.44 331 ASN A C 1
ATOM 2453 O O . ASN A 1 331 ? -2.342 -22.988 -1.072 1.00 68.44 331 ASN A O 1
ATOM 2457 N N . GLY A 1 332 ? -3.050 -21.170 0.030 1.00 60.59 332 GLY A N 1
ATOM 2458 C CA . GLY A 1 332 ? -2.241 -21.333 1.226 1.00 60.59 332 GLY A CA 1
ATOM 2459 C C . GLY A 1 332 ? -2.959 -22.187 2.252 1.00 60.59 332 GLY A C 1
ATOM 2460 O O . GLY A 1 332 ? -4.186 -22.299 2.237 1.00 60.59 332 GLY A O 1
ATOM 2461 N N . LYS A 1 333 ? -2.208 -22.749 3.202 1.00 56.44 333 LYS A N 1
ATOM 2462 C CA . LYS A 1 333 ? -2.824 -23.189 4.455 1.00 56.44 333 LYS A CA 1
ATOM 2463 C C . LYS A 1 333 ? -3.451 -21.953 5.087 1.00 56.44 333 LYS A C 1
ATOM 2465 O O . LYS A 1 333 ? -2.724 -21.051 5.494 1.00 56.44 333 LYS A O 1
ATOM 2470 N N . ALA A 1 334 ? -4.781 -21.897 5.132 1.00 51.75 334 ALA A N 1
ATOM 2471 C CA . ALA A 1 334 ? -5.479 -20.838 5.841 1.00 51.75 334 ALA A CA 1
ATOM 2472 C C . ALA A 1 334 ? -4.885 -20.759 7.251 1.00 51.75 334 ALA A C 1
ATOM 2474 O O . ALA A 1 334 ? -4.948 -21.735 8.006 1.00 51.75 334 ALA A O 1
ATOM 2475 N N . THR A 1 335 ? -4.267 -19.630 7.598 1.00 51.66 335 THR A N 1
ATOM 2476 C CA . THR A 1 335 ? -3.901 -19.386 8.985 1.00 51.66 335 THR A CA 1
ATOM 2477 C C . THR A 1 335 ? -5.217 -19.269 9.732 1.00 51.66 335 THR A C 1
ATOM 2479 O O . THR A 1 335 ? -5.947 -18.286 9.604 1.00 51.66 335 THR A O 1
ATOM 2482 N N . GLN A 1 336 ? -5.577 -20.322 10.464 1.00 54.62 336 GLN A N 1
ATOM 2483 C CA . GLN A 1 336 ? -6.645 -20.215 11.439 1.00 54.62 336 GLN A CA 1
ATOM 2484 C C . GLN A 1 336 ? -6.163 -19.180 12.446 1.00 54.62 336 GLN A C 1
ATOM 2486 O O . GLN A 1 336 ? -5.255 -19.440 13.235 1.00 54.62 336 GLN A O 1
ATOM 2491 N N . TYR A 1 337 ? -6.708 -17.968 12.357 1.00 56.28 337 TYR A N 1
ATOM 2492 C CA . TYR A 1 337 ? -6.559 -17.036 13.451 1.00 56.28 337 TYR A CA 1
ATOM 2493 C C . TYR A 1 337 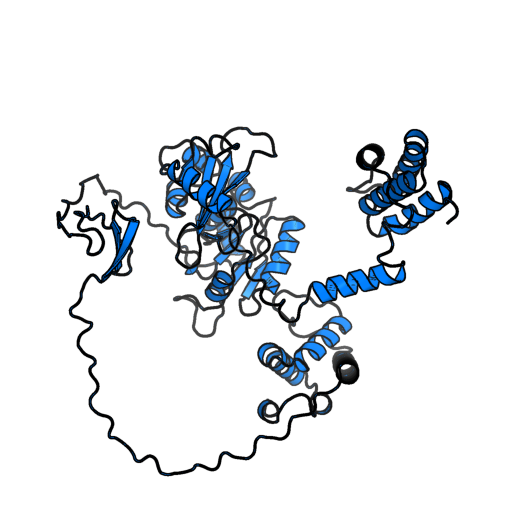? -7.253 -17.691 14.646 1.00 56.28 337 TYR A C 1
ATOM 2495 O O . TYR A 1 337 ? -8.399 -18.109 14.459 1.00 56.28 337 TYR A O 1
ATOM 2503 N N . PRO A 1 338 ? -6.573 -17.897 15.791 1.00 46.06 338 PRO A N 1
ATOM 2504 C CA . PRO A 1 338 ? -7.116 -18.716 16.862 1.00 46.06 338 PRO A CA 1
ATOM 2505 C C . PRO A 1 338 ? -8.518 -18.201 17.202 1.00 46.06 338 PRO A C 1
ATOM 2507 O O . PRO A 1 338 ? -8.637 -17.036 17.597 1.00 46.06 338 PRO A O 1
ATOM 2510 N N . PRO A 1 339 ? -9.583 -19.006 16.996 1.00 41.44 339 PRO A N 1
ATOM 2511 C CA . PRO A 1 339 ? -10.865 -18.672 17.587 1.00 41.44 339 PRO A CA 1
ATOM 2512 C C . PRO A 1 339 ? -10.618 -18.575 19.090 1.00 41.44 339 PRO A C 1
ATOM 2514 O O . PRO A 1 339 ? -9.824 -19.355 19.626 1.00 41.44 339 PRO A O 1
ATOM 2517 N N . GLU A 1 340 ? -11.223 -17.588 19.751 1.00 46.06 340 GLU A N 1
ATOM 2518 C CA . GLU A 1 340 ? -11.133 -17.489 21.203 1.00 46.06 340 GLU A CA 1
ATOM 2519 C C . GLU A 1 340 ? -11.376 -18.874 21.806 1.00 46.06 340 GLU A C 1
ATOM 2521 O O . GLU A 1 340 ? -12.381 -19.527 21.516 1.00 46.06 340 GLU A O 1
ATOM 2526 N N . SER A 1 341 ? -10.426 -19.338 22.620 1.00 35.56 341 SER A N 1
ATOM 2527 C CA . SER A 1 341 ? -10.732 -20.387 23.581 1.00 35.56 341 SER A CA 1
ATOM 2528 C C . SER A 1 341 ? -11.907 -19.842 24.404 1.00 35.56 341 SER A C 1
ATOM 2530 O O . SER A 1 341 ? -11.733 -18.769 24.988 1.00 35.56 341 SER A O 1
ATOM 2532 N N . PRO A 1 342 ? -13.096 -20.475 24.432 1.00 39.03 342 PRO A N 1
ATOM 2533 C CA . PRO A 1 342 ? -14.303 -19.841 24.974 1.00 39.03 342 PRO A CA 1
ATOM 2534 C C . PRO A 1 342 ? -14.276 -19.511 26.477 1.00 39.03 342 PRO A C 1
ATOM 2536 O O . PRO A 1 342 ? -15.272 -19.034 27.007 1.00 39.03 342 PRO A O 1
ATOM 2539 N N . GLU A 1 343 ? -13.178 -19.754 27.192 1.00 41.22 343 GLU A N 1
ATOM 2540 C CA . GLU A 1 343 ? -13.101 -19.630 28.648 1.00 41.22 343 GLU A CA 1
ATOM 2541 C C . GLU A 1 343 ? -11.719 -19.131 29.094 1.00 41.22 343 GLU A C 1
ATOM 2543 O O . GLU A 1 343 ? -10.925 -19.855 29.686 1.00 41.22 343 GLU A O 1
ATOM 2548 N N . ALA A 1 344 ? -11.418 -17.862 28.829 1.00 37.06 344 ALA A N 1
ATOM 2549 C CA . ALA A 1 344 ? -10.488 -17.110 29.667 1.00 37.06 344 ALA A CA 1
ATOM 2550 C C . ALA A 1 344 ? -11.297 -16.045 30.408 1.00 37.06 344 ALA A C 1
ATOM 2552 O O . ALA A 1 344 ? -11.269 -14.862 30.075 1.00 37.06 344 ALA A O 1
ATOM 2553 N N . SER A 1 345 ? -12.074 -16.490 31.400 1.00 38.69 345 SER A N 1
ATOM 2554 C CA . SER A 1 345 ? -12.509 -15.596 32.468 1.00 38.69 345 SER A CA 1
ATOM 2555 C C . SER A 1 345 ? -11.276 -14.895 33.029 1.00 38.69 345 SER A C 1
ATOM 2557 O O . SER A 1 345 ? -10.252 -15.548 33.229 1.00 38.69 345 SER A O 1
ATOM 2559 N N . GLU A 1 346 ? -11.383 -13.597 33.302 1.00 40.25 346 GLU A N 1
ATOM 2560 C CA . GLU A 1 346 ? -10.437 -12.834 34.114 1.00 40.25 346 GLU A CA 1
ATOM 2561 C C . GLU A 1 346 ? -10.247 -13.496 35.493 1.00 40.25 346 GLU A C 1
ATOM 2563 O O . GLU A 1 346 ? -10.809 -13.073 36.497 1.00 40.25 346 GLU A O 1
ATOM 2568 N N . SER A 1 347 ? -9.440 -14.547 35.574 1.00 37.19 347 SER A N 1
ATOM 2569 C CA . SER A 1 347 ? -8.660 -14.831 36.765 1.00 37.19 347 SER A CA 1
ATOM 2570 C C . SER A 1 347 ? -7.322 -14.155 36.527 1.00 37.19 347 SER A C 1
ATOM 2572 O O . SER A 1 347 ? -6.534 -14.611 35.695 1.00 37.19 347 SER A O 1
ATOM 2574 N N . GLN A 1 348 ? -7.097 -13.029 37.208 1.00 33.50 348 GLN A N 1
ATOM 2575 C CA . GLN A 1 348 ? -5.760 -12.458 37.333 1.00 33.50 348 GLN A CA 1
ATOM 2576 C C . GLN A 1 348 ? -4.807 -13.603 37.709 1.00 33.50 348 GLN A C 1
ATOM 2578 O O . GLN A 1 348 ? -5.081 -14.284 38.699 1.00 33.50 348 GLN A O 1
ATOM 2583 N N . PRO A 1 349 ? -3.734 -13.869 36.944 1.00 34.66 349 PRO A N 1
ATOM 2584 C CA . PRO A 1 349 ? -2.713 -14.775 37.434 1.00 34.66 349 PRO A CA 1
ATOM 2585 C C . PRO A 1 349 ? -2.163 -14.165 38.722 1.00 34.66 349 PRO A C 1
ATOM 2587 O O . PRO A 1 349 ? -1.865 -12.967 38.755 1.00 34.66 349 PRO A O 1
ATOM 2590 N N . ASP A 1 350 ? -2.072 -14.973 39.778 1.00 33.25 350 ASP A N 1
ATOM 2591 C CA . ASP A 1 350 ? -1.399 -14.584 41.010 1.00 33.25 350 ASP A CA 1
ATOM 2592 C C . ASP A 1 350 ? -0.037 -13.991 40.642 1.00 33.25 350 ASP A C 1
ATOM 2594 O O . ASP A 1 350 ? 0.818 -14.652 40.045 1.00 33.25 350 ASP A O 1
ATOM 2598 N N . ALA A 1 351 ? 0.129 -12.700 40.927 1.00 35.12 351 ALA A N 1
ATOM 2599 C CA . ALA A 1 351 ? 1.364 -11.993 40.667 1.00 35.12 351 ALA A CA 1
ATOM 2600 C C . ALA A 1 351 ? 2.491 -12.700 41.427 1.00 35.12 351 ALA A C 1
ATOM 2602 O O . ALA A 1 351 ? 2.521 -12.688 42.660 1.00 35.12 351 ALA A O 1
ATOM 2603 N N . ILE A 1 352 ? 3.439 -13.292 40.699 1.00 37.81 352 ILE A N 1
ATOM 2604 C CA . ILE A 1 352 ? 4.727 -13.676 41.272 1.00 37.81 352 ILE A CA 1
ATOM 2605 C C . ILE A 1 352 ? 5.430 -12.364 41.633 1.00 37.81 352 ILE A C 1
ATOM 2607 O O . ILE A 1 352 ? 6.023 -11.696 40.789 1.00 37.81 352 ILE A O 1
ATOM 2611 N N . SER A 1 353 ? 5.306 -11.954 42.892 1.00 37.31 353 SER A N 1
ATOM 2612 C CA . SER A 1 353 ? 5.904 -10.736 43.432 1.00 37.31 353 SER A CA 1
ATOM 2613 C C . SER A 1 353 ? 7.387 -10.956 43.748 1.00 37.31 353 SER A C 1
ATOM 2615 O O . SER A 1 353 ? 7.805 -11.057 44.898 1.00 37.31 353 SER A O 1
ATOM 2617 N N . GLY A 1 354 ? 8.218 -11.017 42.708 1.00 44.97 354 GLY A N 1
ATOM 2618 C CA . GLY A 1 354 ? 9.665 -10.858 42.853 1.00 44.97 354 GLY A CA 1
ATOM 2619 C C . GLY A 1 354 ? 10.020 -9.376 42.968 1.00 44.97 354 GLY A C 1
ATOM 2620 O O . GLY A 1 354 ? 9.649 -8.591 42.102 1.00 44.97 354 GLY A O 1
ATOM 2621 N N . HIS A 1 355 ? 10.727 -8.975 44.026 1.00 47.12 355 HIS A N 1
ATOM 2622 C CA . HIS A 1 355 ? 11.342 -7.647 44.098 1.00 47.12 355 HIS A CA 1
ATOM 2623 C C . HIS A 1 355 ? 12.784 -7.772 43.604 1.00 47.12 355 HIS A C 1
ATOM 2625 O O . HIS A 1 355 ? 13.595 -8.425 44.260 1.00 47.12 355 HIS A O 1
ATOM 2631 N N . SER A 1 356 ? 13.114 -7.152 42.471 1.00 62.06 356 SER A N 1
ATOM 2632 C CA . SER A 1 356 ? 14.502 -6.956 42.044 1.00 62.06 356 SER A CA 1
ATOM 2633 C C . SER A 1 356 ? 14.856 -5.472 42.080 1.00 62.06 356 SER A C 1
ATOM 2635 O O . SER A 1 356 ? 14.011 -4.603 41.847 1.00 62.06 356 SER A O 1
ATOM 2637 N N . VAL A 1 357 ? 16.116 -5.181 42.386 1.00 70.50 357 VAL A N 1
ATOM 2638 C CA . VAL A 1 357 ? 16.663 -3.823 42.404 1.00 70.50 357 VAL A CA 1
ATOM 2639 C C . VAL A 1 357 ? 17.324 -3.567 41.051 1.00 70.50 357 VAL A C 1
ATOM 2641 O O . VAL A 1 357 ? 18.061 -4.418 40.567 1.00 70.50 357 VAL A O 1
ATOM 2644 N N . CYS A 1 358 ? 17.042 -2.431 40.412 1.00 68.12 358 CYS A N 1
ATOM 2645 C CA . CYS A 1 358 ? 17.745 -2.030 39.191 1.00 68.12 358 CYS A CA 1
ATOM 2646 C C . CYS A 1 358 ? 19.226 -1.759 39.509 1.00 68.12 358 CYS A C 1
ATOM 2648 O O . CYS A 1 358 ? 19.514 -0.886 40.328 1.00 68.12 358 CYS A O 1
ATOM 2650 N N . ASP A 1 359 ? 20.154 -2.448 38.839 1.00 66.81 359 ASP A N 1
ATOM 2651 C CA . ASP A 1 359 ? 21.602 -2.315 39.083 1.00 66.81 359 ASP A CA 1
ATOM 2652 C C . ASP A 1 359 ? 22.143 -0.899 38.824 1.00 66.81 359 ASP A C 1
ATOM 2654 O O . ASP A 1 359 ? 23.144 -0.490 39.409 1.00 66.81 359 ASP A O 1
ATOM 2658 N N . SER A 1 360 ? 21.470 -0.128 37.971 1.00 70.12 360 SER A N 1
ATOM 2659 C CA . SER A 1 360 ? 21.908 1.211 37.569 1.00 70.12 360 SER A CA 1
ATOM 2660 C C . SER A 1 360 ? 21.414 2.315 38.502 1.00 70.12 360 SER A C 1
ATOM 2662 O O . SER A 1 360 ? 22.156 3.248 38.809 1.00 70.12 360 SER A O 1
ATOM 2664 N N . CYS A 1 361 ? 20.172 2.223 38.995 1.00 78.50 361 CYS A N 1
ATOM 2665 C CA . CYS A 1 361 ? 19.563 3.301 39.783 1.00 78.50 361 CYS A CA 1
ATOM 2666 C C . CYS A 1 361 ? 19.104 2.900 41.191 1.00 78.50 361 CYS A C 1
ATOM 2668 O O . CYS A 1 361 ? 18.629 3.755 41.937 1.00 78.50 361 CYS A O 1
ATOM 2670 N N . GLY A 1 362 ? 19.208 1.625 41.571 1.00 77.50 362 GLY A N 1
ATOM 2671 C CA . GLY A 1 362 ? 18.854 1.148 42.909 1.00 77.50 362 GLY A CA 1
ATOM 2672 C C . GLY A 1 362 ? 17.351 1.143 43.222 1.00 77.50 362 GLY A C 1
ATOM 2673 O O . GLY A 1 362 ? 16.966 0.892 44.364 1.00 77.50 362 GLY A O 1
ATOM 2674 N N . ALA A 1 363 ? 16.486 1.434 42.246 1.00 77.94 363 ALA A N 1
ATOM 2675 C CA . ALA A 1 363 ? 15.041 1.462 42.452 1.00 77.94 363 ALA A CA 1
ATOM 2676 C C . ALA A 1 363 ? 14.456 0.041 42.475 1.00 77.94 363 ALA A C 1
ATOM 2678 O O . ALA A 1 363 ? 14.898 -0.833 41.723 1.00 77.94 363 ALA A O 1
ATOM 2679 N N . ALA A 1 364 ? 13.438 -0.175 43.312 1.00 60.59 364 ALA A N 1
ATOM 2680 C CA . ALA A 1 364 ? 12.630 -1.390 43.277 1.00 60.59 364 ALA A CA 1
ATOM 2681 C C . ALA A 1 364 ? 11.837 -1.428 41.962 1.00 60.59 364 ALA A C 1
ATOM 2683 O O . ALA A 1 364 ? 11.080 -0.502 41.669 1.00 60.59 364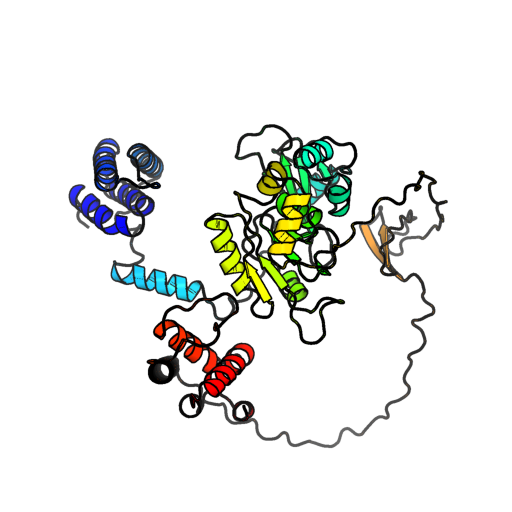 ALA A O 1
ATOM 2684 N N . VAL A 1 365 ? 12.032 -2.475 41.161 1.00 63.50 365 VAL A N 1
ATOM 2685 C CA . VAL A 1 365 ? 11.354 -2.634 39.870 1.00 63.50 365 VAL A CA 1
ATOM 2686 C C . VAL A 1 365 ? 10.085 -3.454 40.077 1.00 63.50 365 VAL A C 1
ATOM 2688 O O . VAL A 1 365 ? 10.146 -4.584 40.559 1.00 63.50 365 VAL A O 1
ATOM 2691 N N . ALA A 1 366 ? 8.929 -2.899 39.705 1.00 50.03 366 ALA A N 1
ATOM 2692 C CA . ALA A 1 366 ? 7.712 -3.686 39.554 1.00 50.03 366 ALA A CA 1
ATOM 2693 C C . ALA A 1 366 ? 7.854 -4.544 38.287 1.00 50.03 366 ALA A C 1
ATOM 2695 O O . ALA A 1 366 ? 7.908 -4.025 37.173 1.00 50.03 366 ALA A O 1
ATOM 2696 N N . LEU A 1 367 ? 7.983 -5.861 38.453 1.00 48.22 367 LEU A N 1
ATOM 2697 C CA . LEU A 1 367 ? 8.169 -6.779 37.333 1.00 48.22 367 LEU A CA 1
ATOM 2698 C C . LEU A 1 367 ? 6.839 -6.979 36.593 1.00 48.22 367 LEU A C 1
ATOM 2700 O O . LEU A 1 367 ? 5.949 -7.681 37.068 1.00 48.22 367 LEU A O 1
ATOM 2704 N N . HIS A 1 368 ? 6.711 -6.388 35.406 1.00 46.94 368 HIS A N 1
ATOM 2705 C CA . HIS A 1 368 ? 5.641 -6.708 34.463 1.00 46.94 368 HIS A CA 1
ATOM 2706 C C . HIS A 1 368 ? 6.175 -7.668 33.398 1.00 46.94 368 HIS A C 1
ATOM 2708 O O . HIS A 1 368 ? 6.909 -7.268 32.499 1.00 46.94 368 HIS A O 1
ATOM 2714 N N . ALA A 1 369 ? 5.819 -8.949 33.507 1.00 43.62 369 ALA A N 1
ATOM 2715 C CA . ALA A 1 369 ? 6.176 -9.947 32.508 1.00 43.62 369 ALA A CA 1
ATOM 2716 C C . ALA A 1 369 ? 5.232 -9.857 31.299 1.00 43.62 369 ALA A C 1
ATOM 2718 O O . ALA A 1 369 ? 4.020 -10.029 31.432 1.00 43.62 369 ALA A O 1
ATOM 2719 N N . TYR A 1 370 ? 5.795 -9.645 30.111 1.00 44.16 370 TYR A N 1
ATOM 2720 C CA . TYR A 1 370 ? 5.095 -9.856 28.846 1.00 44.16 370 TYR A CA 1
ATOM 2721 C C . TYR A 1 370 ? 5.502 -11.228 28.296 1.00 44.16 370 TYR A C 1
ATOM 2723 O O . TYR A 1 370 ? 6.690 -11.437 28.039 1.00 44.16 370 TYR A O 1
ATOM 2731 N N . PRO A 1 371 ? 4.577 -12.191 28.139 1.00 39.94 371 PRO A N 1
ATOM 2732 C CA . PRO A 1 371 ? 4.916 -13.457 27.514 1.00 39.94 371 PRO A CA 1
ATOM 2733 C C . PRO A 1 371 ? 5.039 -13.259 25.998 1.00 39.94 371 PRO A C 1
ATOM 2735 O O . PRO A 1 371 ? 4.046 -13.047 25.304 1.00 39.94 371 PRO A O 1
ATOM 2738 N N . GLU A 1 372 ? 6.260 -13.358 25.479 1.00 46.03 372 GLU A N 1
ATOM 2739 C CA . GLU A 1 372 ? 6.505 -13.687 24.074 1.00 46.03 372 GLU A CA 1
ATOM 2740 C C . GLU A 1 372 ? 6.917 -15.163 23.988 1.00 46.03 372 GLU A C 1
ATOM 2742 O O . GLU A 1 372 ? 7.656 -15.662 24.838 1.00 46.03 372 GLU A O 1
ATOM 2747 N N . GLY A 1 373 ? 6.428 -15.880 22.973 1.00 36.50 373 GLY A N 1
ATOM 2748 C CA . GLY A 1 373 ? 6.611 -17.327 22.774 1.00 36.50 373 GLY A CA 1
ATOM 2749 C C . GLY A 1 373 ? 8.039 -17.772 22.424 1.00 36.50 373 GLY A C 1
ATOM 2750 O O . GLY A 1 373 ? 8.208 -18.739 21.688 1.00 36.50 373 GLY A O 1
ATOM 2751 N N . ASN A 1 374 ? 9.057 -17.063 22.918 1.00 36.09 374 ASN A N 1
ATOM 2752 C CA . ASN A 1 374 ? 10.449 -17.180 22.491 1.00 36.09 374 ASN A CA 1
ATOM 2753 C C . ASN A 1 374 ? 11.408 -17.437 23.674 1.00 36.09 374 ASN A C 1
ATOM 2755 O O . ASN A 1 374 ? 12.613 -17.510 23.455 1.00 36.09 374 ASN A O 1
ATOM 2759 N N . GLY A 1 375 ? 10.910 -17.524 24.917 1.00 38.50 375 GLY A N 1
ATOM 2760 C CA . GLY A 1 375 ? 11.732 -17.795 26.112 1.00 38.50 375 GLY A CA 1
ATOM 2761 C C . GLY A 1 375 ? 12.553 -16.609 26.647 1.00 38.50 375 GLY A C 1
ATOM 2762 O O . GLY A 1 375 ? 13.463 -16.806 27.450 1.00 38.50 375 GLY A O 1
ATOM 2763 N N . TRP A 1 376 ? 12.246 -15.382 26.211 1.00 38.81 376 TRP A N 1
ATOM 2764 C CA . TRP A 1 376 ? 12.896 -14.151 26.671 1.00 38.81 376 TRP A CA 1
ATOM 2765 C C . TRP A 1 376 ? 11.889 -13.242 27.374 1.00 38.81 376 TRP A C 1
ATOM 2767 O O . TRP A 1 376 ? 10.814 -12.976 26.835 1.00 38.81 376 TRP A O 1
ATOM 2777 N N . HIS A 1 377 ? 12.259 -12.726 28.547 1.00 52.00 377 HIS A N 1
ATOM 2778 C CA . HIS A 1 377 ? 11.481 -11.719 29.265 1.00 52.00 377 HIS A CA 1
ATOM 2779 C C . HIS A 1 377 ? 12.191 -10.368 29.210 1.00 52.00 377 HIS A C 1
ATOM 2781 O O . HIS A 1 377 ? 13.380 -10.271 29.520 1.00 52.00 377 HIS A O 1
ATOM 2787 N N . TRP A 1 378 ? 11.445 -9.334 28.825 1.00 43.94 378 TRP A N 1
ATOM 2788 C CA . TRP A 1 378 ? 11.911 -7.951 28.792 1.00 43.94 378 TRP A CA 1
ATOM 2789 C C . TRP A 1 378 ? 11.351 -7.180 29.981 1.00 43.94 378 TRP A C 1
ATOM 2791 O O . TRP A 1 378 ? 10.152 -7.241 30.251 1.00 43.94 378 TRP A O 1
ATOM 2801 N N . TYR A 1 379 ? 12.220 -6.427 30.647 1.00 63.06 379 TYR A N 1
ATOM 2802 C CA . TYR A 1 379 ? 11.875 -5.566 31.775 1.00 63.06 379 TYR A CA 1
ATOM 2803 C C . TYR A 1 379 ? 12.267 -4.132 31.446 1.00 63.06 379 TYR A C 1
ATOM 2805 O O . TYR A 1 379 ? 13.313 -3.919 30.839 1.00 63.06 379 TYR A O 1
ATOM 2813 N N . GLU A 1 380 ? 11.458 -3.158 31.856 1.00 51.50 380 GLU A N 1
ATOM 2814 C CA . GLU A 1 380 ? 11.761 -1.729 31.736 1.00 51.50 380 GLU A CA 1
ATOM 2815 C C . GLU A 1 380 ? 11.620 -1.099 33.126 1.00 51.50 380 GLU A C 1
ATOM 2817 O O . GLU A 1 380 ? 10.610 -1.295 33.801 1.00 51.50 380 GLU A O 1
ATOM 2822 N N . CYS A 1 381 ? 12.656 -0.405 33.601 1.00 68.94 381 CYS A N 1
ATOM 2823 C CA . CYS A 1 381 ? 12.606 0.258 34.901 1.00 68.94 381 CYS A CA 1
ATOM 2824 C C . CYS A 1 381 ? 11.884 1.605 34.782 1.00 68.94 381 CYS A C 1
ATOM 2826 O O . CYS A 1 381 ? 12.399 2.524 34.149 1.00 68.94 381 CYS A O 1
ATOM 2828 N N . ASP A 1 382 ? 10.755 1.770 35.471 1.00 62.25 382 ASP A N 1
ATOM 2829 C CA . ASP A 1 382 ? 9.980 3.022 35.452 1.00 62.25 382 ASP A CA 1
ATOM 2830 C C . ASP A 1 382 ? 10.765 4.252 35.944 1.00 62.25 382 ASP A C 1
ATOM 2832 O O . ASP A 1 382 ? 10.440 5.385 35.587 1.00 62.25 382 ASP A O 1
ATOM 2836 N N . SER A 1 383 ? 11.806 4.054 36.762 1.00 63.59 383 SER A N 1
ATOM 2837 C CA . SER A 1 383 ? 12.582 5.158 37.336 1.00 63.59 383 SER A CA 1
ATOM 2838 C C . SER A 1 383 ? 13.684 5.684 36.414 1.00 63.59 383 SER A C 1
ATOM 2840 O O . SER A 1 383 ? 13.989 6.875 36.480 1.00 63.59 383 SER A O 1
ATOM 2842 N N . CYS A 1 384 ? 14.320 4.831 35.605 1.00 73.19 384 CYS A N 1
ATOM 2843 C CA . CYS A 1 384 ? 15.469 5.219 34.773 1.00 73.19 384 CYS A CA 1
ATOM 2844 C C . CYS A 1 384 ? 15.296 4.915 33.276 1.00 73.19 384 CYS A C 1
ATOM 2846 O O . CYS A 1 384 ? 16.083 5.404 32.468 1.00 73.19 384 CYS A O 1
ATOM 2848 N N . GLY A 1 385 ? 14.264 4.158 32.891 1.00 66.75 385 GLY A N 1
ATOM 2849 C CA . GLY A 1 385 ? 13.976 3.780 31.505 1.00 66.75 385 GLY A CA 1
ATOM 2850 C C . GLY A 1 385 ? 14.930 2.735 30.921 1.00 66.75 385 GLY A C 1
ATOM 2851 O O . GLY A 1 385 ? 14.975 2.562 29.705 1.00 66.75 385 GLY A O 1
ATOM 2852 N N . GLU A 1 386 ? 15.726 2.065 31.754 1.00 59.56 386 GLU A N 1
ATOM 2853 C CA . GLU A 1 386 ? 16.684 1.060 31.300 1.00 59.56 386 GLU A CA 1
ATOM 2854 C C . GLU A 1 386 ? 15.993 -0.294 31.103 1.00 59.56 386 GLU A C 1
ATOM 2856 O O . GLU A 1 386 ? 15.153 -0.698 31.917 1.00 59.56 386 GLU A O 1
ATOM 2861 N N . SER A 1 387 ? 16.318 -0.974 30.000 1.00 63.59 387 SER A N 1
ATOM 2862 C CA . SER A 1 387 ? 15.722 -2.262 29.644 1.00 63.59 387 SER A CA 1
ATOM 2863 C C . SER A 1 387 ? 16.716 -3.406 29.821 1.00 63.59 387 SER A C 1
ATOM 2865 O O . SER A 1 387 ? 17.849 -3.311 29.353 1.00 63.59 387 SER A O 1
ATOM 2867 N N . ALA A 1 388 ? 16.275 -4.508 30.428 1.00 56.84 388 ALA A N 1
ATOM 2868 C CA . ALA A 1 388 ? 17.064 -5.731 30.580 1.00 56.84 388 ALA A CA 1
ATOM 2869 C C . ALA A 1 388 ? 16.317 -6.936 29.994 1.00 56.84 388 ALA A C 1
ATOM 2871 O O . ALA A 1 388 ? 15.090 -7.016 30.085 1.00 56.84 388 ALA A O 1
ATOM 2872 N N . ALA A 1 389 ? 17.063 -7.871 29.403 1.00 48.25 389 ALA A N 1
ATOM 2873 C CA . ALA A 1 389 ? 16.545 -9.140 28.903 1.00 48.25 389 ALA A CA 1
ATOM 2874 C C . ALA A 1 389 ? 17.089 -10.282 29.765 1.00 48.25 389 ALA A C 1
ATOM 2876 O O . ALA A 1 389 ? 18.302 -10.385 29.948 1.00 48.25 389 ALA A O 1
ATOM 2877 N N . ILE A 1 390 ? 16.205 -11.137 30.281 1.00 53.09 390 ILE A N 1
ATOM 2878 C CA . ILE A 1 390 ? 16.595 -12.325 31.054 1.00 53.09 390 ILE A CA 1
ATOM 2879 C C . ILE A 1 390 ? 15.999 -13.562 30.378 1.00 53.09 390 ILE A C 1
ATOM 2881 O O . ILE A 1 390 ? 14.803 -13.603 30.073 1.00 53.09 390 ILE A O 1
ATOM 2885 N N . LEU A 1 391 ? 16.855 -14.555 30.136 1.00 41.09 391 LEU A N 1
ATOM 2886 C CA . LEU A 1 391 ? 16.488 -15.890 29.660 1.00 41.09 391 LEU A CA 1
ATOM 2887 C C . LEU A 1 391 ? 15.838 -16.688 30.789 1.00 41.09 391 LEU A C 1
ATOM 2889 O O . LEU A 1 391 ? 16.342 -16.698 31.911 1.00 41.09 391 LEU A O 1
ATOM 2893 N N . SER A 1 392 ? 14.762 -17.407 30.482 1.00 49.88 392 SER A N 1
ATOM 2894 C CA . SER A 1 392 ? 13.983 -18.150 31.482 1.00 49.88 392 SER A CA 1
ATOM 2895 C C . SER A 1 392 ? 14.706 -19.368 32.094 1.00 49.88 392 SER A C 1
ATOM 2897 O O . SER A 1 392 ? 14.119 -20.019 32.950 1.00 49.88 392 SER A O 1
ATOM 2899 N N . ASN A 1 393 ? 15.950 -19.684 31.698 1.00 45.59 393 ASN A N 1
ATOM 2900 C CA . ASN A 1 393 ? 16.753 -20.765 32.289 1.00 45.59 393 ASN A CA 1
ATOM 2901 C C . ASN A 1 393 ? 18.275 -20.553 32.092 1.00 45.59 393 ASN A C 1
ATOM 2903 O O . ASN A 1 393 ? 18.765 -20.701 30.973 1.00 45.59 393 ASN A O 1
ATOM 2907 N N . PRO A 1 394 ? 19.054 -20.237 33.145 1.00 38.72 394 PRO A N 1
ATOM 2908 C CA . PRO A 1 394 ? 20.506 -20.059 33.037 1.00 38.72 394 PRO A CA 1
ATOM 2909 C C . PRO A 1 394 ? 21.323 -21.369 33.079 1.00 38.72 394 PRO A C 1
ATOM 2911 O O . PRO A 1 394 ? 22.537 -21.320 32.896 1.00 38.72 394 PRO A O 1
ATOM 2914 N N . GLU A 1 395 ? 20.704 -22.538 33.293 1.00 42.59 395 GLU A N 1
ATOM 2915 C CA . GLU A 1 395 ? 21.435 -23.811 33.458 1.00 42.59 395 GLU A CA 1
ATOM 2916 C C . GLU A 1 395 ? 21.890 -24.482 32.143 1.00 42.59 395 GLU A C 1
ATOM 2918 O O . GLU A 1 395 ? 22.793 -25.313 32.177 1.00 42.59 395 GLU A O 1
ATOM 2923 N N . GLU A 1 396 ? 21.373 -24.090 30.971 1.00 40.75 396 GLU A N 1
ATOM 2924 C CA . GLU A 1 396 ? 21.781 -24.684 29.677 1.00 40.75 396 GLU A CA 1
ATOM 2925 C C . GLU A 1 396 ? 22.972 -23.979 28.992 1.00 40.75 396 GLU A C 1
ATOM 2927 O O . GLU A 1 396 ? 23.495 -24.476 27.999 1.00 40.75 396 GLU A O 1
ATOM 2932 N N . ALA A 1 397 ? 23.466 -22.854 29.523 1.00 35.69 397 ALA A N 1
ATOM 2933 C CA . ALA A 1 397 ? 24.565 -22.093 28.908 1.00 35.69 397 ALA A CA 1
ATOM 2934 C C . ALA A 1 397 ? 25.979 -22.510 29.378 1.00 35.69 397 ALA A C 1
ATOM 2936 O O . ALA A 1 397 ? 26.967 -21.891 28.982 1.00 35.69 397 ALA A O 1
ATOM 2937 N N . ALA A 1 398 ? 26.104 -23.539 30.226 1.00 36.81 398 ALA A N 1
ATOM 2938 C CA . ALA A 1 398 ? 27.355 -23.875 30.917 1.00 36.81 398 ALA A CA 1
ATOM 2939 C C . ALA A 1 398 ? 28.061 -25.163 30.440 1.00 36.81 398 ALA A C 1
ATOM 2941 O O . ALA A 1 398 ? 28.924 -25.671 31.157 1.00 36.81 398 ALA A O 1
ATOM 2942 N N . SER A 1 399 ? 27.757 -25.703 29.251 1.00 35.44 399 SER A N 1
ATOM 2943 C CA . SER A 1 399 ? 28.402 -26.940 28.769 1.00 35.44 399 SER A CA 1
ATOM 2944 C C . SER A 1 399 ? 28.950 -26.868 27.342 1.00 35.44 399 SER A C 1
ATOM 2946 O O . SER A 1 399 ? 28.637 -27.719 26.525 1.00 35.44 399 SER A O 1
ATOM 2948 N N . GLU A 1 400 ? 29.808 -25.898 27.033 1.00 34.34 400 GLU A N 1
ATOM 2949 C CA . GLU A 1 400 ? 30.675 -25.970 25.844 1.00 34.34 400 GLU A CA 1
ATOM 2950 C C . GLU A 1 400 ? 32.004 -25.238 26.110 1.00 34.34 400 GLU A C 1
ATOM 2952 O O . GLU A 1 400 ? 32.315 -24.185 25.559 1.00 34.34 400 GLU A O 1
ATOM 2957 N N . SER A 1 401 ? 32.812 -25.792 27.019 1.00 36.69 401 SER A N 1
ATOM 2958 C CA . SER A 1 401 ? 34.226 -25.439 27.162 1.00 36.69 401 SER A CA 1
ATOM 2959 C C . SER A 1 401 ? 35.082 -26.457 26.401 1.00 36.69 401 SER A C 1
ATOM 2961 O O . SER A 1 401 ? 35.249 -27.605 26.806 1.00 36.69 401 SER A O 1
ATOM 2963 N N . ASN A 1 402 ? 35.611 -26.031 25.255 1.00 32.47 402 ASN A N 1
ATOM 2964 C CA . ASN A 1 402 ? 36.527 -26.812 24.425 1.00 32.47 402 ASN A CA 1
ATOM 2965 C C . ASN A 1 402 ? 37.974 -26.640 24.948 1.00 32.47 402 ASN A C 1
ATOM 2967 O O . ASN A 1 402 ? 38.386 -25.496 25.174 1.00 32.47 402 ASN A O 1
ATOM 2971 N N . PRO A 1 403 ? 38.767 -27.709 25.163 1.00 40.59 403 PRO A N 1
ATOM 2972 C CA . PRO A 1 403 ? 40.099 -27.584 25.739 1.00 40.59 403 PRO A CA 1
ATOM 2973 C C . PRO A 1 403 ? 41.181 -27.370 24.666 1.00 40.59 403 PRO A C 1
ATOM 2975 O O . PRO A 1 403 ? 41.220 -28.044 23.643 1.00 40.59 403 PRO A O 1
ATOM 2978 N N . SER A 1 404 ? 42.119 -26.470 24.980 1.00 41.22 404 SER A N 1
ATOM 2979 C CA . SER A 1 404 ? 43.539 -26.491 24.578 1.00 41.22 404 SER A CA 1
ATOM 2980 C C . SER A 1 404 ? 43.882 -26.693 23.090 1.00 41.22 404 SER A C 1
ATOM 2982 O O . SER A 1 404 ? 44.067 -27.819 22.632 1.00 41.22 404 SER A O 1
ATOM 2984 N N . ALA A 1 405 ? 44.153 -25.590 22.381 1.00 33.88 405 ALA A N 1
ATOM 2985 C CA . ALA A 1 405 ? 45.021 -25.594 21.203 1.00 33.88 405 ALA A CA 1
ATOM 2986 C C . ALA A 1 405 ? 46.431 -25.126 21.599 1.00 33.88 405 ALA A C 1
ATOM 2988 O O . ALA A 1 405 ? 46.621 -24.042 22.152 1.00 33.88 405 ALA A O 1
ATOM 2989 N N . SER A 1 406 ? 47.399 -26.004 21.343 1.00 37.50 406 SER A N 1
ATOM 2990 C CA . SER A 1 406 ? 48.832 -25.827 21.555 1.00 37.50 406 SER A CA 1
ATOM 2991 C C . SER A 1 406 ? 49.377 -24.628 20.778 1.00 37.50 406 SER A C 1
ATOM 2993 O O . SER A 1 406 ? 49.091 -24.467 19.595 1.00 37.50 406 SER A O 1
ATOM 2995 N N . PHE A 1 407 ? 50.219 -23.838 21.445 1.00 36.75 407 PHE A N 1
ATOM 2996 C CA . PHE A 1 407 ? 51.127 -22.869 20.837 1.00 36.75 407 PHE A CA 1
ATOM 2997 C C . PHE A 1 407 ? 51.920 -23.541 19.702 1.00 36.75 407 PHE A C 1
ATOM 2999 O O . PHE A 1 407 ? 52.610 -24.534 19.942 1.00 36.75 407 PHE A O 1
ATOM 3006 N N . CYS A 1 408 ? 51.826 -22.997 18.488 1.00 38.69 408 CYS A N 1
ATOM 3007 C CA . CYS A 1 408 ? 52.733 -23.301 17.388 1.00 38.69 408 CYS A CA 1
ATOM 3008 C C . CYS A 1 408 ? 53.576 -22.065 17.050 1.00 38.69 408 CYS A C 1
ATOM 3010 O O . CYS A 1 408 ? 53.103 -20.931 17.054 1.00 38.69 408 CYS A O 1
ATOM 3012 N N . ASP A 1 409 ? 54.837 -22.381 16.798 1.00 42.34 409 ASP A N 1
ATOM 3013 C CA . ASP A 1 409 ? 56.020 -21.600 16.443 1.00 42.34 409 ASP A CA 1
ATOM 3014 C C . ASP A 1 409 ? 55.790 -20.453 15.425 1.00 42.34 409 ASP A C 1
ATOM 3016 O O . ASP A 1 409 ? 55.241 -20.704 14.347 1.00 42.34 409 ASP A O 1
ATOM 3020 N N . PRO A 1 410 ? 56.232 -19.203 15.685 1.00 42.94 410 PRO A N 1
ATOM 3021 C CA . PRO A 1 410 ? 56.192 -18.124 14.707 1.00 42.94 410 PRO A CA 1
ATOM 3022 C C . PRO A 1 410 ? 57.541 -18.054 13.974 1.00 42.94 410 PRO A C 1
ATOM 3024 O O . PRO A 1 410 ? 58.427 -17.298 14.368 1.00 42.94 410 PRO A O 1
ATOM 3027 N N . GLY A 1 411 ? 57.729 -18.861 12.926 1.00 44.16 411 GLY A N 1
ATOM 3028 C CA . GLY A 1 411 ? 59.027 -18.915 12.231 1.00 44.16 411 GLY A CA 1
ATOM 3029 C C . GLY A 1 411 ? 59.022 -19.227 10.735 1.00 44.16 411 GLY A C 1
ATOM 3030 O O . GLY A 1 411 ? 60.096 -19.314 10.148 1.00 44.16 411 GLY A O 1
ATOM 3031 N N . GLY A 1 412 ? 57.862 -19.396 10.096 1.00 43.78 412 GLY A N 1
ATOM 3032 C CA . GLY A 1 412 ? 57.783 -19.656 8.655 1.00 43.78 412 GLY A CA 1
ATOM 3033 C C . GLY A 1 412 ? 57.280 -18.441 7.886 1.00 43.78 412 GLY A C 1
ATOM 3034 O O . GLY A 1 412 ? 56.075 -18.198 7.869 1.00 43.78 412 GLY A O 1
ATOM 3035 N N . GLU A 1 413 ? 58.175 -17.698 7.232 1.00 43.78 413 GLU A N 1
ATOM 3036 C CA . GLU A 1 413 ? 57.790 -16.773 6.161 1.00 43.78 413 GLU A CA 1
ATOM 3037 C C . GLU A 1 413 ? 57.193 -17.596 5.012 1.00 43.78 413 GLU A C 1
ATOM 3039 O O . GLU A 1 413 ? 57.900 -18.251 4.248 1.00 43.78 413 GLU A O 1
ATOM 3044 N N . VAL A 1 414 ? 55.864 -17.615 4.923 1.00 54.53 414 VAL A N 1
ATOM 3045 C CA . VAL A 1 414 ? 55.164 -18.109 3.738 1.00 54.53 414 VAL A CA 1
ATOM 3046 C C . VAL A 1 414 ? 55.289 -17.015 2.684 1.00 54.53 414 VAL A C 1
ATOM 3048 O O . VAL A 1 414 ? 54.668 -15.960 2.818 1.00 54.53 414 VAL A O 1
ATOM 3051 N N . GLU A 1 415 ? 56.107 -17.249 1.656 1.00 55.56 415 GLU A N 1
ATOM 3052 C CA . GLU A 1 415 ? 56.116 -16.432 0.441 1.00 55.56 415 GLU A CA 1
ATOM 3053 C C . GLU A 1 415 ? 54.692 -16.408 -0.128 1.00 55.56 415 GLU A C 1
ATOM 3055 O O . GLU A 1 415 ? 54.187 -17.403 -0.654 1.00 55.56 415 GLU A O 1
ATOM 3060 N N . LEU A 1 416 ? 54.009 -15.273 0.038 1.00 55.12 416 LEU A N 1
ATOM 3061 C CA . LEU A 1 416 ? 52.730 -15.037 -0.612 1.00 55.12 416 LEU A CA 1
ATOM 3062 C C . LEU A 1 416 ? 52.968 -15.076 -2.126 1.00 55.12 416 LEU A C 1
ATOM 3064 O O . LEU A 1 416 ? 53.917 -14.442 -2.599 1.00 55.12 416 LEU A O 1
ATOM 3068 N N . PRO A 1 417 ? 52.132 -15.794 -2.898 1.00 70.31 417 PRO A N 1
ATOM 3069 C CA . PRO A 1 417 ? 52.243 -15.770 -4.346 1.00 70.31 417 PRO A CA 1
ATOM 3070 C C . PRO A 1 417 ? 52.177 -14.315 -4.835 1.00 70.31 417 PRO A C 1
ATOM 3072 O O . PRO A 1 417 ? 51.455 -13.505 -4.238 1.00 70.31 417 PRO A O 1
ATOM 3075 N N . PRO A 1 418 ? 52.931 -13.963 -5.893 1.00 76.69 418 PRO A N 1
ATOM 3076 C CA . PRO A 1 418 ? 52.926 -12.611 -6.430 1.00 76.69 418 PRO A CA 1
ATOM 3077 C C . PRO A 1 418 ? 51.486 -12.188 -6.717 1.00 76.69 418 PRO A C 1
ATOM 3079 O O . PRO A 1 418 ? 50.704 -12.961 -7.279 1.00 76.69 418 PRO A O 1
ATOM 3082 N N . ALA A 1 419 ? 51.132 -10.976 -6.284 1.00 65.44 419 ALA A N 1
ATOM 3083 C CA . ALA A 1 419 ? 49.818 -10.414 -6.552 1.00 65.44 419 ALA A CA 1
ATOM 3084 C C . ALA A 1 419 ? 49.559 -10.486 -8.067 1.00 65.44 419 ALA A C 1
ATOM 3086 O O . ALA A 1 419 ? 50.445 -10.102 -8.835 1.00 65.44 419 ALA A O 1
ATOM 3087 N N . PRO A 1 420 ? 48.398 -11.003 -8.506 1.00 70.62 420 PRO A N 1
ATOM 3088 C CA . PRO A 1 420 ? 48.097 -11.075 -9.925 1.00 70.62 420 PRO A CA 1
ATOM 3089 C C . PRO A 1 420 ? 48.155 -9.672 -10.524 1.00 70.62 420 PRO A C 1
ATOM 3091 O O . PRO A 1 420 ? 47.704 -8.706 -9.895 1.00 70.62 420 PRO A O 1
ATOM 3094 N N . ASP A 1 421 ? 48.707 -9.573 -11.733 1.00 76.12 421 ASP A N 1
ATOM 3095 C CA . ASP A 1 421 ? 48.756 -8.312 -12.460 1.00 76.12 421 ASP A CA 1
ATOM 3096 C C . ASP A 1 421 ? 47.346 -7.698 -12.533 1.00 76.12 421 ASP A C 1
ATOM 3098 O O . ASP A 1 421 ? 46.359 -8.421 -12.736 1.00 76.12 421 ASP A O 1
ATOM 3102 N N . PRO A 1 422 ? 47.213 -6.374 -12.338 1.00 73.38 422 PRO A N 1
ATOM 3103 C CA . PRO A 1 422 ? 45.922 -5.714 -12.396 1.00 73.38 422 PRO A CA 1
ATOM 3104 C C . PRO A 1 422 ? 45.289 -5.959 -13.767 1.00 73.38 422 PRO A C 1
ATOM 3106 O O . PRO A 1 422 ? 45.815 -5.543 -14.795 1.00 73.38 422 PRO A O 1
ATOM 3109 N N . VAL A 1 423 ? 44.143 -6.641 -13.772 1.00 75.81 423 VAL A N 1
ATOM 3110 C CA . VAL A 1 423 ? 43.368 -6.880 -14.992 1.00 75.81 423 VAL A CA 1
ATOM 3111 C C . VAL A 1 423 ? 42.918 -5.526 -15.539 1.00 75.81 423 VAL A C 1
ATOM 3113 O O . VAL A 1 423 ? 42.110 -4.833 -14.913 1.00 75.81 423 VAL A O 1
ATOM 3116 N N . GLU A 1 424 ? 43.449 -5.136 -16.698 1.00 81.88 424 GLU A N 1
ATOM 3117 C CA . GLU A 1 424 ? 42.989 -3.947 -17.410 1.00 81.88 424 GLU A CA 1
ATOM 3118 C C . GLU A 1 424 ? 41.542 -4.159 -17.857 1.00 81.88 424 GLU A C 1
ATOM 3120 O O . GLU A 1 424 ? 41.228 -5.017 -18.683 1.00 81.88 424 GLU A O 1
ATOM 3125 N N . TYR A 1 425 ? 40.633 -3.382 -17.272 1.00 82.94 425 TYR A N 1
ATOM 3126 C CA . TYR A 1 425 ? 39.230 -3.421 -17.652 1.00 82.94 425 TYR A CA 1
ATOM 3127 C C . TYR A 1 425 ? 39.017 -2.673 -18.969 1.00 82.94 425 TYR A C 1
ATOM 3129 O O . TYR A 1 425 ? 39.584 -1.591 -19.140 1.00 82.94 425 TYR A O 1
ATOM 3137 N N . PRO A 1 426 ? 38.116 -3.163 -19.842 1.00 87.06 426 PRO A N 1
ATOM 3138 C CA . PRO A 1 426 ? 37.710 -2.413 -21.019 1.00 87.06 426 PRO A CA 1
ATOM 3139 C C . PRO A 1 426 ? 37.185 -1.034 -20.624 1.00 87.06 426 PRO A C 1
ATOM 3141 O O . PRO A 1 426 ? 36.453 -0.882 -19.635 1.00 87.06 426 PRO A O 1
ATOM 3144 N N . SER A 1 427 ? 37.517 -0.038 -21.433 1.00 91.75 427 SER A N 1
ATOM 3145 C CA . SER A 1 427 ? 36.950 1.300 -21.332 1.00 91.75 427 SER A CA 1
ATOM 3146 C C . SER A 1 427 ? 35.415 1.263 -21.457 1.00 91.75 427 SER A C 1
ATOM 3148 O O . SER A 1 427 ? 34.841 0.322 -22.020 1.00 91.75 427 SER A O 1
ATOM 3150 N N . PRO A 1 428 ? 34.697 2.289 -20.964 1.00 88.81 428 PRO A N 1
ATOM 3151 C CA . PRO A 1 428 ? 33.245 2.370 -21.130 1.00 88.81 428 PRO A CA 1
ATOM 3152 C C . PRO A 1 428 ? 32.779 2.279 -22.592 1.00 88.81 428 PRO A C 1
ATOM 3154 O O . PRO A 1 428 ? 31.717 1.716 -22.858 1.00 88.81 428 PRO A O 1
ATOM 3157 N N . GLU A 1 429 ? 33.571 2.799 -23.533 1.00 90.12 429 GLU A N 1
ATOM 3158 C CA . GLU A 1 429 ? 33.286 2.742 -24.971 1.00 90.12 429 GLU A CA 1
ATOM 3159 C C . GLU A 1 429 ? 33.426 1.317 -25.516 1.00 90.12 429 GLU A C 1
ATOM 3161 O O . GLU A 1 429 ? 32.527 0.828 -26.201 1.00 90.12 429 GLU A O 1
ATOM 3166 N N . GLU A 1 430 ? 34.489 0.606 -25.136 1.00 89.62 430 GLU A N 1
ATOM 3167 C CA . GLU A 1 430 ? 34.678 -0.803 -25.496 1.00 89.62 430 GLU A CA 1
ATOM 3168 C C . GLU A 1 430 ? 33.594 -1.694 -24.886 1.00 89.62 430 GLU A C 1
ATOM 3170 O O . GLU A 1 430 ? 33.082 -2.595 -25.550 1.00 89.62 430 GLU A O 1
ATOM 3175 N N . MET A 1 431 ? 33.188 -1.426 -23.642 1.00 92.00 431 MET A N 1
ATOM 3176 C CA . MET A 1 431 ? 32.090 -2.146 -22.998 1.00 92.00 431 MET A CA 1
ATOM 3177 C C . MET A 1 431 ? 30.765 -1.923 -23.738 1.00 92.00 431 MET A C 1
ATOM 3179 O O . MET A 1 431 ? 30.028 -2.877 -23.993 1.00 92.00 431 MET A O 1
ATOM 3183 N N . ALA A 1 432 ? 30.468 -0.683 -24.135 1.00 87.31 432 ALA A N 1
ATOM 3184 C CA . ALA A 1 432 ? 29.278 -0.369 -24.920 1.00 87.31 432 ALA A CA 1
ATOM 3185 C C . ALA A 1 432 ? 29.302 -1.050 -26.300 1.00 87.31 432 ALA A C 1
ATOM 3187 O O . ALA A 1 432 ? 28.284 -1.600 -26.728 1.00 87.31 432 ALA A O 1
ATOM 3188 N N . ALA A 1 433 ? 30.461 -1.072 -26.968 1.00 91.56 433 ALA A N 1
ATOM 3189 C CA . ALA A 1 433 ? 30.643 -1.754 -28.246 1.00 91.56 433 ALA A CA 1
ATOM 3190 C C . ALA A 1 433 ? 30.424 -3.273 -28.123 1.00 91.56 433 ALA A C 1
ATOM 3192 O O . ALA A 1 433 ? 29.704 -3.861 -28.931 1.00 91.56 433 ALA A O 1
ATOM 3193 N N . ARG A 1 434 ? 30.962 -3.902 -27.071 1.00 93.44 434 ARG A N 1
ATOM 3194 C CA . ARG A 1 434 ? 30.750 -5.330 -26.776 1.00 93.44 434 ARG A CA 1
ATOM 3195 C C . ARG A 1 434 ? 29.292 -5.647 -26.465 1.00 93.44 434 ARG A C 1
ATOM 3197 O O . ARG A 1 434 ? 28.757 -6.623 -26.982 1.00 93.44 434 ARG A O 1
ATOM 3204 N N . MET A 1 435 ? 28.624 -4.802 -25.679 1.00 93.00 435 MET A N 1
ATOM 3205 C CA . MET A 1 435 ? 27.191 -4.945 -25.411 1.00 93.00 435 MET A CA 1
ATOM 3206 C C . MET A 1 435 ? 26.362 -4.885 -26.696 1.00 93.00 435 MET A C 1
ATOM 3208 O O . MET A 1 435 ? 25.467 -5.708 -26.878 1.00 93.00 435 MET A O 1
ATOM 3212 N N . ALA A 1 436 ? 26.658 -3.941 -27.592 1.00 91.00 436 ALA A N 1
ATOM 3213 C CA . ALA A 1 436 ? 25.969 -3.828 -28.873 1.00 91.00 436 ALA A CA 1
ATOM 3214 C C . ALA A 1 436 ? 26.213 -5.058 -29.767 1.00 91.00 436 ALA A C 1
ATOM 3216 O O . ALA A 1 436 ? 25.263 -5.600 -30.330 1.00 91.00 436 ALA A O 1
ATOM 3217 N N . ALA A 1 437 ? 27.458 -5.541 -29.843 1.00 94.06 437 ALA A N 1
ATOM 3218 C CA . ALA A 1 437 ? 27.821 -6.721 -30.629 1.00 94.06 437 ALA A CA 1
ATOM 3219 C C . ALA A 1 437 ? 27.164 -8.013 -30.104 1.00 94.06 437 ALA A C 1
ATOM 3221 O O . ALA A 1 437 ? 26.657 -8.825 -30.886 1.00 94.06 437 ALA A O 1
ATOM 3222 N N . LEU A 1 438 ? 27.121 -8.196 -28.782 1.00 94.19 438 LEU A N 1
ATOM 3223 C CA . LEU A 1 438 ? 26.436 -9.326 -28.160 1.00 94.19 438 LEU A CA 1
ATOM 3224 C C . LEU A 1 438 ? 24.918 -9.237 -28.368 1.00 94.19 438 LEU A C 1
ATOM 3226 O O . LEU A 1 438 ? 24.295 -10.234 -28.727 1.00 94.19 438 LEU A O 1
ATOM 3230 N N . ALA A 1 439 ? 24.322 -8.048 -28.233 1.00 92.00 439 ALA A N 1
ATOM 3231 C CA . ALA A 1 439 ? 22.902 -7.852 -28.518 1.00 92.00 439 ALA A CA 1
ATOM 3232 C C . ALA A 1 439 ? 22.562 -8.195 -29.980 1.00 92.00 439 ALA A C 1
ATOM 3234 O O . ALA A 1 439 ? 21.559 -8.856 -30.228 1.00 92.00 439 ALA A O 1
ATOM 3235 N N . GLU A 1 440 ? 23.405 -7.826 -30.948 1.00 93.12 440 GLU A N 1
ATOM 3236 C CA . GLU A 1 440 ? 23.213 -8.223 -32.350 1.00 93.12 440 GLU A CA 1
ATOM 3237 C C . GLU A 1 440 ? 23.259 -9.747 -32.526 1.00 93.12 440 GLU A C 1
ATOM 3239 O O . GLU A 1 440 ? 22.401 -10.327 -33.188 1.00 93.12 440 GLU A O 1
ATOM 3244 N N . THR A 1 441 ? 24.217 -10.406 -31.866 1.00 94.31 441 THR A N 1
ATOM 3245 C CA . THR A 1 441 ? 24.367 -11.871 -31.891 1.00 94.31 441 THR A CA 1
ATOM 3246 C C . THR A 1 441 ? 23.116 -12.567 -31.342 1.00 94.31 441 THR A C 1
ATOM 3248 O O . THR A 1 441 ? 22.604 -13.512 -31.949 1.00 94.31 441 THR A O 1
ATOM 3251 N N . ILE A 1 442 ? 22.584 -12.076 -30.217 1.00 91.69 442 ILE A N 1
ATOM 3252 C CA . ILE A 1 442 ? 21.362 -12.603 -29.597 1.00 91.69 442 ILE A CA 1
ATOM 3253 C C . ILE A 1 442 ? 20.161 -12.377 -30.514 1.00 91.69 442 ILE A C 1
ATOM 3255 O O . ILE A 1 442 ? 19.382 -13.300 -30.749 1.00 91.69 442 ILE A O 1
ATOM 3259 N N . ARG A 1 443 ? 20.031 -11.170 -31.074 1.00 92.00 443 ARG A N 1
ATOM 3260 C CA . ARG A 1 443 ? 18.932 -10.816 -31.972 1.00 92.00 443 ARG A CA 1
ATOM 3261 C C . ARG A 1 443 ? 18.924 -11.725 -33.197 1.00 92.00 443 ARG A C 1
ATOM 3263 O O . ARG A 1 443 ? 17.906 -12.355 -33.459 1.00 92.00 443 ARG A O 1
ATOM 3270 N N . ALA A 1 444 ? 20.062 -11.870 -33.876 1.00 92.25 444 ALA A N 1
ATOM 3271 C CA . ALA A 1 444 ? 20.216 -12.748 -35.034 1.00 92.25 444 ALA A CA 1
ATOM 3272 C C . ALA A 1 444 ? 19.870 -14.213 -34.711 1.00 92.25 444 ALA A C 1
ATOM 3274 O O . ALA A 1 444 ? 19.211 -14.880 -35.506 1.00 92.25 444 ALA A O 1
ATOM 3275 N N . SER A 1 445 ? 20.245 -14.695 -33.523 1.00 90.06 445 SER A N 1
ATOM 3276 C CA . SER A 1 445 ? 19.979 -16.073 -33.080 1.00 90.06 445 SER A CA 1
ATOM 3277 C C . SER A 1 445 ? 18.509 -16.340 -32.739 1.00 90.06 445 SER A C 1
ATOM 3279 O O . SER A 1 445 ? 18.069 -17.492 -32.753 1.00 90.06 445 SER A O 1
ATOM 3281 N N . LEU A 1 446 ? 17.744 -15.291 -32.428 1.00 88.50 446 LEU A N 1
ATOM 3282 C CA . LEU A 1 446 ? 16.334 -15.368 -32.049 1.00 88.50 446 LEU A CA 1
ATOM 3283 C C . LEU A 1 446 ? 15.367 -15.058 -33.204 1.00 88.50 446 LEU A C 1
ATOM 3285 O O . LEU A 1 446 ? 14.166 -15.278 -33.052 1.00 88.50 446 LEU A O 1
ATOM 3289 N N . VAL A 1 447 ? 15.847 -14.580 -34.361 1.00 89.81 447 VAL A N 1
ATOM 3290 C CA . VAL A 1 447 ? 14.992 -14.331 -35.536 1.00 89.81 447 VAL A CA 1
ATOM 3291 C C . VAL A 1 447 ? 14.250 -15.615 -35.925 1.00 89.81 447 VAL A C 1
ATOM 3293 O O . VAL A 1 447 ? 14.855 -16.659 -36.157 1.00 89.81 447 VAL A O 1
ATOM 3296 N N . GLY A 1 448 ? 12.918 -15.536 -35.994 1.00 84.06 448 GLY A N 1
ATOM 3297 C CA . GLY A 1 448 ? 12.058 -16.669 -36.352 1.00 84.06 448 GLY A CA 1
ATOM 3298 C C . GLY A 1 448 ? 11.866 -17.711 -35.244 1.00 84.06 448 GLY A C 1
ATOM 3299 O O . GLY A 1 448 ? 11.159 -18.692 -35.464 1.00 84.06 448 GLY A O 1
ATOM 3300 N N . ARG A 1 449 ? 12.445 -17.505 -34.054 1.00 82.50 449 ARG A N 1
ATOM 3301 C CA . ARG A 1 449 ? 12.184 -18.326 -32.866 1.00 82.50 449 ARG A CA 1
ATOM 3302 C C . ARG A 1 449 ? 11.144 -17.635 -31.976 1.00 82.50 449 ARG A C 1
ATOM 3304 O O . ARG A 1 449 ? 11.154 -16.407 -31.870 1.00 82.50 449 ARG A O 1
ATOM 3311 N N . PRO A 1 450 ? 10.247 -18.380 -31.311 1.00 77.06 450 PRO A N 1
ATOM 3312 C CA . PRO A 1 450 ? 9.450 -17.807 -30.233 1.00 77.06 450 PRO A CA 1
ATOM 3313 C C . PRO A 1 450 ? 10.393 -17.293 -29.139 1.00 77.06 450 PRO A C 1
ATOM 3315 O O . PRO A 1 450 ? 11.347 -17.984 -28.778 1.00 77.06 450 PRO A O 1
ATOM 3318 N N . LEU A 1 451 ? 10.146 -16.078 -28.634 1.00 70.00 451 LEU A N 1
ATOM 3319 C CA . LEU A 1 451 ? 10.957 -15.506 -27.560 1.00 70.00 451 LEU A CA 1
ATOM 3320 C C . LEU A 1 451 ? 10.885 -16.428 -26.330 1.00 70.00 451 LEU A C 1
ATOM 3322 O O . LEU A 1 451 ? 9.789 -16.675 -25.821 1.00 70.00 451 LEU A O 1
ATOM 3326 N N . PRO A 1 452 ? 12.020 -16.966 -25.868 1.00 63.22 452 PRO A N 1
ATOM 3327 C CA . PRO A 1 452 ? 12.052 -17.876 -24.740 1.00 63.22 452 PRO A CA 1
ATOM 3328 C C . PRO A 1 452 ? 12.054 -17.096 -23.422 1.00 63.22 452 PRO A C 1
ATOM 3330 O O . PRO A 1 452 ? 12.473 -15.944 -23.390 1.00 63.22 452 PRO A O 1
ATOM 3333 N N . ILE A 1 453 ? 11.556 -17.770 -22.376 1.00 57.50 453 ILE A N 1
ATOM 3334 C CA . ILE A 1 453 ? 11.557 -17.477 -20.927 1.00 57.50 453 ILE A CA 1
ATOM 3335 C C . ILE A 1 453 ? 11.722 -15.986 -20.546 1.00 57.50 453 ILE A C 1
ATOM 3337 O O . ILE A 1 453 ? 12.776 -15.401 -20.791 1.00 57.50 453 ILE A O 1
ATOM 3341 N N . PRO A 1 454 ? 10.742 -15.384 -19.842 1.00 59.75 454 PRO A N 1
ATOM 3342 C CA . PRO A 1 454 ? 10.862 -14.031 -19.301 1.00 59.75 454 PRO A CA 1
ATOM 3343 C C . PRO A 1 454 ? 12.210 -13.817 -18.594 1.00 59.75 454 PRO A C 1
ATOM 3345 O O . PRO A 1 454 ? 12.550 -14.579 -17.690 1.00 59.75 454 PRO A O 1
ATOM 3348 N N . ILE A 1 455 ? 12.953 -12.765 -18.967 1.00 59.53 455 ILE A N 1
ATOM 3349 C CA . ILE A 1 455 ? 14.239 -12.394 -18.329 1.00 59.53 455 ILE A CA 1
ATOM 3350 C C . ILE A 1 455 ? 14.060 -12.237 -16.809 1.00 59.53 455 ILE A C 1
ATOM 3352 O O . ILE A 1 455 ? 14.977 -12.488 -16.025 1.00 59.53 455 ILE A O 1
ATOM 3356 N N . LYS A 1 456 ? 12.842 -11.863 -16.395 1.00 54.97 456 LYS A N 1
ATOM 3357 C CA . LYS A 1 456 ? 12.357 -11.875 -15.017 1.00 54.97 456 LYS A CA 1
ATOM 3358 C C . LYS A 1 456 ? 10.923 -12.410 -14.968 1.00 54.97 456 LYS A C 1
ATOM 3360 O O . LYS A 1 456 ? 10.143 -12.101 -15.875 1.00 54.97 456 LYS A O 1
ATOM 3365 N N . PRO A 1 457 ? 10.522 -13.130 -13.906 1.00 41.66 457 PRO A N 1
ATOM 3366 C CA . PRO A 1 457 ? 9.122 -13.485 -13.685 1.00 41.66 457 PRO A CA 1
ATOM 3367 C C . PRO A 1 457 ? 8.213 -12.243 -13.766 1.00 41.66 457 PRO A C 1
ATOM 3369 O O . PRO A 1 457 ? 8.427 -11.270 -13.048 1.00 41.66 457 PRO A O 1
ATOM 3372 N N . GLY A 1 458 ? 7.220 -12.264 -14.662 1.00 46.94 458 GLY A N 1
ATOM 3373 C CA . GLY A 1 458 ? 6.245 -11.176 -14.836 1.00 46.94 458 GLY A CA 1
ATOM 3374 C C . GLY A 1 458 ? 6.623 -10.074 -15.837 1.00 46.94 458 GLY A C 1
ATOM 3375 O O . GLY A 1 458 ? 5.796 -9.202 -16.097 1.00 46.94 458 GLY A O 1
ATOM 3376 N N . GLU A 1 459 ? 7.816 -10.106 -16.439 1.00 48.44 459 GLU A N 1
ATOM 3377 C CA . GLU A 1 459 ? 8.206 -9.148 -17.480 1.00 48.44 459 GLU A CA 1
ATOM 3378 C C . GLU A 1 459 ? 7.908 -9.728 -18.874 1.00 48.44 459 GLU A C 1
ATOM 3380 O O . GLU A 1 459 ? 8.599 -10.626 -19.354 1.00 48.44 459 GLU A O 1
ATOM 3385 N N . SER A 1 460 ? 6.869 -9.224 -19.549 1.00 44.34 460 SER A N 1
ATOM 3386 C CA . SER A 1 460 ? 6.660 -9.515 -20.970 1.00 44.34 460 SER A CA 1
ATOM 3387 C C . SER A 1 460 ? 7.535 -8.575 -21.795 1.00 44.34 460 SER A C 1
ATOM 3389 O O . SER A 1 460 ? 7.123 -7.467 -22.145 1.00 44.34 460 SER A O 1
ATOM 3391 N N . ILE A 1 461 ? 8.757 -8.995 -22.108 1.00 58.12 461 ILE A N 1
ATOM 3392 C CA . ILE A 1 461 ? 9.539 -8.307 -23.133 1.00 58.12 461 ILE A CA 1
ATOM 3393 C C . ILE A 1 461 ? 8.980 -8.745 -24.484 1.00 58.12 461 ILE A C 1
ATOM 3395 O O . ILE A 1 461 ? 9.275 -9.827 -24.979 1.00 58.12 461 ILE A O 1
ATOM 3399 N N . THR A 1 462 ? 8.113 -7.915 -25.059 1.00 57.16 462 THR A N 1
ATOM 3400 C CA . THR A 1 462 ? 7.370 -8.236 -26.289 1.00 57.16 462 THR A CA 1
ATOM 3401 C C . THR A 1 462 ? 8.172 -8.002 -27.571 1.00 57.16 462 THR A C 1
ATOM 3403 O O . THR A 1 462 ? 7.651 -8.215 -28.662 1.00 57.16 462 THR A O 1
ATOM 3406 N N . GLY A 1 463 ? 9.438 -7.580 -27.461 1.00 77.12 463 GLY A N 1
ATOM 3407 C CA . GLY A 1 463 ? 10.305 -7.281 -28.598 1.00 77.12 463 GLY A CA 1
ATOM 3408 C C . GLY A 1 463 ? 11.680 -7.930 -28.477 1.00 77.12 463 GLY A C 1
ATOM 3409 O O . GLY A 1 463 ? 12.361 -7.773 -27.463 1.00 77.12 463 GLY A O 1
ATOM 3410 N N . ILE A 1 464 ? 12.106 -8.599 -29.549 1.00 81.88 464 ILE A N 1
ATOM 3411 C CA . ILE A 1 464 ? 13.421 -9.243 -29.685 1.00 81.88 464 ILE A CA 1
ATOM 3412 C C . ILE A 1 464 ? 14.584 -8.277 -29.411 1.00 81.88 464 ILE A C 1
ATOM 3414 O O . ILE A 1 464 ? 15.574 -8.662 -28.797 1.00 81.88 464 ILE A O 1
ATOM 3418 N N . ASP A 1 465 ? 14.426 -7.000 -29.771 1.00 80.19 465 ASP A N 1
ATOM 3419 C CA . ASP A 1 465 ? 15.433 -5.957 -29.552 1.00 80.19 465 ASP A CA 1
ATOM 3420 C C . ASP A 1 465 ? 15.652 -5.656 -28.073 1.00 80.19 465 ASP A C 1
ATOM 3422 O O . ASP A 1 465 ? 16.786 -5.577 -27.600 1.00 80.19 465 ASP A O 1
ATOM 3426 N N . LEU A 1 466 ? 14.554 -5.513 -27.329 1.00 77.56 466 LEU A N 1
ATOM 3427 C CA . LEU A 1 466 ? 14.603 -5.245 -25.896 1.00 77.56 466 LEU A CA 1
ATOM 3428 C C . LEU A 1 466 ? 15.153 -6.456 -25.139 1.00 77.56 466 LEU A C 1
ATOM 3430 O O . LEU A 1 466 ? 15.924 -6.280 -24.197 1.00 77.56 466 LEU A O 1
ATOM 3434 N N . TYR A 1 467 ? 14.807 -7.668 -25.586 1.00 84.50 467 TYR A N 1
ATOM 3435 C CA . TYR A 1 467 ? 15.307 -8.909 -25.000 1.00 84.50 467 TYR A CA 1
ATOM 3436 C C . TYR A 1 467 ? 16.823 -9.024 -25.186 1.00 84.50 467 TYR A C 1
ATOM 3438 O O . TYR A 1 467 ? 17.563 -9.201 -24.220 1.00 84.50 467 TYR A O 1
ATOM 3446 N N . ALA A 1 468 ? 17.294 -8.831 -26.419 1.00 88.00 468 ALA A N 1
ATOM 3447 C CA . ALA A 1 468 ? 18.701 -8.952 -26.765 1.00 88.00 468 ALA A CA 1
ATOM 3448 C C . ALA A 1 468 ? 19.593 -7.958 -26.006 1.00 88.00 468 ALA A C 1
ATOM 3450 O O . ALA A 1 468 ? 20.650 -8.331 -25.501 1.00 88.00 468 ALA A O 1
ATOM 3451 N N . VAL A 1 469 ? 19.156 -6.701 -25.872 1.00 87.94 469 VAL A N 1
ATOM 3452 C CA . VAL A 1 469 ? 19.905 -5.680 -25.122 1.00 87.94 469 VAL A CA 1
ATOM 3453 C C . VAL A 1 469 ? 19.940 -5.997 -23.623 1.00 87.94 469 VAL A C 1
ATOM 3455 O O . VAL A 1 469 ? 20.973 -5.803 -22.977 1.00 87.94 469 VAL A O 1
ATOM 3458 N N . ALA A 1 470 ? 18.832 -6.482 -23.056 1.00 84.69 470 ALA A N 1
ATOM 3459 C CA . ALA A 1 470 ? 18.744 -6.821 -21.638 1.00 84.69 470 ALA A CA 1
ATOM 3460 C C . ALA A 1 470 ? 19.607 -8.038 -21.264 1.00 84.69 470 ALA A C 1
ATOM 3462 O O . ALA A 1 470 ? 20.318 -7.986 -20.254 1.00 84.69 470 ALA A O 1
ATOM 3463 N N . GLU A 1 471 ? 19.600 -9.093 -22.083 1.00 90.38 471 GLU A N 1
ATOM 3464 C CA . GLU A 1 471 ? 20.476 -10.255 -21.892 1.00 90.38 471 GLU A CA 1
ATOM 3465 C C . GLU A 1 471 ? 21.952 -9.887 -22.081 1.00 90.38 471 GLU A C 1
ATOM 3467 O O . GLU A 1 471 ? 22.765 -10.188 -21.209 1.00 90.38 471 GLU A O 1
ATOM 3472 N N . ALA A 1 472 ? 22.304 -9.142 -23.139 1.00 91.19 472 ALA A N 1
ATOM 3473 C CA . ALA A 1 472 ? 23.687 -8.720 -23.380 1.00 91.19 472 ALA A CA 1
ATOM 3474 C C . ALA A 1 472 ? 24.258 -7.897 -22.215 1.00 91.19 472 ALA A C 1
ATOM 3476 O O . ALA A 1 472 ? 25.386 -8.114 -21.772 1.00 91.19 472 ALA A O 1
ATOM 3477 N N . ARG A 1 473 ? 23.457 -6.969 -21.678 1.00 90.81 473 ARG A N 1
ATOM 3478 C CA . ARG A 1 473 ? 23.824 -6.177 -20.497 1.00 90.81 473 ARG A CA 1
ATOM 3479 C C . ARG A 1 473 ? 24.031 -7.048 -19.261 1.00 90.81 473 ARG A C 1
ATOM 3481 O O . ARG A 1 473 ? 24.927 -6.764 -18.470 1.00 90.81 473 ARG A O 1
ATOM 3488 N N . SER A 1 474 ? 23.168 -8.040 -19.060 1.00 88.44 474 SER A N 1
ATOM 3489 C CA . SER A 1 474 ? 23.219 -8.899 -17.877 1.00 88.44 474 SER A CA 1
ATOM 3490 C C . SER A 1 474 ? 24.431 -9.824 -17.941 1.00 88.44 474 SER A C 1
ATOM 3492 O O . SER A 1 474 ? 25.194 -9.859 -16.982 1.00 88.44 474 SER A O 1
ATOM 3494 N N . ALA A 1 475 ? 24.676 -10.459 -19.092 1.00 91.75 475 ALA A N 1
ATOM 3495 C CA . ALA A 1 475 ? 25.822 -11.333 -19.339 1.00 91.75 475 ALA A CA 1
ATOM 3496 C C . ALA A 1 475 ? 27.181 -10.625 -19.177 1.00 91.75 475 ALA A C 1
ATOM 3498 O O . ALA A 1 475 ? 28.120 -11.220 -18.660 1.00 91.75 475 ALA A O 1
ATOM 3499 N N . LEU A 1 476 ? 27.282 -9.347 -19.567 1.00 91.19 476 LEU A N 1
ATOM 3500 C CA . LEU A 1 476 ? 28.504 -8.535 -19.435 1.00 91.19 476 LEU A CA 1
ATOM 3501 C C . LEU A 1 476 ? 28.589 -7.768 -18.099 1.00 91.19 476 LEU A C 1
ATOM 3503 O O . LEU A 1 476 ? 29.448 -6.903 -17.918 1.00 91.19 476 LEU A O 1
ATOM 3507 N N . SER A 1 477 ? 27.683 -8.040 -17.156 1.00 88.19 477 SER A N 1
ATOM 3508 C CA . SER A 1 477 ? 27.673 -7.395 -15.844 1.00 88.19 477 SER A CA 1
ATOM 3509 C C . SER A 1 477 ? 28.860 -7.841 -14.992 1.00 88.19 477 SER A C 1
ATOM 3511 O O . SER A 1 477 ? 29.164 -9.024 -14.900 1.00 88.19 477 SER A O 1
ATOM 3513 N N . LYS A 1 478 ? 29.456 -6.903 -14.244 1.00 85.94 478 LYS A N 1
ATOM 3514 C CA . LYS A 1 478 ? 30.463 -7.221 -13.214 1.00 85.94 478 LYS A CA 1
ATOM 3515 C C . LYS A 1 478 ? 29.889 -8.004 -12.027 1.00 85.94 478 LYS A C 1
ATOM 3517 O O . LYS A 1 478 ? 30.642 -8.505 -11.206 1.00 85.94 478 LYS A O 1
ATOM 3522 N N . SER A 1 479 ? 28.563 -8.042 -11.880 1.00 82.50 479 SER A N 1
ATOM 3523 C CA . SER A 1 479 ? 27.898 -8.758 -10.792 1.00 82.50 479 SER A CA 1
ATOM 3524 C C . SER A 1 479 ? 27.648 -10.215 -11.196 1.00 82.50 479 SER A C 1
ATOM 3526 O O . SER A 1 479 ? 26.833 -10.440 -12.098 1.00 82.50 479 SER A O 1
ATOM 3528 N N . PRO A 1 480 ? 28.234 -11.207 -10.497 1.00 81.75 480 PRO A N 1
ATOM 3529 C CA . PRO A 1 480 ? 27.996 -12.625 -10.780 1.00 81.75 480 PRO A CA 1
ATOM 3530 C C . PRO A 1 480 ? 26.516 -13.016 -10.700 1.00 81.75 480 PRO A C 1
ATOM 3532 O O . PRO A 1 480 ? 26.047 -13.847 -11.470 1.00 81.75 480 PRO A O 1
ATOM 3535 N N . GLN A 1 481 ? 25.766 -12.366 -9.805 1.00 75.06 481 GLN A N 1
ATOM 3536 C CA . GLN A 1 481 ? 24.329 -12.586 -9.604 1.00 75.06 481 GLN A CA 1
ATOM 3537 C C . GLN A 1 481 ? 23.491 -12.188 -10.828 1.00 75.06 481 GLN A C 1
ATOM 3539 O O . GLN A 1 481 ? 22.393 -12.703 -11.011 1.00 75.06 481 GLN A O 1
ATOM 3544 N N . LEU A 1 482 ? 23.997 -11.268 -11.656 1.00 77.44 482 LEU A N 1
ATOM 3545 C CA . LEU A 1 482 ? 23.353 -10.844 -12.899 1.00 77.44 482 LEU A CA 1
ATOM 3546 C C . LEU A 1 482 ? 23.912 -11.594 -14.113 1.00 77.44 482 LEU A C 1
ATOM 3548 O O . LEU A 1 482 ? 23.138 -11.970 -14.991 1.00 77.44 482 LEU A O 1
ATOM 3552 N N . ALA A 1 483 ? 25.228 -11.820 -14.147 1.00 87.44 483 ALA A N 1
ATOM 3553 C CA . ALA A 1 483 ? 25.902 -12.476 -15.262 1.00 87.44 483 ALA A CA 1
ATOM 3554 C C . ALA A 1 483 ? 25.513 -13.949 -15.380 1.00 87.44 483 ALA A C 1
ATOM 3556 O O . ALA A 1 483 ? 25.036 -14.367 -16.430 1.00 87.44 483 ALA A O 1
ATOM 3557 N N . ARG A 1 484 ? 25.626 -14.727 -14.298 1.00 87.31 484 ARG A N 1
ATOM 3558 C CA . ARG A 1 484 ? 25.448 -16.183 -14.350 1.00 87.31 484 ARG A CA 1
ATOM 3559 C C . ARG A 1 484 ? 24.072 -16.621 -14.882 1.00 87.31 484 ARG A C 1
ATOM 3561 O O . ARG A 1 484 ? 24.056 -17.391 -15.837 1.00 87.31 484 ARG A O 1
ATOM 3568 N N . PRO A 1 485 ? 22.930 -16.092 -14.396 1.00 82.25 485 PRO A N 1
ATOM 3569 C CA . PRO A 1 485 ? 21.629 -16.496 -14.932 1.00 82.25 485 PRO A CA 1
ATOM 3570 C C . PRO A 1 485 ? 21.436 -16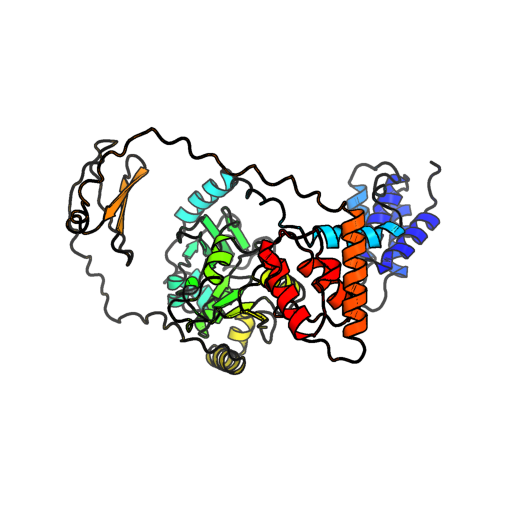.120 -16.407 1.00 82.25 485 PRO A C 1
ATOM 3572 O O . PRO A 1 485 ? 20.728 -16.813 -17.132 1.00 82.25 485 PRO A O 1
ATOM 3575 N N . ALA A 1 486 ? 22.029 -15.008 -16.857 1.00 87.25 486 ALA A N 1
ATOM 3576 C CA . ALA A 1 486 ? 21.978 -14.593 -18.257 1.00 87.25 486 ALA A CA 1
ATOM 3577 C C . ALA A 1 486 ? 22.815 -15.521 -19.146 1.00 87.25 486 ALA A C 1
ATOM 3579 O O . ALA A 1 486 ? 22.340 -15.969 -20.185 1.00 87.25 486 ALA A O 1
ATOM 3580 N N . LEU A 1 487 ? 24.024 -15.871 -18.703 1.00 91.69 487 LEU A N 1
ATOM 3581 C CA . LEU A 1 487 ? 24.900 -16.817 -19.394 1.00 91.69 487 LEU A CA 1
ATOM 3582 C C . LEU A 1 487 ? 24.250 -18.202 -19.517 1.00 91.69 487 LEU A C 1
ATOM 3584 O O . LEU A 1 487 ? 24.201 -18.746 -20.615 1.00 91.69 487 LEU A O 1
ATOM 3588 N N . GLU A 1 488 ? 23.654 -18.720 -18.438 1.00 88.00 488 GLU A N 1
ATOM 3589 C CA . GLU A 1 488 ? 22.928 -20.000 -18.442 1.00 88.00 488 GLU A CA 1
ATOM 3590 C C . GLU A 1 488 ? 21.749 -19.986 -19.434 1.00 88.00 488 GLU A C 1
ATOM 3592 O O . GLU A 1 488 ? 21.569 -20.929 -20.207 1.00 88.00 488 GLU A O 1
ATOM 3597 N N . ARG A 1 489 ? 20.965 -18.896 -19.485 1.00 90.31 489 ARG A N 1
ATOM 3598 C CA . ARG A 1 489 ? 19.886 -18.755 -20.478 1.00 90.31 489 ARG A CA 1
ATOM 3599 C C . ARG A 1 489 ? 20.423 -18.688 -21.903 1.00 90.31 489 ARG A C 1
ATOM 3601 O O . ARG A 1 489 ? 19.885 -19.363 -22.772 1.00 90.31 489 ARG A O 1
ATOM 3608 N N . LEU A 1 490 ? 21.470 -17.907 -22.158 1.00 90.75 490 LEU A N 1
ATOM 3609 C CA . LEU A 1 490 ? 22.071 -17.796 -23.491 1.00 90.75 490 LEU A CA 1
ATOM 3610 C C . LEU A 1 490 ? 22.658 -19.136 -23.962 1.00 90.75 490 LEU A C 1
ATOM 3612 O O . LEU A 1 490 ? 22.456 -19.510 -25.119 1.00 90.75 490 LEU A O 1
ATOM 3616 N N . ALA A 1 491 ? 23.264 -19.910 -23.059 1.00 89.50 491 ALA A N 1
ATOM 3617 C CA . ALA A 1 491 ? 23.738 -21.264 -23.333 1.00 89.50 491 ALA A CA 1
ATOM 3618 C C . ALA A 1 491 ? 22.589 -22.220 -23.701 1.00 89.50 491 ALA A C 1
ATOM 3620 O O . ALA A 1 491 ? 22.682 -22.929 -24.704 1.00 89.50 491 ALA A O 1
ATOM 3621 N N . LEU A 1 492 ? 21.461 -22.180 -22.977 1.00 85.00 492 LEU A N 1
ATOM 3622 C CA . LEU A 1 492 ? 20.256 -22.961 -23.313 1.00 85.00 492 LEU A CA 1
ATOM 3623 C C . LEU A 1 492 ? 19.679 -22.619 -24.698 1.00 85.00 492 LEU A C 1
ATOM 3625 O O . LEU A 1 492 ? 18.998 -23.442 -25.309 1.00 85.00 492 LEU A O 1
ATOM 3629 N N . LEU A 1 493 ? 19.958 -21.419 -25.211 1.00 84.31 493 LEU A N 1
ATOM 3630 C CA . LEU A 1 493 ? 19.561 -20.979 -26.552 1.00 84.31 493 LEU A CA 1
ATOM 3631 C C . LEU A 1 493 ? 20.573 -21.340 -27.645 1.00 84.31 493 LEU A C 1
ATOM 3633 O O . LEU A 1 493 ? 20.305 -21.094 -28.828 1.00 84.31 493 LEU A O 1
ATOM 3637 N N . GLY A 1 494 ? 21.706 -21.936 -27.262 1.00 91.00 494 GLY A N 1
ATOM 3638 C CA . GLY A 1 494 ? 22.825 -22.247 -28.146 1.00 91.00 494 GLY A CA 1
ATOM 3639 C C . GLY A 1 494 ? 23.600 -21.007 -28.594 1.00 91.00 494 GLY A C 1
ATOM 3640 O O . GLY A 1 494 ? 24.176 -21.015 -29.680 1.00 91.00 494 GLY A O 1
ATOM 3641 N N . ILE A 1 495 ? 23.571 -19.926 -27.809 1.00 91.19 495 ILE A N 1
ATOM 3642 C CA . ILE A 1 495 ? 24.268 -18.675 -28.116 1.00 91.19 495 ILE A CA 1
ATOM 3643 C C . ILE A 1 495 ? 25.629 -18.699 -27.418 1.00 91.19 495 ILE A C 1
ATOM 3645 O O . ILE A 1 495 ? 25.718 -18.534 -26.204 1.00 91.19 495 ILE A O 1
ATOM 3649 N N . ASP A 1 496 ? 26.694 -18.885 -28.198 1.00 92.25 496 ASP A N 1
ATOM 3650 C CA . ASP A 1 496 ? 28.071 -18.805 -27.706 1.00 92.25 496 ASP A CA 1
ATOM 3651 C C . ASP A 1 496 ? 28.471 -17.344 -27.450 1.00 92.25 496 ASP A C 1
ATOM 3653 O O . ASP A 1 496 ? 28.552 -16.516 -28.364 1.00 92.25 496 ASP A O 1
ATOM 3657 N N . VAL A 1 497 ? 28.726 -17.034 -26.182 1.00 92.25 497 VAL A N 1
ATOM 3658 C CA . VAL A 1 497 ? 29.095 -15.698 -25.702 1.00 92.25 497 VAL A CA 1
ATOM 3659 C C . VAL A 1 497 ? 30.584 -15.552 -25.396 1.00 92.25 497 VAL A C 1
ATOM 3661 O O . VAL A 1 497 ? 31.030 -14.443 -25.100 1.00 92.25 497 VAL A O 1
ATOM 3664 N N . SER A 1 498 ? 31.375 -16.624 -25.512 1.00 89.81 498 SER A N 1
ATOM 3665 C CA . SER A 1 498 ? 32.795 -16.663 -25.125 1.00 89.81 498 SER A CA 1
ATOM 3666 C C . SER A 1 498 ? 33.622 -15.542 -25.771 1.00 89.81 498 SER A C 1
ATOM 3668 O O . SER A 1 498 ? 34.398 -14.855 -25.102 1.00 89.81 498 SER A O 1
ATOM 3670 N N . LYS A 1 499 ? 33.368 -15.263 -27.056 1.00 89.81 499 LYS A N 1
ATOM 3671 C CA . LYS A 1 499 ? 34.025 -14.197 -27.833 1.00 89.81 499 LYS A CA 1
ATOM 3672 C C . LYS A 1 499 ? 33.783 -12.791 -27.278 1.00 89.81 499 LYS A C 1
ATOM 3674 O O . LYS A 1 499 ? 34.604 -11.904 -27.494 1.00 89.81 499 LYS A O 1
ATOM 3679 N N . HIS A 1 500 ? 32.677 -12.583 -26.564 1.00 89.62 500 HIS A N 1
ATOM 3680 C CA . HIS A 1 500 ? 32.302 -11.288 -25.983 1.00 89.62 500 HIS A CA 1
ATOM 3681 C C . HIS A 1 500 ? 32.820 -11.115 -24.547 1.00 89.62 500 HIS A C 1
ATOM 3683 O O . HIS A 1 500 ? 33.022 -9.982 -24.102 1.00 89.62 500 HIS A O 1
ATOM 3689 N N . LEU A 1 501 ? 33.083 -12.223 -23.841 1.00 87.00 501 LEU A N 1
ATOM 3690 C CA . LEU A 1 501 ? 33.522 -12.239 -22.439 1.00 87.00 501 LEU A CA 1
ATOM 3691 C C . LEU A 1 501 ? 35.039 -12.084 -22.246 1.00 87.00 501 LEU A C 1
ATOM 3693 O O . LEU A 1 501 ? 35.475 -11.731 -21.150 1.00 87.00 501 LEU A O 1
ATOM 3697 N N . SER A 1 502 ? 35.842 -12.305 -23.293 1.00 85.31 502 SER A N 1
ATOM 3698 C CA . SER A 1 502 ? 37.311 -12.252 -23.221 1.00 85.31 502 SER A CA 1
ATOM 3699 C C . SER A 1 502 ? 37.820 -10.939 -22.604 1.00 85.31 502 SER A C 1
ATOM 3701 O O . SER A 1 502 ? 37.645 -9.865 -23.185 1.00 85.31 502 SER A O 1
ATOM 3703 N N . GLY A 1 503 ? 38.449 -11.007 -21.428 1.00 77.56 503 GLY A N 1
ATOM 3704 C CA . GLY A 1 503 ? 39.002 -9.845 -20.714 1.00 77.56 503 GLY A CA 1
ATOM 3705 C C . GLY A 1 503 ? 38.014 -9.051 -19.845 1.00 77.56 503 GLY A C 1
ATOM 3706 O O . GLY A 1 503 ? 38.378 -7.998 -19.337 1.00 77.56 503 GLY A O 1
ATOM 3707 N N . ILE A 1 504 ? 36.770 -9.512 -19.666 1.00 76.12 504 ILE A N 1
ATOM 3708 C CA . ILE A 1 504 ? 35.811 -8.895 -18.721 1.00 76.12 504 ILE A CA 1
ATOM 3709 C C . ILE A 1 504 ? 35.754 -9.665 -17.410 1.00 76.12 504 ILE A C 1
ATOM 3711 O O . ILE A 1 504 ? 35.536 -9.068 -16.355 1.00 76.12 504 ILE A O 1
ATOM 3715 N N . ILE A 1 505 ? 35.940 -10.980 -17.483 1.00 67.88 505 ILE A N 1
ATOM 3716 C CA . ILE A 1 505 ? 35.783 -11.852 -16.337 1.00 67.88 505 ILE A CA 1
ATOM 3717 C C . ILE A 1 505 ? 37.093 -12.595 -16.085 1.00 67.88 505 ILE A C 1
ATOM 3719 O O . ILE A 1 505 ? 37.663 -13.180 -17.005 1.00 67.88 505 ILE A O 1
ATOM 3723 N N . GLY A 1 506 ? 37.584 -12.526 -14.843 1.00 64.88 506 GLY A N 1
ATOM 3724 C CA . GLY A 1 506 ? 38.696 -13.359 -14.393 1.00 64.88 506 GLY A CA 1
ATOM 3725 C C . GLY A 1 506 ? 38.376 -14.832 -14.652 1.00 64.88 506 GLY A C 1
ATOM 3726 O O . GLY A 1 506 ? 37.210 -15.229 -14.611 1.00 64.88 506 GLY A O 1
ATOM 3727 N N . VAL A 1 507 ? 39.412 -15.616 -14.951 1.00 47.97 507 VAL A N 1
ATOM 3728 C CA . VAL A 1 507 ? 39.346 -17.007 -15.445 1.00 47.97 507 VAL A CA 1
ATOM 3729 C C . VAL A 1 507 ? 38.408 -17.914 -14.623 1.00 47.97 507 VAL A C 1
ATOM 3731 O O . VAL A 1 507 ? 37.841 -18.852 -15.169 1.00 47.97 507 VAL A O 1
ATOM 3734 N N . GLU A 1 508 ? 38.132 -17.578 -13.361 1.00 55.34 508 GLU A N 1
ATOM 3735 C CA . GLU A 1 508 ? 37.217 -18.296 -12.459 1.00 55.34 508 GLU A CA 1
ATOM 3736 C C . GLU A 1 508 ? 35.739 -18.355 -12.899 1.00 55.34 508 GLU A C 1
ATOM 3738 O O . GLU A 1 508 ? 34.959 -19.111 -12.328 1.00 55.34 508 GLU A O 1
ATOM 3743 N N . HIS A 1 509 ? 35.320 -17.594 -13.912 1.00 53.16 509 HIS A N 1
ATOM 3744 C CA . HIS A 1 509 ? 33.934 -17.608 -14.404 1.00 53.16 509 HIS A CA 1
ATOM 3745 C C . HIS A 1 509 ? 33.729 -18.338 -15.739 1.00 53.16 509 HIS A C 1
ATOM 3747 O O . HIS A 1 509 ? 32.590 -18.436 -16.193 1.00 53.16 509 HIS A O 1
ATOM 3753 N N . ALA A 1 510 ? 34.796 -18.822 -16.382 1.00 50.66 510 ALA A N 1
ATOM 3754 C CA . ALA A 1 510 ? 34.727 -19.439 -17.710 1.00 50.66 510 ALA A CA 1
ATOM 3755 C C . ALA A 1 510 ? 34.338 -20.935 -17.699 1.00 50.66 510 ALA A C 1
ATOM 3757 O O . ALA A 1 510 ? 34.226 -21.530 -18.767 1.00 50.66 510 ALA A O 1
ATOM 3758 N N . GLU A 1 511 ? 34.137 -21.543 -16.523 1.00 49.84 511 GLU A N 1
ATOM 3759 C CA . GLU A 1 511 ? 33.748 -22.960 -16.373 1.00 49.84 511 GLU A CA 1
ATOM 3760 C C . GLU A 1 511 ? 32.220 -23.206 -16.336 1.00 49.84 511 GLU A C 1
ATOM 3762 O O . GLU A 1 511 ? 31.783 -24.319 -16.041 1.00 49.84 511 GLU A O 1
ATOM 3767 N N . VAL A 1 512 ? 31.399 -22.189 -16.635 1.00 49.81 512 VAL A N 1
ATOM 3768 C CA . VAL A 1 512 ? 29.935 -22.299 -16.835 1.00 49.81 512 VAL A CA 1
ATOM 3769 C C . VAL A 1 512 ? 29.629 -22.239 -18.322 1.00 49.81 512 VAL A C 1
ATOM 3771 O O . VAL A 1 512 ? 28.823 -23.077 -18.784 1.00 49.81 512 VAL A O 1
#

Foldseek 3Di:
DDQDDLVRLLVVLLVCPVVPNLVSLLSSLLQCLQSPHDLVVSLVSLQVSQVVQQDPDPDRCHSVNSNVSNVVNVVDHRDHRCPVPVPDDPVCVVVVVVVVVPVVDDPPDPPPPPPDWDVVLQVLQVVQVVQWAQQPPDLQQVLLVLLVFHSLQCVQLVWTWHCQDDQLGTWIKFFWAAPVRDGFKIKTARSDDDDPVNRIDMGGPLARTKRWGPCQLQWFAAEEEADPSLQSLCLLLQHTYIHSPPDPADHPSSLVSQLDAHPPRPPPDHGEYELEYFPDPVSVVSLVSHQVVNQSHRYDYDYDPDGTSSVSCNVPNSVVSNVVCVVVVVDIPRPPSDDPPPDPDPPPPDDPDDFDADPPPRDTFDDDFDDDPPQWTWGARPVPRDIDIDGNDPPVPPPDDDDDDDDDDPDDDDPDPPDPDPQDADDPVLLVVLLVVQLVLQLVLCVVPDDDDDLGNPDPPVDSSVVSSQLSCQCLDPDCVSNVVSVVVCVVSVRDCVVSCVSSDDPVPPPD

pLDDT: mean 80.05, std 21.02, range [32.47, 98.69]